Protein AF-G0QKQ7-F1 (afdb_monomer_lite)

Radius of gyration: 34.9 Å; chains: 1; bounding box: 86×88×128 Å

InterPro domains:
  IPR001394 Peptidase C19, ubiquitin carboxyl-terminal hydrolase [PF00443] (81-414)
  IPR018200 Ubiquitin specific protease, conserved site [PS00972] (82-97)
  IPR018200 Ubiquitin specific protease, conserved site [PS00973] (359-376)
  IPR028889 Ubiquitin specific protease UPS, catalytic domain [PS50235] (81-417)
  IPR038765 Papain-like cysteine peptidase superfamily [SSF54001] (79-416)
  IPR050185 Ubiquitin carboxyl-terminal hydrolase [PTHR21646] (33-415)

Foldseek 3Di:
DVVVVVVVVVVVVVVVVVVVVVVVVVVVVVVVVVVVVVVVVVVVLVVLAADPLNQWFFPLLFDPPVPVPPPDPDDDFFLQAFEADPAQLQLVRQLLSQQLQRSSNLSCLSNVVLVVQFDLQLPQALNCLLVVLSSVVSCCSGPDPDLYDYSVSNQVSVCVVPVVSVVSFHDHSVVVNVVSLVNSQSRRFNQNDQDDDDDDWDQDDPVQVQLLVLVVSVLSHTAGVLCLAQKFKKKKWKAFPPPGGITIDIDIDRAAAFEDPLVDDLPDEAEPVNSLVNLQDKDWDDPVRFDCDPVVRGGGGMIMGMAGAEGGQKYKYFYPQFDDDPPDTWGNLRFYDYDQFQPFCPVRHDHDFPFGQGKHWFKFWFWADGPRDIGIKMWGQRSPPRFIWIHRRSDIGTDDPVVPRHSRTGMIIIGGNRDRIRGRCSSPPVSDPPHHDPVVVVVVVVVVVVVVVVVVPDDPVPVCVVVVVVCVVVCVVVVVVVVVVVVVVVVVVVVVVVVVVVVVVVVVVVVVVPPDDDDDDDDPVVVVVVVVVVVVVVVVVVVVVVD

Structure (mmCIF, N/CA/C/O backbone):
data_AF-G0QKQ7-F1
#
_entry.id   AF-G0QKQ7-F1
#
loop_
_atom_site.group_PDB
_atom_site.id
_atom_site.type_symbol
_atom_site.label_atom_id
_atom_site.label_alt_id
_atom_site.label_comp_id
_atom_site.label_asym_id
_atom_site.label_entity_id
_atom_site.label_seq_id
_atom_site.pdbx_PDB_ins_code
_atom_site.Cartn_x
_atom_site.Cartn_y
_atom_site.Cartn_z
_atom_site.occupancy
_atom_site.B_iso_or_equiv
_atom_site.auth_seq_id
_atom_site.auth_comp_id
_atom_site.auth_asym_id
_atom_site.auth_atom_id
_atom_site.pdbx_PDB_model_num
ATOM 1 N N . LYS A 1 1 ? -57.539 15.716 63.763 1.00 48.38 1 LYS A N 1
ATOM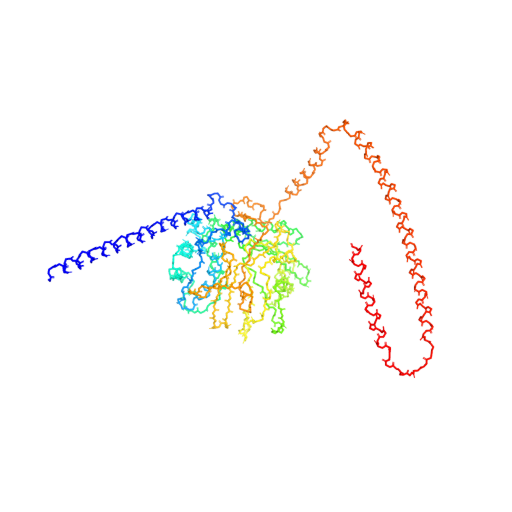 2 C CA . LYS A 1 1 ? -56.301 16.282 63.158 1.00 48.38 1 LYS A CA 1
ATOM 3 C C . LYS A 1 1 ? -55.068 15.369 63.313 1.00 48.38 1 LYS A C 1
ATOM 5 O O . LYS A 1 1 ? -54.346 15.229 62.338 1.00 48.38 1 LYS A O 1
ATOM 10 N N . ASN A 1 2 ? -54.871 14.659 64.435 1.00 52.00 2 ASN A N 1
ATOM 11 C CA . ASN A 1 2 ? -53.670 13.819 64.650 1.00 52.00 2 ASN A CA 1
ATOM 12 C C . ASN A 1 2 ? -53.619 12.484 63.868 1.00 52.00 2 ASN A C 1
ATOM 14 O O . ASN A 1 2 ? -52.531 12.028 63.531 1.00 52.00 2 ASN A O 1
ATOM 18 N N . GLY A 1 3 ? -54.758 11.882 63.499 1.00 52.38 3 GLY A N 1
ATOM 19 C CA . GLY A 1 3 ? -54.776 10.631 62.712 1.00 52.38 3 GLY A CA 1
ATOM 20 C C . GLY A 1 3 ? -54.376 10.793 61.236 1.00 52.38 3 GLY A C 1
ATOM 21 O O . GLY A 1 3 ? -53.750 9.909 60.658 1.00 52.38 3 GLY A O 1
ATOM 22 N N . PHE A 1 4 ? -54.668 11.950 60.632 1.00 54.41 4 PHE A N 1
ATOM 23 C CA . PHE A 1 4 ? -54.368 12.220 59.218 1.00 54.41 4 PHE A CA 1
ATOM 24 C C . PHE A 1 4 ? -52.865 12.449 58.978 1.00 54.41 4 PHE A C 1
ATOM 26 O O . PHE A 1 4 ? -52.309 11.990 57.982 1.00 54.41 4 PHE A O 1
ATOM 33 N N . LEU A 1 5 ? -52.180 13.078 59.941 1.00 52.06 5 LEU A N 1
ATOM 34 C CA . LEU A 1 5 ? -50.724 13.247 59.925 1.00 52.06 5 LEU A CA 1
ATOM 35 C C . LEU A 1 5 ? -49.988 11.903 60.019 1.00 52.06 5 LEU A C 1
ATOM 37 O O . LEU A 1 5 ? -49.043 11.680 59.265 1.00 52.06 5 LEU A O 1
ATOM 41 N N . TYR A 1 6 ? -50.458 10.979 60.862 1.00 59.38 6 TYR A N 1
ATOM 42 C CA . TYR A 1 6 ? -49.861 9.644 60.990 1.00 59.38 6 TYR A CA 1
ATOM 43 C C . TYR A 1 6 ? -50.006 8.812 59.705 1.00 59.38 6 TYR A C 1
ATOM 45 O O . TYR A 1 6 ? -49.054 8.157 59.272 1.00 59.38 6 TYR A O 1
ATOM 53 N N . PHE A 1 7 ? -51.167 8.889 59.048 1.00 63.19 7 PHE A N 1
ATOM 54 C CA . PHE A 1 7 ? -51.422 8.197 57.782 1.00 63.19 7 PHE A CA 1
ATOM 55 C C . PHE A 1 7 ? -50.547 8.727 56.633 1.00 63.19 7 PHE A C 1
ATOM 57 O O . PHE A 1 7 ? -49.996 7.947 55.850 1.00 63.19 7 PHE A O 1
ATOM 64 N N . LEU A 1 8 ? -50.352 10.047 56.554 1.00 56.72 8 LEU A N 1
ATOM 65 C CA . LEU A 1 8 ? -49.450 10.660 55.574 1.00 56.72 8 LEU A CA 1
ATOM 66 C C . LEU A 1 8 ? -47.987 10.274 55.829 1.00 56.72 8 LEU A C 1
ATOM 68 O O . LEU A 1 8 ? -47.270 9.927 54.890 1.00 56.72 8 LEU A O 1
ATOM 72 N N . GLN A 1 9 ? -47.551 10.253 57.091 1.00 59.72 9 GLN A N 1
ATOM 73 C CA . GLN A 1 9 ? -46.177 9.903 57.458 1.00 59.72 9 GLN A CA 1
ATOM 74 C C . GLN A 1 9 ? -45.862 8.420 57.193 1.00 59.72 9 GLN A C 1
ATOM 76 O O . GLN A 1 9 ? -44.759 8.091 56.743 1.00 59.72 9 GLN A O 1
ATOM 81 N N . PHE A 1 10 ? -46.834 7.524 57.401 1.00 69.12 10 PHE A N 1
ATOM 82 C CA . PHE A 1 10 ? -46.710 6.101 57.074 1.00 69.12 10 PHE A CA 1
ATOM 83 C C . PHE A 1 10 ? -46.607 5.868 55.559 1.00 69.12 10 PHE A C 1
ATOM 85 O O . PHE A 1 10 ? -45.678 5.197 55.099 1.00 69.12 10 PHE A O 1
ATOM 92 N N . ASN A 1 11 ? -47.483 6.492 54.764 1.00 60.91 11 ASN A N 1
ATOM 93 C CA . ASN A 1 11 ? -47.449 6.381 53.301 1.00 60.91 11 ASN A CA 1
ATOM 94 C C . ASN A 1 11 ? -46.175 6.981 52.689 1.00 60.91 11 ASN A C 1
ATOM 96 O O . ASN A 1 11 ? -45.617 6.423 51.740 1.00 60.91 11 ASN A O 1
ATOM 100 N N . PHE A 1 12 ? -45.660 8.076 53.255 1.00 59.09 12 PHE A N 1
ATOM 101 C CA . PHE A 1 12 ? -44.407 8.680 52.804 1.00 59.09 12 PHE A CA 1
ATOM 102 C C . PHE A 1 12 ? -43.201 7.771 53.089 1.00 59.09 12 PHE A C 1
ATOM 104 O O . PHE A 1 12 ? -42.357 7.560 52.215 1.00 59.09 12 PHE A O 1
ATOM 111 N N . LYS A 1 13 ? -43.152 7.138 54.272 1.00 64.25 13 LYS A N 1
ATOM 112 C CA . LYS A 1 13 ? -42.115 6.148 54.611 1.00 64.25 13 LYS A CA 1
ATOM 113 C C . LYS A 1 13 ? -42.166 4.914 53.702 1.00 64.25 13 LYS A C 1
ATOM 115 O O . LYS A 1 13 ? -41.108 4.447 53.278 1.00 64.25 13 LYS A O 1
ATOM 120 N N . GLN A 1 14 ? -43.356 4.422 53.348 1.00 63.94 14 GLN A N 1
ATOM 121 C CA . GLN A 1 14 ? -43.505 3.289 52.423 1.00 63.94 14 GLN A CA 1
ATOM 122 C C . GLN A 1 14 ? -43.041 3.633 50.999 1.00 63.94 14 GLN A C 1
ATOM 124 O O . GLN A 1 14 ? -42.278 2.868 50.404 1.00 63.94 14 GLN A O 1
ATOM 129 N N . LYS A 1 15 ? -43.389 4.824 50.486 1.00 58.59 15 LYS A N 1
ATOM 130 C CA . LYS A 1 15 ? -42.909 5.305 49.176 1.00 58.59 15 LYS A CA 1
ATOM 131 C C . LYS A 1 15 ? -41.386 5.460 49.127 1.00 58.59 15 LYS A C 1
ATOM 133 O O . LYS A 1 15 ? -40.763 5.063 48.144 1.00 58.59 15 LYS A O 1
ATOM 138 N N . ILE A 1 16 ? -40.758 5.967 50.193 1.00 61.31 16 ILE A N 1
ATOM 139 C CA . ILE A 1 16 ? -39.289 6.059 50.279 1.00 61.31 16 ILE A CA 1
ATOM 140 C C . ILE A 1 16 ? -38.649 4.664 50.287 1.00 61.31 16 ILE A C 1
ATOM 142 O O . ILE A 1 16 ? -37.620 4.454 49.642 1.00 61.31 16 ILE A O 1
ATOM 146 N N . LYS A 1 17 ? -39.247 3.698 50.993 1.00 62.34 17 LYS A N 1
ATOM 147 C CA . LYS A 1 17 ? -38.726 2.327 51.074 1.00 62.34 17 LYS A CA 1
ATOM 148 C C . LYS A 1 17 ? -38.803 1.621 49.715 1.00 62.34 17 LYS A C 1
ATOM 150 O O . LYS A 1 17 ? -37.804 1.044 49.292 1.00 62.34 17 LYS A O 1
ATOM 155 N N . GLN A 1 18 ? -39.916 1.759 48.990 1.00 55.66 18 GLN A N 1
ATOM 156 C CA . GLN A 1 18 ? -40.055 1.242 47.621 1.00 55.66 18 GLN A CA 1
ATOM 157 C C . GLN A 1 18 ? -39.049 1.886 46.656 1.00 55.66 18 GLN A C 1
ATOM 159 O O . GLN A 1 18 ? -38.359 1.161 45.944 1.00 55.66 18 GLN A O 1
ATOM 164 N N . LYS A 1 19 ? -38.867 3.214 46.709 1.00 53.84 19 LYS A N 1
ATOM 165 C CA . LYS A 1 19 ? -37.905 3.937 45.854 1.00 53.84 19 LYS A CA 1
ATOM 166 C C . LYS A 1 19 ? -36.442 3.549 46.132 1.00 53.84 19 LYS A C 1
ATOM 168 O O . LYS A 1 19 ? -35.612 3.520 45.228 1.00 53.84 19 LYS A O 1
ATOM 173 N N . LYS A 1 20 ? -36.105 3.202 47.381 1.00 53.97 20 LYS A N 1
ATOM 174 C CA . LYS A 1 20 ? -34.778 2.664 47.737 1.00 53.97 20 LYS A CA 1
ATOM 175 C C . LYS A 1 20 ? -34.566 1.237 47.219 1.00 53.97 20 LYS A C 1
ATOM 177 O O . LYS A 1 20 ? -33.459 0.912 46.798 1.00 53.97 20 LYS A O 1
ATOM 182 N N . LEU A 1 21 ? -35.605 0.400 47.229 1.00 54.03 21 LEU A N 1
ATOM 183 C CA . LEU A 1 21 ? -35.556 -0.969 46.702 1.00 54.03 21 LEU A CA 1
ATOM 184 C C . LEU A 1 21 ? -35.444 -1.004 45.170 1.00 54.03 21 LEU A C 1
ATOM 186 O O . LEU A 1 21 ? -34.667 -1.805 44.653 1.00 54.03 21 LEU A O 1
ATOM 190 N N . THR A 1 22 ? -36.145 -0.122 44.450 1.00 52.25 22 THR A N 1
ATOM 191 C CA . THR A 1 22 ? -36.021 0.002 42.986 1.00 52.25 22 THR A CA 1
ATOM 192 C C . THR A 1 22 ? -34.630 0.491 42.589 1.00 52.25 22 THR A C 1
ATOM 194 O O . THR A 1 22 ? -33.974 -0.155 41.779 1.00 52.25 22 THR A O 1
ATOM 197 N N . ASN A 1 23 ? -34.109 1.530 43.253 1.00 45.41 23 ASN A N 1
ATOM 198 C CA . ASN A 1 23 ? -32.762 2.042 42.978 1.00 45.41 23 ASN A CA 1
ATOM 199 C C . ASN A 1 23 ? -31.656 1.022 43.297 1.00 45.41 23 ASN A C 1
ATOM 201 O O . ASN A 1 23 ? -30.604 1.028 42.658 1.00 45.41 23 ASN A O 1
ATOM 205 N N . LYS A 1 24 ? -31.868 0.143 44.287 1.00 52.84 24 LYS A N 1
ATOM 206 C CA . LYS A 1 24 ? -30.928 -0.941 44.599 1.00 52.84 24 LYS A CA 1
ATOM 207 C C . LYS A 1 24 ? -30.955 -2.031 43.521 1.00 52.84 24 LYS A C 1
ATOM 209 O O . LYS A 1 24 ? -29.895 -2.408 43.039 1.00 52.84 24 LYS A O 1
ATOM 214 N N . LYS A 1 25 ? -32.142 -2.450 43.063 1.00 50.22 25 LYS A N 1
ATOM 215 C CA . LYS A 1 25 ? -32.291 -3.411 41.953 1.00 50.22 25 LYS A CA 1
ATOM 216 C C . LYS A 1 25 ? -31.730 -2.881 40.625 1.00 50.22 25 LYS A C 1
ATOM 218 O O . LYS A 1 25 ? -31.107 -3.638 39.886 1.00 50.22 25 LYS A O 1
ATOM 223 N N . GLU A 1 26 ? -31.881 -1.589 40.335 1.00 43.38 26 GLU A N 1
ATOM 224 C CA . GLU A 1 26 ? -31.256 -0.951 39.164 1.00 43.38 26 GLU A CA 1
ATOM 225 C C . GLU A 1 26 ? -29.727 -0.882 39.272 1.00 43.38 26 GLU A C 1
ATOM 227 O O . GLU A 1 26 ? -29.024 -1.086 38.285 1.00 43.38 26 GLU A O 1
ATOM 232 N N . LYS A 1 27 ? -29.181 -0.629 40.468 1.00 42.84 27 LYS A N 1
ATOM 233 C CA . LYS A 1 27 ? -27.726 -0.660 40.681 1.00 42.84 27 LYS A CA 1
ATOM 234 C C . LYS A 1 27 ? -27.156 -2.072 40.566 1.00 42.84 27 LYS A C 1
ATOM 236 O O . LYS A 1 27 ? -26.111 -2.240 39.944 1.00 42.84 27 LYS A O 1
ATOM 241 N N . ASP A 1 28 ? -27.837 -3.071 41.119 1.00 45.25 28 ASP A N 1
ATOM 242 C CA . ASP A 1 28 ? -27.386 -4.465 41.085 1.00 45.25 28 ASP A CA 1
ATOM 243 C C . ASP A 1 28 ? -27.477 -5.056 39.664 1.00 45.25 28 ASP A C 1
ATOM 245 O O . ASP A 1 28 ? -26.554 -5.745 39.231 1.00 45.25 28 ASP A O 1
ATOM 249 N N . SER A 1 29 ? -28.512 -4.705 38.889 1.00 37.72 29 SER A N 1
ATOM 250 C CA . SER A 1 29 ? -28.624 -5.082 37.468 1.00 37.72 29 SER A CA 1
ATOM 251 C C . SER A 1 29 ? -27.573 -4.396 36.593 1.00 37.72 29 SER A C 1
ATOM 253 O O . SER A 1 29 ? -26.911 -5.073 35.811 1.00 37.72 29 SER A O 1
ATOM 255 N N . LYS A 1 30 ? -27.313 -3.092 36.776 1.00 40.34 30 LYS A N 1
ATOM 256 C CA . LYS A 1 30 ? -26.210 -2.397 36.082 1.00 40.34 30 LYS A CA 1
ATOM 257 C C . LYS A 1 30 ? -24.843 -3.011 36.396 1.00 40.34 30 LYS A C 1
ATOM 259 O O . LYS A 1 30 ? -24.008 -3.121 35.503 1.00 40.34 30 LYS A O 1
ATOM 264 N N . LYS A 1 31 ? -24.628 -3.456 37.640 1.00 37.47 31 LYS A N 1
ATOM 265 C CA . LYS A 1 31 ? -23.380 -4.097 38.082 1.00 37.47 31 LYS A CA 1
ATOM 266 C C . LYS A 1 31 ? -23.221 -5.526 37.542 1.00 37.47 31 LYS A C 1
ATOM 268 O O . LYS A 1 31 ? -22.105 -5.942 37.243 1.00 37.47 31 LYS A O 1
ATOM 273 N N . GLN A 1 32 ? -24.316 -6.272 37.388 1.00 38.22 32 GLN A N 1
ATOM 274 C CA . GLN A 1 32 ? -24.305 -7.587 36.736 1.00 38.22 32 GLN A CA 1
ATOM 275 C C . GLN A 1 32 ? -24.075 -7.479 35.228 1.00 38.22 32 GLN A C 1
ATOM 277 O O . GLN A 1 32 ? -23.269 -8.241 34.697 1.00 38.22 32 GLN A O 1
ATOM 282 N N . ILE A 1 33 ? -24.706 -6.502 34.565 1.00 42.38 33 ILE A N 1
ATOM 283 C CA . ILE A 1 33 ? -24.478 -6.214 33.145 1.00 42.38 33 ILE A CA 1
ATOM 284 C C . ILE A 1 33 ? -23.006 -5.860 32.938 1.00 42.38 33 ILE A C 1
ATOM 286 O O . ILE A 1 33 ? -22.352 -6.546 32.167 1.00 42.38 33 ILE A O 1
ATOM 290 N N . SER A 1 34 ? -22.439 -4.919 33.709 1.00 33.16 34 SER A N 1
ATOM 291 C CA . SER A 1 34 ? -21.020 -4.544 33.582 1.00 33.16 34 SER A CA 1
ATOM 292 C C . SER A 1 34 ? -20.060 -5.717 33.814 1.00 33.16 34 SER A C 1
ATOM 294 O O . SER A 1 34 ? -19.034 -5.826 33.152 1.00 33.16 34 SER A O 1
ATOM 296 N N . GLN A 1 35 ? -20.374 -6.626 34.745 1.00 33.59 35 GLN A N 1
ATOM 297 C CA . GLN A 1 35 ? -19.557 -7.820 34.988 1.00 33.59 35 GLN A CA 1
ATOM 298 C C . GLN A 1 35 ? -19.679 -8.869 33.870 1.00 33.59 35 GLN A C 1
ATOM 300 O O . GLN A 1 35 ? -18.714 -9.591 33.617 1.00 33.59 35 GLN A O 1
ATOM 305 N N . GLN A 1 36 ? -20.830 -8.963 33.196 1.00 34.91 36 GLN A N 1
ATOM 306 C CA . GLN A 1 36 ? -21.010 -9.816 32.019 1.00 34.91 36 GLN A CA 1
ATOM 307 C C . GLN A 1 36 ? -20.304 -9.240 30.786 1.00 34.91 36 GLN A C 1
ATOM 309 O O . GLN A 1 36 ? -19.620 -10.002 30.101 1.00 34.91 36 GLN A O 1
ATOM 314 N N . THR A 1 37 ? -20.360 -7.922 30.558 1.00 36.09 37 THR A N 1
ATOM 315 C CA . THR A 1 37 ? -19.625 -7.265 29.461 1.00 36.09 37 THR A CA 1
ATOM 316 C C . THR A 1 37 ? -18.117 -7.444 29.615 1.00 36.09 37 THR A C 1
ATOM 318 O O . THR A 1 37 ? -17.450 -7.830 28.661 1.00 36.09 37 THR A O 1
ATOM 321 N N . VAL A 1 38 ? -17.580 -7.279 30.832 1.00 38.66 38 VAL A N 1
ATOM 322 C CA . VAL A 1 38 ? -16.143 -7.474 31.117 1.00 38.66 38 VAL A CA 1
ATOM 323 C C . VAL A 1 38 ? -15.705 -8.936 30.945 1.00 38.66 38 VAL A C 1
ATOM 325 O O . VAL A 1 38 ? -14.570 -9.210 30.560 1.00 38.66 38 VAL A O 1
ATOM 328 N N . LYS A 1 39 ? -16.573 -9.917 31.217 1.00 31.94 39 LYS A N 1
ATOM 329 C CA . LYS A 1 39 ? -16.252 -11.333 30.957 1.00 31.94 39 LYS A CA 1
ATOM 330 C C . LYS A 1 39 ? -16.277 -11.663 29.460 1.00 31.94 39 LYS A C 1
ATOM 332 O O . LYS A 1 39 ? -15.405 -12.398 29.005 1.00 31.94 39 LYS A O 1
ATOM 337 N N . GLN A 1 40 ? -17.219 -11.098 28.702 1.00 36.19 40 GLN A N 1
ATOM 338 C CA . GLN A 1 40 ? -17.296 -11.276 27.248 1.00 36.19 40 GLN A CA 1
ATOM 339 C C . GLN A 1 40 ? -16.153 -10.576 26.499 1.00 36.19 40 GLN A C 1
ATOM 341 O O . GLN A 1 40 ? -15.592 -11.179 25.584 1.00 36.19 40 GLN A O 1
ATOM 346 N N . SER A 1 41 ? -15.746 -9.368 26.905 1.00 37.12 41 SER A N 1
ATOM 347 C CA . SER A 1 41 ? -14.587 -8.678 26.315 1.00 37.12 41 SER A CA 1
ATOM 348 C C . SER A 1 41 ? -13.299 -9.488 26.499 1.00 37.12 41 SER A C 1
ATOM 350 O O . SER A 1 41 ? -12.581 -9.749 25.536 1.00 37.12 41 SER A O 1
ATOM 352 N N . ASN A 1 42 ? -13.084 -10.033 27.702 1.00 36.53 42 ASN A N 1
ATOM 353 C CA . ASN A 1 42 ? -11.949 -10.908 28.005 1.00 36.53 42 ASN A CA 1
ATOM 354 C C . ASN A 1 42 ? -11.937 -12.218 27.186 1.00 36.53 42 ASN A C 1
ATOM 356 O O . ASN A 1 42 ? -10.862 -12.733 26.868 1.00 36.53 42 ASN A O 1
ATOM 360 N N . GLU A 1 43 ? -13.095 -12.784 26.832 1.00 38.78 43 GLU A N 1
ATOM 361 C CA . GLU A 1 43 ? -13.170 -13.960 25.949 1.00 38.78 43 GLU A CA 1
ATOM 362 C C . GLU A 1 43 ? -12.898 -13.620 24.478 1.00 38.78 43 GLU A C 1
ATOM 364 O O . GLU A 1 43 ? -12.228 -14.388 23.781 1.00 38.78 43 GLU A O 1
ATOM 369 N N . ILE A 1 44 ? -13.381 -12.470 24.003 1.00 46.94 44 ILE A N 1
ATOM 370 C CA . ILE A 1 44 ? -13.142 -11.986 22.638 1.00 46.94 44 ILE A CA 1
ATOM 371 C C . ILE A 1 44 ? -11.655 -11.651 22.447 1.00 46.94 44 ILE A C 1
ATOM 373 O O . ILE A 1 44 ? -11.057 -12.075 21.455 1.00 46.94 44 ILE A O 1
ATOM 377 N N . ASP A 1 45 ? -11.023 -10.994 23.420 1.00 44.53 45 ASP A N 1
ATOM 378 C CA . ASP A 1 45 ? -9.591 -10.686 23.378 1.00 44.53 45 ASP A CA 1
ATOM 379 C C . ASP A 1 45 ? -8.719 -11.943 23.469 1.00 44.53 45 ASP A C 1
ATOM 381 O O . ASP A 1 45 ? -7.706 -12.050 22.775 1.00 44.53 45 ASP A O 1
ATOM 385 N N . ARG A 1 46 ? -9.141 -12.972 24.219 1.00 47.25 46 ARG A N 1
ATOM 386 C CA . ARG A 1 46 ? -8.468 -14.285 24.212 1.00 47.25 46 ARG A CA 1
ATOM 387 C C . ARG A 1 46 ? -8.543 -14.987 22.855 1.00 47.25 46 ARG A C 1
ATOM 389 O O . ARG A 1 46 ? -7.567 -15.623 22.472 1.00 47.25 46 ARG A O 1
ATOM 396 N N . LYS A 1 47 ? -9.646 -14.851 22.109 1.00 51.34 47 LYS A N 1
ATOM 397 C CA . LYS A 1 47 ? -9.779 -15.391 20.738 1.00 51.34 47 LYS A CA 1
ATOM 398 C C . LYS A 1 47 ? -8.979 -14.599 19.695 1.00 51.34 47 LYS A C 1
ATOM 400 O O . LYS A 1 47 ? -8.720 -15.108 18.604 1.00 51.34 47 LYS A O 1
ATOM 405 N N . ARG A 1 48 ? -8.599 -13.355 20.003 1.00 56.44 48 ARG A N 1
ATOM 406 C CA . ARG A 1 48 ? -7.789 -12.493 19.126 1.00 56.44 48 ARG A CA 1
ATOM 407 C C . ARG A 1 48 ? -6.286 -12.693 19.302 1.00 56.44 48 ARG A C 1
ATOM 409 O O . ARG A 1 48 ? -5.556 -12.440 18.348 1.00 56.44 48 ARG A O 1
ATOM 416 N N . LYS A 1 49 ? -5.837 -13.184 20.463 1.00 59.66 49 LYS A N 1
ATOM 417 C CA . LYS A 1 49 ? -4.414 -13.408 20.747 1.00 59.66 49 LYS A CA 1
ATOM 418 C C . LYS A 1 49 ? -3.791 -14.419 19.793 1.00 59.66 49 LYS A C 1
ATOM 420 O O . LYS A 1 49 ? -4.245 -15.552 19.645 1.00 59.66 49 LYS A O 1
ATOM 425 N N . LEU A 1 50 ? -2.707 -13.987 19.172 1.00 65.94 50 LEU A N 1
ATOM 426 C CA . LEU A 1 50 ? -1.898 -14.799 18.282 1.00 65.94 50 LEU A CA 1
ATOM 427 C C . LEU A 1 50 ? -1.052 -15.803 19.084 1.00 65.94 50 LEU A C 1
ATOM 429 O O . LEU A 1 50 ? -0.600 -15.510 20.191 1.00 65.94 50 LEU A O 1
ATOM 433 N N . SER A 1 51 ? -0.835 -17.005 18.539 1.00 61.69 51 SER A N 1
ATOM 434 C CA . SER A 1 51 ? -0.039 -18.048 19.207 1.00 61.69 51 SER A CA 1
ATOM 435 C C . SER A 1 51 ? 1.431 -17.636 19.365 1.00 61.69 51 SER A C 1
ATOM 437 O O . SER A 1 51 ? 1.978 -17.010 18.463 1.00 61.69 51 SER A O 1
ATOM 439 N N . ILE A 1 52 ? 2.110 -18.103 20.418 1.00 50.00 52 ILE A N 1
ATOM 440 C CA . ILE A 1 52 ? 3.529 -17.804 20.714 1.00 50.00 52 ILE A CA 1
ATOM 441 C C . ILE A 1 52 ? 4.497 -18.120 19.557 1.00 50.00 52 ILE A C 1
ATOM 443 O O . ILE A 1 52 ? 5.455 -17.384 19.351 1.00 50.00 52 ILE A O 1
ATOM 447 N N . ASN A 1 53 ? 4.228 -19.154 18.753 1.00 57.50 53 ASN A N 1
ATOM 448 C CA . ASN A 1 53 ? 5.078 -19.547 17.620 1.00 57.50 53 ASN A CA 1
ATOM 449 C C . ASN A 1 53 ? 4.702 -18.865 16.290 1.00 57.50 53 ASN A C 1
ATOM 451 O O . ASN A 1 53 ? 5.069 -19.403 15.252 1.00 57.50 53 ASN A O 1
ATOM 455 N N . TYR A 1 54 ? 3.956 -17.748 16.324 1.00 71.56 54 TYR A N 1
ATOM 456 C CA . TYR A 1 54 ? 3.347 -16.939 15.244 1.00 71.56 54 TYR A CA 1
ATOM 457 C C . TYR A 1 54 ? 4.045 -16.969 13.860 1.00 71.56 54 TYR A C 1
ATOM 459 O O . TYR A 1 54 ? 4.552 -15.955 13.394 1.00 71.56 54 TYR A O 1
ATOM 467 N N . LYS A 1 55 ? 4.079 -18.130 13.189 1.00 74.94 55 LYS A N 1
ATOM 468 C CA . LYS A 1 55 ? 4.601 -18.367 11.823 1.00 74.94 55 LYS A CA 1
ATOM 469 C C . LYS A 1 55 ? 3.510 -18.232 10.763 1.00 74.94 55 LYS A C 1
ATOM 471 O O . LYS A 1 55 ? 3.808 -18.085 9.580 1.00 74.94 55 LYS A O 1
ATOM 476 N N . LYS A 1 56 ? 2.256 -18.310 11.198 1.00 77.44 56 LYS A N 1
ATOM 477 C CA . LYS A 1 56 ? 1.061 -18.165 10.382 1.00 77.44 56 LYS A CA 1
ATOM 478 C C . LYS A 1 56 ? 0.152 -17.110 10.993 1.00 77.44 56 LYS A C 1
ATOM 480 O O . LYS A 1 56 ? 0.030 -17.045 12.217 1.00 77.44 56 LYS A O 1
ATOM 485 N N . ILE A 1 57 ? -0.483 -16.324 10.137 1.00 80.31 57 ILE A N 1
ATOM 486 C CA . ILE A 1 57 ? -1.391 -15.247 10.507 1.00 80.31 57 ILE A CA 1
ATOM 487 C C . ILE A 1 57 ? -2.774 -15.587 9.968 1.00 80.31 57 ILE A C 1
ATOM 489 O O . ILE A 1 57 ? -2.916 -15.710 8.755 1.00 80.31 57 ILE A O 1
ATOM 493 N N . PRO A 1 58 ? -3.799 -15.741 10.814 1.00 80.50 58 PRO A N 1
ATOM 494 C CA . PRO A 1 58 ? -5.144 -16.008 10.327 1.00 80.50 58 PRO A CA 1
ATOM 495 C C . PRO A 1 58 ? -5.632 -14.888 9.399 1.00 80.50 58 PRO A C 1
ATOM 497 O O . PRO A 1 58 ? -5.628 -13.714 9.774 1.00 80.50 58 PRO A O 1
ATOM 500 N N . ASN A 1 59 ? -6.104 -15.246 8.207 1.00 82.31 59 ASN A N 1
ATOM 501 C CA . ASN A 1 59 ? -6.745 -14.315 7.290 1.00 82.31 59 ASN A CA 1
ATOM 502 C C . ASN A 1 59 ? -8.198 -14.074 7.726 1.00 82.31 59 ASN A C 1
ATOM 504 O O . ASN A 1 59 ? -9.144 -14.702 7.254 1.00 82.31 59 ASN A O 1
ATOM 508 N N . LYS A 1 60 ? -8.383 -13.165 8.687 1.00 73.50 60 LYS A N 1
ATOM 509 C CA . LYS A 1 60 ? -9.705 -12.841 9.251 1.00 73.50 60 LYS A CA 1
ATOM 510 C C . LYS A 1 60 ? -10.521 -11.861 8.399 1.00 73.50 60 LYS A C 1
ATOM 512 O O . LYS A 1 60 ? -11.628 -11.518 8.797 1.00 73.50 60 LYS A O 1
ATOM 517 N N . ILE A 1 61 ? -10.008 -11.409 7.250 1.00 71.69 61 ILE A N 1
ATOM 518 C CA . ILE A 1 61 ? -10.749 -10.499 6.360 1.00 71.69 61 ILE A CA 1
ATOM 519 C C . ILE A 1 61 ? -11.900 -11.238 5.665 1.00 71.69 61 ILE A C 1
ATOM 521 O O . ILE A 1 61 ? -12.978 -10.671 5.505 1.00 71.69 61 ILE A O 1
ATOM 525 N N . HIS A 1 62 ? -11.694 -12.507 5.297 1.00 56.19 62 HIS A N 1
ATOM 526 C CA . HIS A 1 62 ? -12.616 -13.258 4.439 1.00 56.19 62 HIS A CA 1
ATOM 527 C C . HIS A 1 62 ? -13.411 -14.355 5.167 1.00 56.19 62 HIS A C 1
ATOM 529 O O . HIS A 1 62 ? -14.183 -15.082 4.543 1.00 56.19 62 HIS A O 1
ATOM 535 N N . LYS A 1 63 ? -13.270 -14.513 6.491 1.00 53.56 63 LYS A N 1
ATOM 536 C CA . LYS A 1 63 ? -14.026 -15.561 7.185 1.00 53.56 63 LYS A CA 1
ATOM 537 C C . LYS A 1 63 ? -15.529 -15.316 7.038 1.00 53.56 63 LYS A C 1
ATOM 539 O O . LYS A 1 63 ? -16.087 -14.404 7.645 1.00 53.56 63 LYS A O 1
ATOM 544 N N . GLN A 1 64 ? -16.182 -16.208 6.288 1.00 42.50 64 GLN A N 1
ATOM 545 C CA . GLN A 1 64 ? -17.610 -16.506 6.368 1.00 42.50 64 GLN A CA 1
ATOM 546 C C . GLN A 1 64 ? -17.929 -17.083 7.755 1.00 42.50 64 GLN A C 1
ATOM 548 O O . GLN A 1 64 ? -18.401 -18.204 7.909 1.00 42.50 64 GLN A O 1
ATOM 553 N N . GLU A 1 65 ? -17.709 -16.312 8.810 1.00 44.69 65 GLU A N 1
ATOM 554 C CA . GLU A 1 65 ? -18.291 -16.582 10.118 1.00 44.69 65 GLU A CA 1
ATOM 555 C C . GLU A 1 65 ? -19.775 -16.138 10.129 1.00 44.69 65 GLU A C 1
ATOM 557 O O . GLU A 1 65 ? -20.355 -15.786 11.144 1.00 44.69 65 GLU A O 1
ATOM 562 N N . SER A 1 66 ? -20.461 -16.222 8.985 1.00 40.00 66 SER A N 1
ATOM 563 C CA . SER A 1 66 ? -21.884 -15.909 8.841 1.00 40.00 66 SER A CA 1
ATOM 564 C C . SER A 1 66 ? -22.810 -16.923 9.522 1.00 40.00 66 SER A C 1
ATOM 566 O O . SER A 1 66 ? -23.999 -16.651 9.644 1.00 40.00 66 SER A O 1
ATOM 568 N N . ARG A 1 67 ? -22.306 -18.065 10.020 1.00 38.62 67 ARG A N 1
ATOM 569 C CA . ARG A 1 67 ? -23.144 -19.070 10.709 1.00 38.62 67 ARG A CA 1
ATOM 570 C C . ARG A 1 67 ? -23.090 -19.049 12.237 1.00 38.62 67 ARG A C 1
ATOM 572 O O . ARG A 1 67 ? -23.994 -19.593 12.857 1.00 38.62 67 ARG A O 1
ATOM 579 N N . LEU A 1 68 ? -22.090 -18.420 12.858 1.00 40.09 68 LEU A N 1
ATOM 580 C CA . LEU A 1 68 ? -21.996 -18.354 14.330 1.00 40.09 68 LEU A CA 1
ATOM 581 C C . LEU A 1 68 ? -22.445 -17.005 14.914 1.00 40.09 68 LEU A C 1
ATOM 583 O O . LEU A 1 68 ? -22.668 -16.908 16.117 1.00 40.09 68 LEU A O 1
ATOM 587 N N . PHE A 1 69 ? -22.606 -15.977 14.076 1.00 46.41 69 PHE A N 1
ATOM 588 C CA . PHE A 1 69 ? -22.765 -14.587 14.523 1.00 46.41 69 PHE A CA 1
ATOM 589 C C . PHE A 1 69 ? -24.178 -14.024 14.328 1.00 46.41 69 PHE A C 1
ATOM 591 O O . PHE A 1 69 ? -24.465 -12.926 14.791 1.00 46.41 69 PHE A O 1
ATOM 598 N N . GLN A 1 70 ? -25.089 -14.784 13.712 1.00 40.69 70 GLN A N 1
ATOM 599 C CA . GLN A 1 70 ? -26.484 -14.364 13.518 1.00 40.69 70 GLN A CA 1
ATOM 600 C C . GLN A 1 70 ? -27.340 -14.428 14.802 1.00 40.69 70 GLN A C 1
ATOM 602 O O . GLN A 1 70 ? -28.437 -13.882 14.813 1.00 40.69 70 GLN A O 1
ATOM 607 N N . ASN A 1 71 ? -26.841 -15.022 15.897 1.00 38.38 71 ASN A N 1
ATOM 608 C CA . ASN A 1 71 ? -27.634 -15.275 17.112 1.00 38.38 71 ASN A CA 1
ATOM 609 C C . ASN A 1 71 ? -27.291 -14.398 18.334 1.00 38.38 71 ASN A C 1
ATOM 611 O O . ASN A 1 71 ? -27.847 -14.623 19.408 1.00 38.38 71 ASN A O 1
ATOM 615 N N . SER A 1 72 ? -26.427 -13.387 18.207 1.00 42.91 72 SER A N 1
ATOM 616 C CA . SER A 1 72 ? -25.990 -12.575 19.355 1.00 42.91 72 SER A CA 1
ATOM 617 C C . SER A 1 72 ? -26.350 -11.102 19.156 1.00 42.91 72 SER A C 1
ATOM 619 O O . SER A 1 72 ? -25.549 -10.326 18.646 1.00 42.91 72 SER A O 1
ATOM 621 N N . GLN A 1 73 ? -27.542 -10.691 19.595 1.00 44.41 73 GLN A N 1
ATOM 622 C CA . GLN A 1 73 ? -28.043 -9.308 19.483 1.00 44.41 73 GLN A CA 1
ATOM 623 C C . GLN A 1 73 ? -27.256 -8.253 20.304 1.00 44.41 73 GLN A C 1
ATOM 625 O O . GLN A 1 73 ? -27.635 -7.092 20.298 1.00 44.41 73 GLN A O 1
ATOM 630 N N . ASN A 1 74 ? -26.153 -8.619 20.973 1.00 45.41 74 ASN A N 1
ATOM 631 C CA . ASN A 1 74 ? -25.334 -7.734 21.820 1.00 45.41 74 ASN A CA 1
ATOM 632 C C . ASN A 1 74 ? -23.817 -7.982 21.648 1.00 45.41 74 ASN A C 1
ATOM 634 O O . ASN A 1 74 ? -23.086 -8.115 22.628 1.00 45.41 74 ASN A O 1
ATOM 638 N N . LEU A 1 75 ? -23.313 -8.106 20.417 1.00 57.38 75 LEU A N 1
ATOM 639 C CA . LEU A 1 75 ? -21.862 -8.132 20.185 1.00 57.38 75 LEU A CA 1
ATOM 640 C C . LEU A 1 75 ? -21.311 -6.702 20.188 1.00 57.38 75 LEU A C 1
ATOM 642 O O . LEU A 1 75 ? -21.652 -5.907 19.316 1.00 57.38 75 LEU A O 1
ATOM 646 N N . GLN A 1 76 ? -20.444 -6.386 21.152 1.00 68.88 76 GLN A N 1
ATOM 647 C CA . GLN A 1 76 ? -19.680 -5.138 21.155 1.00 68.88 76 GLN A CA 1
ATOM 648 C C . GLN A 1 76 ? -18.778 -5.103 19.910 1.00 68.88 76 GLN A C 1
ATOM 650 O O . GLN A 1 76 ? -17.930 -5.980 19.713 1.00 68.88 76 GLN A O 1
ATOM 655 N N . ILE A 1 77 ? -19.003 -4.117 19.037 1.00 84.69 77 ILE A N 1
ATOM 656 C CA . ILE A 1 77 ? -18.219 -3.908 17.817 1.00 84.69 77 ILE A CA 1
ATOM 657 C C . ILE A 1 77 ? -17.065 -2.971 18.170 1.00 84.69 77 ILE A C 1
ATOM 659 O O . ILE A 1 77 ? -17.287 -1.862 18.642 1.00 84.69 77 ILE A O 1
ATOM 663 N N . TYR A 1 78 ? -15.839 -3.430 17.940 1.00 89.88 78 TYR A N 1
ATOM 664 C CA . TYR A 1 78 ? -14.614 -2.681 18.226 1.00 89.88 78 TYR A CA 1
ATOM 665 C C . TYR A 1 78 ? -14.008 -2.108 16.942 1.00 89.88 78 TYR A C 1
ATOM 667 O O . TYR A 1 78 ? -14.298 -2.609 15.849 1.00 89.88 78 TYR A O 1
ATOM 675 N N . GLY A 1 79 ? -13.133 -1.109 17.084 1.00 91.38 79 GLY A N 1
ATOM 676 C CA . GLY A 1 79 ? -12.451 -0.459 15.960 1.00 91.38 79 GLY A CA 1
ATOM 677 C C . GLY A 1 79 ? -13.303 0.585 15.231 1.00 91.38 79 GLY A C 1
ATOM 678 O O . GLY A 1 79 ? -12.977 0.956 14.109 1.00 91.38 79 GLY A O 1
ATOM 679 N N . LEU A 1 80 ? -14.412 1.031 15.834 1.00 96.06 80 LEU A N 1
ATOM 680 C CA . LEU A 1 80 ? -15.264 2.115 15.327 1.00 96.06 80 LEU A CA 1
ATOM 681 C C . LEU A 1 80 ? -14.954 3.420 16.068 1.00 96.06 80 LEU A C 1
ATOM 683 O O . LEU A 1 80 ? -15.815 3.978 16.741 1.00 96.06 80 LEU A O 1
ATOM 687 N N . VAL A 1 81 ? -13.699 3.857 15.976 1.00 97.62 81 VAL A N 1
ATOM 688 C CA . VAL A 1 81 ? -13.168 5.008 16.715 1.00 97.62 81 VAL A CA 1
ATOM 689 C C . VAL A 1 81 ? -12.552 5.988 15.723 1.00 97.62 81 VAL A C 1
ATOM 691 O O . VAL A 1 81 ? -11.721 5.600 14.901 1.00 97.62 81 VAL A O 1
ATOM 694 N N . GLY A 1 82 ? -12.986 7.246 15.771 1.00 98.06 82 GLY A N 1
ATOM 695 C CA . GLY A 1 82 ? -12.458 8.337 14.956 1.00 98.06 82 GLY A CA 1
ATOM 696 C C . GLY A 1 82 ? -11.110 8.865 15.458 1.00 98.06 82 GLY A C 1
ATOM 697 O O . GLY A 1 82 ? -10.680 8.575 16.575 1.00 98.06 82 GLY A O 1
ATOM 698 N N . LEU A 1 83 ? -10.446 9.672 14.637 1.00 98.38 83 LEU A N 1
ATOM 699 C CA . LEU A 1 83 ? -9.198 10.355 14.978 1.00 98.38 83 LEU A CA 1
ATOM 700 C C . LEU A 1 83 ? -9.387 11.863 14.859 1.00 98.38 83 LEU A C 1
ATOM 702 O O . LEU A 1 83 ? -9.803 12.353 13.813 1.00 98.38 83 LEU A O 1
ATOM 706 N N . TYR A 1 84 ? -9.071 12.603 15.916 1.00 97.38 84 TYR A N 1
ATOM 707 C CA . TYR A 1 84 ? -9.177 14.057 15.898 1.00 97.38 84 TYR A CA 1
ATOM 708 C C . TYR A 1 84 ? -8.180 14.690 14.921 1.00 97.38 84 TYR A C 1
ATOM 710 O O . TYR A 1 84 ? -7.044 14.237 14.778 1.00 97.38 84 TYR A O 1
ATOM 718 N N . ASN A 1 85 ? -8.613 15.743 14.230 1.00 95.69 85 ASN A N 1
ATOM 719 C CA . ASN A 1 85 ? -7.777 16.500 13.304 1.00 95.69 85 ASN A CA 1
ATOM 720 C C . ASN A 1 85 ? -7.008 17.584 14.065 1.00 95.69 85 ASN A C 1
ATOM 722 O O . ASN A 1 85 ? -7.606 18.537 14.561 1.00 95.69 85 ASN A O 1
ATOM 726 N N . LEU A 1 86 ? -5.684 17.457 14.147 1.00 92.75 86 LEU A N 1
ATOM 727 C CA . LEU A 1 86 ? -4.812 18.387 14.878 1.00 92.75 86 LEU A CA 1
ATOM 728 C C . LEU A 1 86 ? -4.348 19.575 14.014 1.00 92.75 86 LEU A C 1
ATOM 730 O O . LEU A 1 86 ? -3.363 20.231 14.337 1.00 92.75 86 LEU A O 1
ATOM 734 N N . GLY A 1 87 ? -5.069 19.863 12.927 1.00 89.12 87 GLY A N 1
ATOM 735 C CA . GLY A 1 87 ? -4.731 20.896 11.952 1.00 89.12 87 GLY A CA 1
ATOM 736 C C . GLY A 1 87 ? -4.066 20.290 10.721 1.00 89.12 87 GLY A C 1
ATOM 737 O O . GLY A 1 87 ? -2.883 19.972 10.735 1.00 89.12 87 GLY A O 1
ATOM 738 N N . ASN A 1 88 ? -4.836 20.135 9.640 1.00 91.69 88 ASN A N 1
ATOM 739 C CA . ASN A 1 88 ? -4.395 19.525 8.379 1.00 91.69 88 ASN A CA 1
ATOM 740 C C . ASN A 1 88 ? -3.854 18.085 8.501 1.00 91.69 88 ASN A C 1
ATOM 742 O O . ASN A 1 88 ? -3.183 17.614 7.589 1.00 91.69 88 ASN A O 1
ATOM 746 N N . THR A 1 89 ? -4.201 17.336 9.554 1.00 94.62 89 THR A N 1
ATOM 747 C CA . THR A 1 89 ? -3.704 15.960 9.774 1.00 94.62 89 THR A CA 1
ATOM 748 C C . THR A 1 89 ? -4.621 14.871 9.210 1.00 94.62 89 THR A C 1
ATOM 750 O O . THR A 1 89 ? -4.407 13.684 9.456 1.00 94.62 89 THR A O 1
ATOM 753 N N . CYS A 1 90 ? -5.645 15.230 8.430 1.00 96.00 90 CYS A N 1
ATOM 754 C CA . CYS A 1 90 ? -6.605 14.266 7.880 1.00 96.00 90 CYS A CA 1
ATOM 755 C C . CYS A 1 90 ? -5.948 13.214 6.964 1.00 96.00 90 CYS A C 1
ATOM 757 O O . CYS A 1 90 ? -6.396 12.068 6.920 1.00 96.00 90 CYS A O 1
ATOM 759 N N . TYR A 1 91 ? -4.842 13.552 6.284 1.00 95.44 91 TYR A N 1
ATOM 760 C CA . TYR A 1 91 ? -4.060 12.595 5.485 1.00 95.44 91 TYR A CA 1
ATOM 761 C C . TYR A 1 91 ? -3.433 11.485 6.350 1.00 95.44 91 TYR A C 1
ATOM 763 O O . TYR A 1 91 ? -3.410 10.325 5.929 1.00 95.44 91 TYR A O 1
ATOM 771 N N . ILE A 1 92 ? -2.994 11.823 7.571 1.00 96.69 92 ILE A N 1
ATOM 772 C CA . ILE A 1 92 ? -2.512 10.874 8.585 1.00 96.69 92 ILE A CA 1
ATOM 773 C C . ILE A 1 92 ? -3.690 10.023 9.057 1.00 96.69 92 ILE A C 1
ATOM 775 O O . ILE A 1 92 ? -3.617 8.794 9.021 1.00 96.69 92 ILE A O 1
ATOM 779 N N . ASN A 1 93 ? -4.800 10.662 9.438 1.00 97.88 93 ASN A N 1
ATOM 780 C CA . ASN A 1 93 ? -5.982 9.978 9.963 1.00 97.88 93 ASN A CA 1
ATOM 781 C C . ASN A 1 93 ? -6.509 8.925 8.978 1.00 97.88 93 ASN A C 1
ATOM 783 O O . ASN A 1 93 ? -6.706 7.771 9.356 1.00 97.88 93 ASN A O 1
ATOM 787 N N . ALA A 1 94 ? -6.666 9.277 7.699 1.00 98.12 94 ALA A N 1
ATOM 788 C CA . ALA A 1 94 ? -7.141 8.347 6.677 1.00 98.12 94 ALA A CA 1
ATOM 789 C C . ALA A 1 94 ? -6.192 7.149 6.475 1.00 98.12 94 ALA A C 1
ATOM 791 O O . ALA A 1 94 ? -6.646 6.002 6.391 1.00 98.12 94 ALA A O 1
ATOM 792 N N . ALA A 1 95 ? -4.875 7.385 6.447 1.00 98.06 95 ALA A N 1
ATOM 793 C CA . ALA A 1 95 ? -3.876 6.323 6.336 1.00 98.06 95 ALA A CA 1
ATOM 794 C C . ALA A 1 95 ? -3.891 5.387 7.560 1.00 98.06 95 ALA A C 1
ATOM 796 O O . ALA A 1 95 ? -3.905 4.161 7.409 1.00 98.06 95 ALA A O 1
ATOM 797 N N . LEU A 1 96 ? -3.963 5.955 8.768 1.00 98.31 96 LEU A N 1
ATOM 798 C CA . LEU A 1 96 ? -4.042 5.210 10.025 1.00 98.31 96 LEU A CA 1
ATOM 799 C C . LEU A 1 96 ? -5.307 4.358 10.109 1.00 98.31 96 LEU A C 1
ATOM 801 O O . LEU A 1 96 ? -5.225 3.199 10.512 1.00 98.31 96 LEU A O 1
ATOM 805 N N . GLN A 1 97 ? -6.458 4.878 9.679 1.00 98.38 97 GLN A N 1
ATOM 806 C CA . GLN A 1 97 ? -7.707 4.114 9.657 1.00 98.38 97 GLN A CA 1
ATOM 807 C C . GLN A 1 97 ? -7.629 2.912 8.705 1.00 98.38 97 GLN A C 1
ATOM 809 O O . GLN A 1 97 ? -8.094 1.820 9.050 1.00 98.38 97 GLN A O 1
ATOM 814 N N . CYS A 1 98 ? -6.975 3.059 7.547 1.00 98.50 98 CYS A N 1
ATOM 815 C CA . CYS A 1 98 ? -6.744 1.946 6.622 1.00 98.50 98 CYS A CA 1
ATOM 816 C C . CYS A 1 98 ? -5.813 0.873 7.221 1.00 98.50 98 CYS A C 1
ATOM 818 O O . CYS A 1 98 ? -6.105 -0.325 7.146 1.00 98.50 98 CYS A O 1
ATOM 820 N N . LEU A 1 99 ? -4.713 1.284 7.864 1.00 98.25 99 LEU A N 1
ATOM 821 C CA . LEU A 1 99 ? -3.781 0.364 8.529 1.00 98.25 99 LEU A CA 1
ATOM 822 C C . LEU A 1 99 ? -4.407 -0.327 9.746 1.00 98.25 99 LEU A C 1
ATOM 824 O O . LEU A 1 99 ? -4.269 -1.540 9.905 1.00 98.25 99 LEU A O 1
ATOM 828 N N . SER A 1 100 ? -5.145 0.418 10.570 1.00 97.50 100 SER A N 1
ATOM 829 C CA . SER A 1 100 ? -5.874 -0.089 11.737 1.00 97.50 100 SER A CA 1
ATOM 830 C C . SER A 1 100 ? -6.882 -1.170 11.346 1.00 97.50 100 SER A C 1
ATOM 832 O O . SER A 1 100 ? -6.996 -2.201 12.011 1.00 97.50 100 SER A O 1
ATOM 834 N N . ASN A 1 101 ? -7.546 -0.997 10.200 1.00 96.38 101 ASN A N 1
ATOM 835 C CA . ASN A 1 101 ? -8.472 -1.978 9.642 1.00 96.38 101 ASN A CA 1
ATOM 836 C C . ASN A 1 101 ? -7.797 -3.068 8.794 1.00 96.38 101 ASN A C 1
ATOM 838 O O . ASN A 1 101 ? -8.501 -3.849 8.163 1.00 96.38 101 ASN A O 1
ATOM 842 N N . THR A 1 102 ? -6.464 -3.187 8.811 1.00 96.31 102 THR A N 1
ATOM 843 C CA . THR A 1 102 ? -5.736 -4.340 8.258 1.00 96.31 102 THR A CA 1
ATOM 844 C C . THR A 1 102 ? -5.614 -5.419 9.346 1.00 96.31 102 THR A C 1
ATOM 846 O O . THR A 1 102 ? -4.677 -5.374 10.148 1.00 96.31 102 THR A O 1
ATOM 849 N N . PRO A 1 103 ? -6.508 -6.430 9.423 1.00 91.81 103 PRO A N 1
ATOM 850 C CA . PRO A 1 103 ? -6.588 -7.339 10.564 1.00 91.81 103 PRO A CA 1
ATOM 851 C C . PRO A 1 103 ? -5.302 -8.097 10.914 1.00 91.81 103 PRO A C 1
ATOM 853 O O . PRO A 1 103 ? -5.043 -8.199 12.111 1.00 91.81 103 PRO A O 1
ATOM 856 N N . PRO A 1 104 ? -4.477 -8.605 9.970 1.00 91.69 104 PRO A N 1
ATOM 857 C CA . PRO A 1 104 ? -3.248 -9.306 10.347 1.00 91.69 104 PRO A CA 1
ATOM 858 C C . PRO A 1 104 ? -2.204 -8.383 10.996 1.00 91.69 104 PRO A C 1
ATOM 860 O O . PRO A 1 104 ? -1.473 -8.818 11.886 1.00 91.69 104 PRO A O 1
ATOM 863 N N . LEU A 1 105 ? -2.145 -7.115 10.573 1.00 94.38 105 LEU A N 1
ATOM 864 C CA . LEU A 1 105 ? -1.273 -6.105 11.172 1.00 94.38 105 LEU A CA 1
ATOM 865 C C . LEU A 1 105 ? -1.833 -5.661 12.530 1.00 94.38 105 LEU A C 1
ATOM 867 O O . LEU A 1 105 ? -1.122 -5.666 13.528 1.00 94.38 105 LEU A O 1
ATOM 871 N N . CYS A 1 106 ? -3.129 -5.356 12.585 1.00 94.12 106 CYS A N 1
ATOM 872 C CA . CYS A 1 106 ? -3.831 -4.983 13.809 1.00 94.12 106 CYS A CA 1
ATOM 873 C C . CYS A 1 106 ? -3.686 -6.058 14.901 1.00 94.12 106 CYS A C 1
ATOM 875 O O . CYS A 1 106 ? -3.269 -5.747 16.012 1.00 94.12 106 CYS A O 1
ATOM 877 N N . ASP A 1 107 ? -3.928 -7.337 14.592 1.00 90.88 107 ASP A N 1
ATOM 878 C CA . ASP A 1 107 ? -3.796 -8.436 15.560 1.00 90.88 107 ASP A CA 1
ATOM 879 C C . ASP A 1 107 ? -2.371 -8.562 16.121 1.00 90.88 107 ASP A C 1
ATOM 881 O O . ASP A 1 107 ? -2.200 -8.895 17.297 1.00 90.88 107 ASP A O 1
ATOM 885 N N . TYR A 1 108 ? -1.354 -8.276 15.302 1.00 92.25 108 TYR A N 1
ATOM 886 C CA . TYR A 1 108 ? 0.049 -8.271 15.716 1.00 92.25 108 TYR A CA 1
ATOM 887 C C . TYR A 1 108 ? 0.336 -7.189 16.771 1.00 92.25 108 TYR A C 1
ATOM 889 O O . TYR A 1 108 ? 0.975 -7.482 17.788 1.00 92.25 108 TYR A O 1
ATOM 897 N N . PHE A 1 109 ? -0.192 -5.976 16.582 1.00 94.75 109 PHE A N 1
ATOM 898 C CA . PHE A 1 109 ? -0.058 -4.885 17.553 1.00 94.75 109 PHE A CA 1
ATOM 899 C C . PHE A 1 109 ? -0.934 -5.089 18.795 1.00 94.75 109 PHE A C 1
ATOM 901 O O . PHE A 1 109 ? -0.427 -4.953 19.905 1.00 94.75 109 PHE A O 1
ATOM 908 N N . LEU A 1 110 ? -2.184 -5.542 18.640 1.00 92.06 110 LEU A N 1
ATOM 909 C CA . LEU A 1 110 ? -3.071 -5.873 19.767 1.00 92.06 110 LEU A CA 1
ATOM 910 C C . LEU A 1 110 ? -2.525 -7.005 20.644 1.00 92.06 110 LEU A C 1
ATOM 912 O O . LEU A 1 110 ? -2.767 -7.038 21.848 1.00 92.06 110 LEU A O 1
ATOM 916 N N . SER A 1 111 ? -1.779 -7.939 20.050 1.00 89.94 111 SER A N 1
ATOM 917 C CA . SER A 1 111 ? -1.090 -9.005 20.785 1.00 89.94 111 SER A CA 1
ATOM 918 C C . SER A 1 111 ? 0.243 -8.554 21.398 1.00 89.94 111 SER A C 1
ATOM 920 O O . SER A 1 111 ? 0.931 -9.389 21.985 1.00 89.94 111 SER A O 1
ATOM 922 N N . GLN A 1 112 ? 0.624 -7.278 21.240 1.00 91.50 112 GLN A N 1
ATOM 923 C CA . GLN A 1 112 ? 1.881 -6.688 21.724 1.00 91.50 112 GLN A CA 1
ATOM 924 C C . GLN A 1 112 ? 3.132 -7.461 21.269 1.00 91.50 112 GLN A C 1
ATOM 926 O O . GLN A 1 112 ? 4.153 -7.511 21.947 1.00 91.50 112 GLN A O 1
ATOM 931 N N . LEU A 1 113 ? 3.071 -8.102 20.096 1.00 90.31 113 LEU A N 1
ATOM 932 C CA . LEU A 1 113 ? 4.211 -8.859 19.568 1.00 90.31 113 LEU A CA 1
ATOM 933 C C . LEU A 1 113 ? 5.339 -7.938 19.089 1.00 90.31 113 LEU A C 1
ATOM 935 O O . LEU A 1 113 ? 6.502 -8.330 19.140 1.00 90.31 113 LEU A O 1
ATOM 939 N N . HIS A 1 114 ? 4.991 -6.717 18.677 1.00 93.44 114 HIS A N 1
ATOM 940 C CA . HIS A 1 114 ? 5.934 -5.680 18.267 1.00 93.44 114 HIS A CA 1
ATOM 941 C C . HIS A 1 114 ? 6.967 -5.362 19.349 1.00 93.44 114 HIS A C 1
ATOM 943 O O . HIS A 1 114 ? 8.146 -5.310 19.028 1.00 93.44 114 HIS A O 1
ATOM 949 N N . GLU A 1 115 ? 6.571 -5.280 20.622 1.00 92.94 115 GLU A N 1
ATOM 950 C CA . GLU A 1 115 ? 7.482 -4.989 21.740 1.00 92.94 115 GLU A CA 1
ATOM 951 C C . GLU A 1 115 ? 8.666 -5.966 21.827 1.00 92.94 115 GLU A C 1
ATOM 953 O O . GLU A 1 115 ? 9.756 -5.597 22.251 1.00 92.94 115 GLU A O 1
ATOM 958 N N . LYS A 1 116 ? 8.472 -7.217 21.388 1.00 90.56 116 LYS A N 1
ATOM 959 C CA . LYS A 1 116 ? 9.518 -8.253 21.379 1.00 90.56 116 LYS A CA 1
ATOM 960 C C . LYS A 1 116 ? 10.373 -8.248 20.113 1.00 90.56 116 LYS A C 1
ATOM 962 O O . LYS A 1 116 ? 11.441 -8.852 20.112 1.00 90.56 116 LYS A O 1
ATOM 967 N N . GLU A 1 117 ? 9.872 -7.661 19.028 1.00 91.00 117 GLU A N 1
ATOM 968 C CA . GLU A 1 117 ? 10.537 -7.625 17.721 1.00 91.00 117 GLU A CA 1
ATOM 969 C C . GLU A 1 117 ? 11.206 -6.267 17.430 1.00 91.00 117 GLU A C 1
ATOM 971 O O . GLU A 1 117 ? 11.945 -6.181 16.451 1.00 91.00 117 GLU A O 1
ATOM 976 N N . ILE A 1 118 ? 10.983 -5.236 18.259 1.00 94.56 118 ILE A N 1
ATOM 977 C CA . ILE A 1 118 ? 11.627 -3.923 18.119 1.00 94.56 118 ILE A CA 1
ATOM 978 C C . ILE A 1 118 ? 13.155 -4.061 18.173 1.00 94.56 118 ILE A C 1
ATOM 980 O O . ILE A 1 118 ? 13.731 -4.632 19.101 1.00 94.56 118 ILE A O 1
ATOM 984 N N . ASN A 1 119 ? 13.807 -3.481 17.173 1.00 91.12 119 ASN A N 1
ATOM 985 C CA . ASN A 1 119 ? 15.242 -3.329 17.051 1.00 91.12 119 ASN A CA 1
ATOM 986 C C . ASN A 1 119 ? 15.620 -1.861 17.330 1.00 91.12 119 ASN A C 1
ATOM 988 O O . ASN A 1 119 ? 15.609 -1.039 16.413 1.00 91.12 119 ASN A O 1
ATOM 992 N N . PRO A 1 120 ? 15.999 -1.513 18.574 1.00 88.69 120 PRO A N 1
ATOM 993 C CA . PRO A 1 120 ? 16.287 -0.128 18.949 1.00 88.69 120 PRO A CA 1
ATOM 994 C C . PRO A 1 120 ? 17.579 0.413 18.324 1.00 88.69 120 PRO A C 1
ATOM 996 O O . PRO A 1 120 ? 17.818 1.609 18.368 1.00 88.69 120 PRO A O 1
ATOM 999 N N . ASN A 1 121 ? 18.419 -0.455 17.747 1.00 85.81 121 ASN A N 1
ATOM 1000 C CA . ASN A 1 121 ? 19.693 -0.085 17.130 1.00 85.81 121 ASN A CA 1
ATOM 1001 C C . ASN A 1 121 ? 19.609 -0.065 15.593 1.00 85.81 121 ASN A C 1
ATOM 1003 O O . ASN A 1 121 ? 20.640 -0.087 14.912 1.00 85.81 121 ASN A O 1
ATOM 1007 N N . ALA A 1 122 ? 18.400 -0.103 15.025 1.00 85.56 122 ALA A N 1
ATOM 1008 C CA . ALA A 1 122 ? 18.209 -0.011 13.588 1.00 85.56 122 ALA A CA 1
ATOM 1009 C C . ALA A 1 122 ? 18.646 1.377 13.097 1.00 85.56 122 ALA A C 1
ATOM 1011 O O . ALA A 1 122 ? 17.989 2.374 13.365 1.00 85.56 122 ALA A O 1
ATOM 1012 N N . PHE A 1 123 ? 19.743 1.436 12.336 1.00 82.06 123 PHE A N 1
ATOM 1013 C CA . PHE A 1 123 ? 20.307 2.696 11.828 1.00 82.06 123 PHE A CA 1
ATOM 1014 C C . PHE A 1 123 ? 19.319 3.534 10.994 1.00 82.06 123 PHE A C 1
ATOM 1016 O O . PHE A 1 123 ? 19.439 4.750 10.950 1.00 82.06 123 PHE A O 1
ATOM 1023 N N . LEU A 1 124 ? 18.371 2.878 10.317 1.00 83.69 124 LEU A N 1
ATOM 1024 C CA . LEU A 1 124 ? 17.333 3.519 9.499 1.00 83.69 124 LEU A CA 1
ATOM 1025 C C . LEU A 1 124 ? 15.959 3.548 10.198 1.00 83.69 124 LEU A C 1
ATOM 1027 O O . LEU A 1 124 ? 14.965 3.873 9.559 1.00 83.69 124 LEU A O 1
ATOM 1031 N N . GLY A 1 125 ? 15.890 3.135 11.467 1.00 87.81 125 GLY A N 1
ATOM 1032 C CA . GLY A 1 125 ? 14.662 3.120 12.257 1.00 87.81 125 GLY A CA 1
ATOM 1033 C C . GLY A 1 125 ? 14.491 4.381 13.104 1.00 87.81 125 GLY A C 1
ATOM 1034 O O . GLY A 1 125 ? 15.261 5.333 13.008 1.00 87.81 125 GLY A O 1
ATOM 1035 N N . SER A 1 126 ? 13.491 4.348 13.979 1.00 91.75 126 SER A N 1
ATOM 1036 C CA . SER A 1 126 ? 13.151 5.395 14.950 1.00 91.75 126 SER A CA 1
ATOM 1037 C C . SER A 1 126 ? 13.568 5.031 16.381 1.00 91.75 126 SER A C 1
ATOM 1039 O O . SER A 1 126 ? 12.958 5.457 17.360 1.00 91.75 126 SER A O 1
ATOM 1041 N N . ASN A 1 127 ? 14.560 4.145 16.527 1.00 91.94 127 ASN A N 1
ATOM 1042 C CA . ASN A 1 127 ? 14.891 3.474 17.791 1.00 91.94 127 ASN A CA 1
ATOM 1043 C C . ASN A 1 127 ? 13.687 2.739 18.424 1.00 91.94 127 ASN A C 1
ATOM 1045 O O . ASN A 1 127 ? 13.660 2.504 19.633 1.00 91.94 127 ASN A O 1
ATOM 1049 N N . GLY A 1 128 ? 12.676 2.378 17.622 1.00 93.81 128 GLY A N 1
ATOM 1050 C CA . GLY A 1 128 ? 11.427 1.777 18.089 1.00 93.81 128 GLY A CA 1
ATOM 1051 C C . GLY A 1 128 ? 10.401 2.751 18.677 1.00 93.81 128 GLY A C 1
ATOM 1052 O O . GLY A 1 128 ? 9.344 2.291 19.122 1.00 93.81 128 GLY A O 1
ATOM 1053 N N . GLN A 1 129 ? 10.665 4.061 18.701 1.00 95.31 129 GLN A N 1
ATOM 1054 C CA . GLN A 1 129 ? 9.784 5.046 19.337 1.00 95.31 129 GLN A CA 1
ATOM 1055 C C . GLN A 1 129 ? 8.464 5.201 18.572 1.00 95.31 129 GLN A C 1
ATOM 1057 O O . GLN A 1 129 ? 7.394 4.992 19.152 1.00 95.31 129 GLN A O 1
ATOM 1062 N N . ILE A 1 130 ? 8.526 5.441 17.256 1.00 96.19 130 ILE A N 1
ATOM 1063 C CA . ILE A 1 130 ? 7.334 5.555 16.399 1.00 96.19 130 ILE A CA 1
ATOM 1064 C C . ILE A 1 130 ? 6.551 4.240 16.410 1.00 96.19 130 ILE A C 1
ATOM 1066 O O . ILE A 1 130 ? 5.329 4.247 16.548 1.00 96.19 130 ILE A O 1
ATOM 1070 N N . THR A 1 131 ? 7.238 3.097 16.330 1.00 97.44 131 THR A N 1
ATOM 1071 C CA . THR A 1 131 ? 6.585 1.778 16.365 1.00 97.44 131 THR A CA 1
ATOM 1072 C C . THR A 1 131 ? 5.855 1.515 17.682 1.00 97.44 131 THR A C 1
ATOM 1074 O O . THR A 1 131 ? 4.759 0.951 17.671 1.00 97.44 131 THR A O 1
ATOM 1077 N N . SER A 1 132 ? 6.422 1.942 18.813 1.00 97.00 132 SER A N 1
ATOM 1078 C CA . SER A 1 132 ? 5.778 1.816 20.127 1.00 97.00 132 SER A CA 1
ATOM 1079 C C . SER A 1 132 ? 4.540 2.711 20.231 1.00 97.00 132 SER A C 1
ATOM 1081 O O . SER A 1 132 ? 3.486 2.254 20.677 1.00 97.00 132 SER A O 1
ATOM 1083 N N . GLN A 1 133 ? 4.627 3.958 19.752 1.00 97.25 133 GLN A N 1
ATOM 1084 C CA . GLN A 1 133 ? 3.479 4.872 19.716 1.00 97.25 133 GLN A CA 1
ATOM 1085 C C . GLN A 1 133 ? 2.383 4.382 18.766 1.00 97.25 133 GLN A C 1
ATOM 1087 O O . GLN A 1 133 ? 1.203 4.445 19.103 1.00 97.25 133 GLN A O 1
ATOM 1092 N N . PHE A 1 134 ? 2.749 3.813 17.615 1.00 98.00 134 PHE A N 1
ATOM 1093 C CA . PHE A 1 134 ? 1.793 3.174 16.713 1.00 98.00 134 PHE A CA 1
ATOM 1094 C C . PHE A 1 134 ? 1.092 1.986 17.389 1.00 98.00 134 PHE A C 1
ATOM 1096 O O . PHE A 1 134 ? -0.123 1.838 17.284 1.00 98.00 134 PHE A O 1
ATOM 1103 N N . GLY A 1 135 ? 1.831 1.156 18.133 1.00 97.31 135 GLY A N 1
ATOM 1104 C CA . GLY A 1 135 ? 1.259 0.056 18.911 1.00 97.31 135 GLY A CA 1
ATOM 1105 C C . GLY A 1 135 ? 0.248 0.523 19.961 1.00 97.31 135 GLY A C 1
ATOM 1106 O O . GLY A 1 135 ? -0.855 -0.027 20.024 1.00 97.31 135 GLY A O 1
ATOM 1107 N N . LYS A 1 136 ? 0.587 1.570 20.726 1.00 96.88 136 LYS A N 1
ATOM 1108 C CA . LYS A 1 136 ? -0.321 2.230 21.680 1.00 96.88 136 LYS A CA 1
ATOM 1109 C C . LYS A 1 136 ? -1.573 2.761 20.980 1.00 96.88 136 LYS A C 1
ATOM 1111 O O . LYS A 1 136 ? -2.680 2.447 21.400 1.00 96.88 136 LYS A O 1
ATOM 1116 N N . LEU A 1 137 ? -1.407 3.461 19.860 1.00 97.12 137 LEU A N 1
ATOM 1117 C CA . LEU A 1 137 ? -2.516 3.999 19.076 1.00 97.12 137 LEU A CA 1
ATOM 1118 C C . LEU A 1 137 ? -3.478 2.901 18.592 1.00 97.12 137 LEU A C 1
ATOM 1120 O O . LEU A 1 137 ? -4.694 3.065 18.656 1.00 97.12 137 LEU A O 1
ATOM 1124 N N . ILE A 1 138 ? -2.956 1.762 18.123 1.00 97.50 138 ILE A N 1
ATOM 1125 C CA . ILE A 1 138 ? -3.789 0.621 17.717 1.00 97.50 138 ILE A CA 1
ATOM 1126 C C . ILE A 1 138 ? -4.539 0.023 18.913 1.00 97.50 138 ILE A C 1
ATOM 1128 O O . ILE A 1 138 ? -5.700 -0.358 18.762 1.00 97.50 138 ILE A O 1
ATOM 1132 N N . LEU A 1 139 ? -3.918 -0.060 20.094 1.00 95.44 139 LEU A N 1
ATOM 1133 C CA . LEU A 1 139 ? -4.617 -0.480 21.312 1.00 95.44 139 LEU A CA 1
ATOM 1134 C C . LEU A 1 139 ? -5.753 0.494 21.640 1.00 95.44 139 LEU A C 1
ATOM 1136 O O . LEU A 1 139 ? -6.888 0.049 21.805 1.00 95.44 139 LEU A O 1
ATOM 1140 N N . ASP A 1 140 ? -5.480 1.798 21.629 1.00 95.25 140 ASP A N 1
ATOM 1141 C CA . ASP A 1 140 ? -6.468 2.838 21.917 1.00 95.25 140 ASP A CA 1
ATOM 1142 C C . ASP A 1 140 ? -7.654 2.766 20.941 1.00 95.25 140 ASP A C 1
ATOM 1144 O O . ASP A 1 140 ? -8.797 2.695 21.381 1.00 95.25 140 ASP A O 1
ATOM 1148 N N . LEU A 1 141 ? -7.413 2.647 19.629 1.00 95.56 141 LEU A N 1
ATOM 1149 C CA . LEU A 1 141 ? -8.469 2.540 18.605 1.00 95.56 141 LEU A CA 1
ATOM 1150 C C . LEU A 1 141 ? -9.377 1.305 18.748 1.00 95.56 141 LEU A C 1
ATOM 1152 O O . LEU A 1 141 ? -10.508 1.306 18.258 1.00 95.56 141 LEU A O 1
ATOM 1156 N N . TRP A 1 142 ? -8.895 0.224 19.365 1.00 93.81 142 TRP A N 1
ATOM 1157 C CA . TRP A 1 142 ? -9.610 -1.058 19.414 1.00 93.81 142 TRP A CA 1
ATOM 1158 C C . TRP A 1 142 ? -10.061 -1.478 20.812 1.00 93.81 142 TRP A C 1
ATOM 1160 O O . TRP A 1 142 ? -10.833 -2.434 20.913 1.00 93.81 142 TRP A O 1
ATOM 1170 N N . GLN A 1 143 ? -9.594 -0.806 21.864 1.00 91.81 143 GLN A N 1
ATOM 1171 C CA . GLN A 1 143 ? -9.918 -1.120 23.260 1.00 91.81 143 GLN A CA 1
ATOM 1172 C C . GLN A 1 143 ? -10.610 0.032 23.997 1.00 91.81 143 GLN A C 1
ATOM 1174 O O . GLN A 1 143 ? -11.165 -0.209 25.067 1.00 91.81 143 GLN A O 1
ATOM 1179 N N . THR A 1 144 ? -10.605 1.254 23.454 1.00 89.75 144 THR A N 1
ATOM 1180 C CA . THR A 1 144 ? -11.312 2.386 24.069 1.00 89.75 144 THR A CA 1
ATOM 1181 C C . THR A 1 144 ? -12.833 2.258 23.952 1.00 89.75 144 THR A C 1
ATOM 1183 O O . THR A 1 144 ? -13.360 1.700 22.988 1.00 89.75 144 THR A O 1
ATOM 1186 N N . ASP A 1 145 ? -13.535 2.838 24.927 1.00 87.69 145 ASP A N 1
ATOM 1187 C CA . ASP A 1 145 ? -14.986 3.057 24.890 1.00 87.69 145 ASP A CA 1
ATOM 1188 C C . ASP A 1 145 ? -15.349 4.448 24.316 1.00 87.69 145 ASP A C 1
ATOM 1190 O O . ASP A 1 145 ? -16.524 4.812 24.252 1.00 87.69 145 ASP A O 1
ATOM 1194 N N . GLN A 1 146 ? -14.354 5.259 23.934 1.00 91.50 146 GLN A N 1
ATOM 1195 C CA . GLN A 1 146 ? -14.567 6.581 23.338 1.00 91.50 146 GLN A CA 1
ATOM 1196 C C . GLN A 1 146 ? -14.898 6.500 21.842 1.00 91.50 146 GLN A C 1
ATOM 1198 O O . GLN A 1 146 ? -14.447 5.606 21.133 1.00 91.50 146 GLN A O 1
ATOM 1203 N N . ASN A 1 147 ? -15.651 7.487 21.345 1.00 94.06 147 ASN A N 1
ATOM 1204 C CA . ASN A 1 147 ? -16.007 7.575 19.923 1.00 94.06 147 ASN A CA 1
ATOM 1205 C C . ASN A 1 147 ? -14.844 8.055 19.043 1.00 94.06 147 ASN A C 1
ATOM 1207 O O . ASN A 1 147 ? -14.828 7.775 17.849 1.00 94.06 147 ASN A O 1
ATOM 1211 N N . PHE A 1 148 ? -13.898 8.804 19.609 1.00 96.88 148 PHE A N 1
ATOM 1212 C CA . PHE A 1 148 ? -12.703 9.285 18.927 1.00 96.88 148 PHE A CA 1
ATOM 1213 C C . PHE A 1 148 ? -11.553 9.434 19.924 1.00 96.88 148 PHE A C 1
ATOM 1215 O O . PHE A 1 148 ? -11.794 9.517 21.129 1.00 96.88 148 PHE A O 1
ATOM 1222 N N . ILE A 1 149 ? -10.325 9.484 19.413 1.00 97.19 149 ILE A N 1
ATOM 1223 C CA . ILE A 1 149 ? -9.110 9.759 20.191 1.00 97.19 149 ILE A CA 1
ATOM 1224 C C . ILE A 1 149 ? -8.260 10.835 19.506 1.00 97.19 149 ILE A C 1
ATOM 1226 O O . ILE A 1 149 ? -8.419 11.109 18.314 1.00 97.19 149 ILE A O 1
ATOM 1230 N N . GLU A 1 150 ? -7.336 11.425 20.257 1.00 96.19 150 GLU A N 1
ATOM 1231 C CA . GLU A 1 150 ? -6.412 12.453 19.777 1.00 96.19 150 GLU A CA 1
ATOM 1232 C C . GLU A 1 150 ? -4.997 11.859 19.644 1.00 96.19 150 GLU A C 1
ATOM 1234 O O . GLU A 1 150 ? -4.372 11.548 20.659 1.00 96.19 150 GLU A O 1
ATOM 1239 N N . PRO A 1 151 ? -4.454 11.686 18.423 1.00 94.88 151 PRO A N 1
ATOM 1240 C CA . PRO A 1 151 ? -3.151 11.047 18.213 1.00 94.88 151 PRO A CA 1
ATOM 1241 C C . PRO A 1 151 ? -1.958 11.999 18.458 1.00 94.88 151 PRO A C 1
ATOM 1243 O O . PRO A 1 151 ? -1.000 12.002 17.688 1.00 94.88 151 PRO A O 1
ATOM 1246 N N . ILE A 1 152 ? -2.003 12.809 19.524 1.00 94.00 152 ILE A N 1
ATOM 1247 C CA . ILE A 1 152 ? -1.000 13.852 19.821 1.00 94.00 152 ILE A CA 1
ATOM 1248 C C . ILE A 1 152 ? 0.390 13.243 20.032 1.00 94.00 152 ILE A C 1
ATOM 1250 O O . ILE A 1 152 ? 1.336 13.644 19.360 1.00 94.00 152 ILE A O 1
ATOM 1254 N N . ASP A 1 153 ? 0.510 12.249 20.919 1.00 94.31 153 ASP A N 1
ATOM 1255 C CA . ASP A 1 153 ? 1.793 11.595 21.224 1.00 94.31 153 ASP A CA 1
ATOM 1256 C C . ASP A 1 153 ? 2.434 11.004 19.960 1.00 94.31 153 ASP A C 1
ATOM 1258 O O . ASP A 1 153 ? 3.633 11.136 19.733 1.00 94.31 153 ASP A O 1
ATOM 1262 N N . PHE A 1 154 ? 1.616 10.380 19.109 1.00 95.38 154 PHE A N 1
ATOM 1263 C CA . PHE A 1 154 ? 2.070 9.748 17.876 1.00 95.38 154 PHE A CA 1
ATOM 1264 C C . PHE A 1 154 ? 2.561 10.776 16.848 1.00 95.38 154 PHE A C 1
ATOM 1266 O O . PHE A 1 154 ? 3.619 10.589 16.251 1.00 95.38 154 PHE A O 1
ATOM 1273 N N . ILE A 1 155 ? 1.824 11.874 16.661 1.00 93.81 155 ILE A N 1
ATOM 1274 C CA . ILE A 1 155 ? 2.199 12.938 15.719 1.00 93.81 155 ILE A CA 1
ATOM 1275 C C . ILE A 1 155 ? 3.439 13.694 16.205 1.00 93.81 155 ILE A C 1
ATOM 1277 O O . ILE A 1 155 ? 4.326 13.972 15.402 1.00 93.81 155 ILE A O 1
ATOM 1281 N N . ASN A 1 156 ? 3.548 13.963 17.508 1.00 93.69 156 ASN A N 1
ATOM 1282 C CA . ASN A 1 156 ? 4.740 14.582 18.090 1.00 93.69 156 ASN A CA 1
ATOM 1283 C C . ASN A 1 156 ? 5.985 13.709 17.902 1.00 93.69 156 ASN A C 1
ATOM 1285 O O . ASN A 1 156 ? 7.066 14.232 17.637 1.00 93.69 156 ASN A O 1
ATOM 1289 N N . GLU A 1 157 ? 5.845 12.387 18.024 1.00 94.62 157 GLU A N 1
ATOM 1290 C CA . GLU A 1 157 ? 6.949 11.463 17.771 1.00 94.62 157 GLU A CA 1
ATOM 1291 C C . GLU A 1 157 ? 7.349 11.482 16.293 1.00 94.62 157 GLU A C 1
ATOM 1293 O O . GLU A 1 157 ? 8.522 11.642 15.981 1.00 94.62 157 GLU A O 1
ATOM 1298 N N . ILE A 1 158 ? 6.385 11.421 15.368 1.00 93.88 158 ILE A N 1
ATOM 1299 C CA . ILE A 1 158 ? 6.667 11.540 13.929 1.00 93.88 158 ILE A CA 1
ATOM 1300 C C . ILE A 1 158 ? 7.385 12.854 13.608 1.00 93.88 158 ILE A C 1
ATOM 1302 O O . ILE A 1 158 ? 8.359 12.839 12.857 1.00 93.88 158 ILE A O 1
ATOM 1306 N N . GLY A 1 159 ? 6.944 13.971 14.192 1.00 92.25 159 GLY A N 1
ATOM 1307 C CA . GLY A 1 159 ? 7.518 15.294 13.947 1.00 92.25 159 GLY A CA 1
ATOM 1308 C C . GLY A 1 159 ? 8.995 15.421 14.314 1.00 92.25 159 GLY A C 1
ATOM 1309 O O . GLY A 1 159 ? 9.695 16.221 13.704 1.00 92.25 159 GLY A O 1
ATOM 1310 N N . GLN A 1 160 ? 9.493 14.603 15.247 1.00 90.56 160 GLN A N 1
ATOM 1311 C CA . GLN A 1 160 ? 10.918 14.560 15.599 1.00 90.56 160 GLN A CA 1
ATOM 1312 C C . GLN A 1 160 ? 11.782 13.888 14.519 1.00 90.56 160 GLN A C 1
ATOM 1314 O O . GLN A 1 160 ? 12.975 14.170 14.429 1.00 90.56 160 GLN A O 1
ATOM 1319 N N . PHE A 1 161 ? 11.197 13.001 13.707 1.00 89.06 161 PHE A N 1
ATOM 1320 C CA . PHE A 1 161 ? 11.904 12.252 12.660 1.00 89.06 161 PHE A CA 1
ATOM 1321 C C . PHE A 1 161 ? 11.642 12.792 11.251 1.00 89.06 161 PHE A C 1
ATOM 1323 O O . PHE A 1 161 ? 12.509 12.703 10.385 1.00 89.06 161 PHE A O 1
ATOM 1330 N N . ALA A 1 162 ? 10.446 13.321 11.012 1.00 90.88 162 ALA A N 1
ATOM 1331 C CA . ALA A 1 162 ? 10.001 13.826 9.724 1.00 90.88 162 ALA A CA 1
ATOM 1332 C C . ALA A 1 162 ? 9.154 15.087 9.933 1.00 90.88 162 ALA A C 1
ATOM 1334 O O . ALA A 1 162 ? 7.922 15.037 9.987 1.00 90.88 162 ALA A O 1
ATOM 1335 N N . GLU A 1 163 ? 9.842 16.227 10.042 1.00 89.00 163 GLU A N 1
ATOM 1336 C CA . GLU A 1 163 ? 9.246 17.543 10.307 1.00 89.00 163 GLU A CA 1
ATOM 1337 C C . GLU A 1 163 ? 8.126 17.895 9.315 1.00 89.00 163 GLU A C 1
ATOM 1339 O O . GLU A 1 163 ? 7.133 18.504 9.709 1.00 89.00 163 GLU A O 1
ATOM 1344 N N . GLN A 1 164 ? 8.223 17.440 8.055 1.00 89.38 164 GLN A N 1
ATOM 1345 C CA . GLN A 1 164 ? 7.205 17.705 7.030 1.00 89.38 164 GLN A CA 1
ATOM 1346 C C . GLN A 1 164 ? 5.803 17.183 7.390 1.00 89.38 164 GLN A C 1
ATOM 1348 O O . GLN A 1 164 ? 4.815 17.649 6.833 1.00 89.38 164 GLN A O 1
ATOM 1353 N N . PHE A 1 165 ? 5.693 16.216 8.309 1.00 89.56 165 PHE A N 1
ATOM 1354 C CA . PHE A 1 165 ? 4.405 15.675 8.748 1.00 89.56 165 PHE A CA 1
ATOM 1355 C C . PHE A 1 165 ? 3.868 16.342 10.025 1.00 89.56 165 PHE A C 1
ATOM 1357 O O . PHE A 1 165 ? 2.747 16.046 10.441 1.00 89.56 165 PHE A O 1
ATOM 1364 N N . ALA A 1 166 ? 4.636 17.251 10.634 1.00 86.88 166 ALA A N 1
ATOM 1365 C CA . ALA A 1 166 ? 4.275 17.975 11.855 1.00 86.88 166 ALA A CA 1
ATOM 1366 C C . ALA A 1 166 ? 4.274 19.508 11.690 1.00 86.88 166 ALA A C 1
ATOM 1368 O O . ALA A 1 166 ? 3.991 20.229 12.644 1.00 86.88 166 ALA A O 1
ATOM 1369 N N . ASP A 1 167 ? 4.541 20.021 10.488 1.00 83.88 167 ASP A N 1
ATOM 1370 C CA . ASP A 1 167 ? 4.574 21.458 10.180 1.00 83.88 167 ASP A CA 1
ATOM 1371 C C . ASP A 1 167 ? 3.180 22.115 10.042 1.00 83.88 167 ASP A C 1
ATOM 1373 O O . ASP A 1 167 ? 3.069 23.318 9.796 1.00 83.88 167 ASP A O 1
ATOM 1377 N N . GLY A 1 168 ? 2.104 21.335 10.201 1.00 81.94 168 GLY A N 1
ATOM 1378 C CA . GLY A 1 168 ? 0.718 21.797 10.090 1.00 81.94 168 GLY A CA 1
ATOM 1379 C C . GLY A 1 168 ? 0.255 22.061 8.653 1.00 81.94 168 GLY A C 1
ATOM 1380 O O . GLY A 1 168 ? -0.824 22.632 8.448 1.00 81.94 168 GLY A O 1
ATOM 1381 N N . THR A 1 169 ? 1.037 21.663 7.648 1.00 86.38 169 THR A N 1
ATOM 1382 C CA . THR A 1 169 ? 0.668 21.768 6.235 1.00 86.38 169 THR A CA 1
ATOM 1383 C C . THR A 1 169 ? -0.032 20.503 5.737 1.00 86.38 169 THR A C 1
ATOM 1385 O O . THR A 1 169 ? -0.011 19.442 6.364 1.00 86.38 169 THR A O 1
ATOM 1388 N N . GLN A 1 170 ? -0.733 20.622 4.608 1.00 84.38 170 GLN A N 1
ATOM 1389 C CA . GLN A 1 170 ? -1.345 19.464 3.966 1.00 84.38 170 GLN A CA 1
ATOM 1390 C C . GLN A 1 170 ? -0.290 18.656 3.218 1.00 84.38 170 GLN A C 1
ATOM 1392 O O . GLN A 1 170 ? 0.465 19.218 2.428 1.00 84.38 170 GLN A O 1
ATOM 1397 N N . GLN A 1 171 ? -0.310 17.339 3.413 1.00 90.38 171 GLN A N 1
ATOM 1398 C CA . GLN A 1 171 ? 0.612 16.409 2.766 1.00 90.38 171 GLN A CA 1
ATOM 1399 C C . GLN A 1 171 ? -0.128 15.298 2.012 1.00 90.38 171 GLN A C 1
ATOM 1401 O O . GLN A 1 171 ? -1.359 15.172 2.045 1.00 90.38 171 GLN A O 1
ATOM 1406 N N . ASP A 1 172 ? 0.639 14.481 1.297 1.00 91.62 172 ASP A N 1
ATOM 1407 C CA . ASP A 1 172 ? 0.132 13.325 0.571 1.00 91.62 172 ASP A CA 1
ATOM 1408 C C . ASP A 1 172 ? -0.028 12.110 1.504 1.00 91.62 172 ASP A C 1
ATOM 1410 O O . ASP A 1 172 ? 0.939 11.616 2.087 1.00 91.62 172 ASP A O 1
ATOM 1414 N N . SER A 1 173 ? -1.252 11.574 1.616 1.00 93.62 173 SER A N 1
ATOM 1415 C CA . SER A 1 173 ? -1.508 10.379 2.440 1.00 93.62 173 SER A CA 1
ATOM 1416 C C . SER A 1 173 ? -0.701 9.151 2.000 1.00 93.62 173 SER A C 1
ATOM 1418 O O . SER A 1 173 ? -0.375 8.311 2.836 1.00 93.62 173 SER A O 1
ATOM 1420 N N . HIS A 1 174 ? -0.359 9.032 0.710 1.00 94.88 174 HIS A N 1
ATOM 1421 C CA . HIS A 1 174 ? 0.480 7.945 0.211 1.00 94.88 174 HIS A CA 1
ATOM 1422 C C . HIS A 1 174 ? 1.941 8.124 0.642 1.00 94.88 174 HIS A C 1
ATOM 1424 O O . HIS A 1 174 ? 2.579 7.142 1.012 1.00 94.88 174 HIS A O 1
ATOM 1430 N N . GLU A 1 175 ? 2.462 9.355 0.635 1.00 94.81 175 GLU A N 1
ATOM 1431 C CA . GLU A 1 175 ? 3.818 9.648 1.116 1.00 94.81 175 GLU A CA 1
ATOM 1432 C C . GLU A 1 175 ? 3.943 9.336 2.609 1.00 94.81 175 GLU A C 1
ATOM 1434 O O . GLU A 1 175 ? 4.852 8.613 3.013 1.00 94.81 175 GLU A O 1
ATOM 1439 N N . PHE A 1 176 ? 2.974 9.787 3.409 1.00 96.19 176 PHE A N 1
ATOM 1440 C CA . PHE A 1 176 ? 2.918 9.459 4.830 1.00 96.19 176 PHE A CA 1
ATOM 1441 C C . PHE A 1 176 ? 2.829 7.945 5.073 1.00 96.19 176 PHE A C 1
ATOM 1443 O O . PHE A 1 176 ? 3.536 7.400 5.919 1.00 96.19 176 PHE A O 1
ATOM 1450 N N . LEU A 1 177 ? 1.985 7.241 4.314 1.00 97.06 177 LEU A N 1
ATOM 1451 C CA . LEU A 1 177 ? 1.838 5.791 4.425 1.00 97.06 177 LEU A CA 1
ATOM 1452 C C . LEU A 1 177 ? 3.137 5.052 4.070 1.00 97.06 177 LEU A C 1
ATOM 1454 O O . LEU A 1 177 ? 3.476 4.070 4.730 1.00 97.06 177 LEU A O 1
ATOM 1458 N N . ALA A 1 178 ? 3.857 5.514 3.045 1.00 96.75 178 ALA A N 1
ATOM 1459 C CA . ALA A 1 178 ? 5.153 4.964 2.668 1.00 96.75 178 ALA A CA 1
ATOM 1460 C C . ALA A 1 178 ? 6.196 5.187 3.765 1.00 96.75 178 ALA A C 1
ATOM 1462 O O . ALA A 1 178 ? 6.816 4.221 4.204 1.00 96.75 178 ALA A O 1
ATOM 1463 N N . PHE A 1 179 ? 6.300 6.418 4.274 1.00 96.75 179 PHE A N 1
ATOM 1464 C CA . PHE A 1 179 ? 7.157 6.754 5.408 1.00 96.75 179 PHE A CA 1
ATOM 1465 C C . PHE A 1 179 ? 6.872 5.861 6.623 1.00 96.75 179 PHE A C 1
ATOM 1467 O O . PHE A 1 179 ? 7.779 5.226 7.158 1.00 96.75 179 PHE A O 1
ATOM 1474 N N . LEU A 1 180 ? 5.604 5.762 7.034 1.00 97.56 180 LEU A N 1
ATOM 1475 C CA . LEU A 1 180 ? 5.230 5.007 8.224 1.00 97.56 180 LEU A CA 1
ATOM 1476 C C . LEU A 1 180 ? 5.541 3.515 8.065 1.00 97.56 180 LEU A C 1
ATOM 1478 O O . LEU A 1 180 ? 6.113 2.916 8.970 1.00 97.56 180 LEU A O 1
ATOM 1482 N N . LEU A 1 181 ? 5.190 2.899 6.932 1.00 97.81 181 LEU A N 1
ATOM 1483 C CA . LEU A 1 181 ? 5.471 1.477 6.714 1.00 97.81 181 LEU A CA 1
ATOM 1484 C C . LEU A 1 181 ? 6.974 1.177 6.633 1.00 97.81 181 LEU A C 1
ATOM 1486 O O . LEU A 1 181 ? 7.386 0.113 7.098 1.00 97.81 181 LEU A O 1
ATOM 1490 N N . ASP A 1 182 ? 7.786 2.098 6.111 1.00 96.12 182 ASP A N 1
ATOM 1491 C CA . ASP A 1 182 ? 9.243 1.953 6.071 1.00 96.12 182 ASP A CA 1
ATOM 1492 C C . ASP A 1 182 ? 9.856 2.059 7.476 1.00 96.12 182 ASP A C 1
ATOM 1494 O O . ASP A 1 182 ? 10.663 1.209 7.856 1.00 96.12 182 ASP A O 1
ATOM 1498 N N . ILE A 1 183 ? 9.403 3.010 8.302 1.00 96.31 183 ILE A N 1
ATOM 1499 C CA . ILE A 1 183 ? 9.831 3.109 9.707 1.00 96.31 183 ILE A CA 1
ATOM 1500 C C . ILE A 1 183 ? 9.405 1.872 10.503 1.00 96.31 183 ILE A C 1
ATOM 1502 O O . ILE A 1 183 ? 10.235 1.265 11.180 1.00 96.31 183 ILE A O 1
ATOM 1506 N N . LEU A 1 184 ? 8.145 1.437 10.379 1.00 97.25 184 LEU A N 1
ATOM 1507 C CA . LEU A 1 184 ? 7.671 0.203 11.015 1.00 97.25 184 LEU A CA 1
ATOM 1508 C C . LEU A 1 184 ? 8.465 -1.017 10.528 1.00 97.25 184 LEU A C 1
ATOM 1510 O O . LEU A 1 184 ? 8.690 -1.957 11.289 1.00 97.25 184 LEU A O 1
ATOM 1514 N N . HIS A 1 185 ? 8.877 -1.040 9.256 1.00 96.88 185 HIS A N 1
ATOM 1515 C CA . HIS A 1 185 ? 9.719 -2.104 8.726 1.00 96.88 185 HIS A CA 1
ATOM 1516 C C . HIS A 1 185 ? 11.088 -2.120 9.401 1.00 96.88 185 HIS A C 1
ATOM 1518 O O . HIS A 1 185 ? 11.502 -3.191 9.847 1.00 96.88 185 HIS A O 1
ATOM 1524 N N . GLU A 1 186 ? 11.763 -0.974 9.457 1.00 96.19 186 GLU A N 1
ATOM 1525 C CA . GLU A 1 186 ? 13.117 -0.836 9.990 1.00 96.19 186 GLU A CA 1
ATOM 1526 C C . GLU A 1 186 ? 13.173 -1.077 11.500 1.00 96.19 186 GLU A C 1
ATOM 1528 O O . GLU A 1 186 ? 13.998 -1.870 11.959 1.00 96.19 186 GLU A O 1
ATOM 1533 N N . ASP A 1 187 ? 12.234 -0.507 12.257 1.00 96.38 187 ASP A N 1
ATOM 1534 C CA . ASP A 1 187 ? 12.100 -0.749 13.696 1.00 96.38 187 ASP A CA 1
ATOM 1535 C C . ASP A 1 187 ? 11.807 -2.216 14.015 1.00 96.38 187 ASP A C 1
ATOM 1537 O O . ASP A 1 187 ? 12.252 -2.718 15.039 1.00 96.38 187 ASP A O 1
ATOM 1541 N N . LEU A 1 188 ? 11.067 -2.926 13.160 1.00 95.62 188 LEU A N 1
ATOM 1542 C CA . LEU A 1 188 ? 10.731 -4.344 13.349 1.00 95.62 188 LEU A CA 1
ATOM 1543 C C . LEU A 1 188 ? 11.634 -5.276 12.533 1.00 95.62 188 LEU A C 1
ATOM 1545 O O . LEU A 1 188 ? 11.298 -6.450 12.319 1.00 95.62 188 LEU A O 1
ATOM 1549 N N . ASN A 1 189 ? 12.757 -4.770 12.017 1.00 94.81 189 ASN A N 1
ATOM 1550 C CA . ASN A 1 189 ? 13.654 -5.563 11.199 1.00 94.81 189 ASN A CA 1
ATOM 1551 C C . ASN A 1 189 ? 14.490 -6.494 12.081 1.00 94.81 189 ASN A C 1
ATOM 1553 O O . ASN A 1 189 ? 15.399 -6.084 12.802 1.00 94.81 189 ASN A O 1
ATOM 1557 N N . ARG A 1 190 ? 14.221 -7.793 11.953 1.00 91.00 190 ARG A N 1
ATOM 1558 C CA . ARG A 1 190 ? 14.896 -8.871 12.689 1.00 91.00 190 ARG A CA 1
ATOM 1559 C C . ARG A 1 190 ? 16.338 -9.086 12.234 1.00 91.00 190 ARG A C 1
ATOM 1561 O O . ARG A 1 190 ? 17.077 -9.836 12.871 1.00 91.00 190 ARG A O 1
ATOM 1568 N N . VAL A 1 191 ? 16.747 -8.483 11.117 1.00 90.19 191 VAL A N 1
ATOM 1569 C CA . VAL A 1 191 ? 18.148 -8.464 10.693 1.00 90.19 191 VAL A CA 1
ATOM 1570 C C . VAL A 1 191 ? 18.862 -7.310 11.388 1.00 90.19 191 VAL A C 1
ATOM 1572 O O . VAL A 1 191 ? 18.767 -6.164 10.965 1.00 90.19 191 VAL A O 1
ATOM 1575 N N . ILE A 1 192 ? 19.639 -7.632 12.422 1.00 85.56 192 ILE A N 1
ATOM 1576 C CA . ILE A 1 192 ? 20.402 -6.631 13.182 1.00 85.56 192 ILE A CA 1
ATOM 1577 C C . ILE A 1 192 ? 21.569 -6.082 12.347 1.00 85.56 192 ILE A C 1
ATOM 1579 O O . ILE A 1 192 ? 21.748 -4.875 12.222 1.00 85.56 192 ILE A O 1
ATOM 1583 N N . LYS A 1 193 ? 22.368 -6.969 11.739 1.00 86.94 193 LYS A N 1
ATOM 1584 C CA . LYS A 1 193 ? 23.531 -6.590 10.925 1.00 86.94 193 LYS A CA 1
ATOM 1585 C C . LYS A 1 193 ? 23.265 -6.885 9.455 1.00 86.94 193 LYS A C 1
ATOM 1587 O O . LYS A 1 193 ? 23.333 -8.038 9.035 1.00 86.94 193 LYS A O 1
ATOM 1592 N N . LYS A 1 194 ? 22.991 -5.841 8.670 1.00 89.38 194 LYS A N 1
ATOM 1593 C CA . LYS A 1 194 ? 22.708 -5.954 7.232 1.00 89.38 194 LYS A CA 1
ATOM 1594 C C . LYS A 1 194 ? 24.007 -6.211 6.443 1.00 89.38 194 LYS A C 1
ATOM 1596 O O . LYS A 1 194 ? 24.866 -5.328 6.410 1.00 89.38 194 LYS A O 1
ATOM 1601 N N . PRO A 1 195 ? 24.187 -7.377 5.795 1.00 90.38 195 PRO A N 1
ATOM 1602 C CA . PRO A 1 195 ? 25.380 -7.646 4.992 1.00 90.38 195 PRO A CA 1
ATOM 1603 C C . PRO A 1 195 ? 25.378 -6.816 3.704 1.00 90.38 195 PRO A C 1
ATOM 1605 O O . PRO A 1 195 ? 24.315 -6.552 3.139 1.00 90.38 195 PRO A O 1
ATOM 1608 N N . TYR A 1 196 ? 26.557 -6.428 3.209 1.00 89.06 196 TYR A N 1
ATOM 1609 C CA . TYR A 1 196 ? 26.681 -5.856 1.866 1.00 89.06 196 TYR A CA 1
ATOM 1610 C C . TYR A 1 196 ? 26.343 -6.921 0.819 1.00 89.06 196 TYR A C 1
ATOM 1612 O O . TYR A 1 196 ? 26.857 -8.038 0.876 1.00 89.06 196 TYR A O 1
ATOM 1620 N N . ILE A 1 197 ? 25.482 -6.567 -0.132 1.00 86.50 197 ILE A N 1
ATOM 1621 C CA . ILE A 1 197 ? 25.089 -7.429 -1.243 1.00 86.50 197 ILE A CA 1
ATOM 1622 C C . ILE A 1 197 ? 25.406 -6.666 -2.518 1.00 86.50 197 ILE A C 1
ATOM 1624 O O . ILE A 1 197 ? 24.972 -5.529 -2.689 1.00 86.50 197 ILE A O 1
ATOM 1628 N N . LYS A 1 198 ? 26.198 -7.286 -3.393 1.00 86.06 198 LYS A N 1
ATOM 1629 C CA . LYS A 1 198 ? 26.527 -6.714 -4.693 1.00 86.06 198 LYS A CA 1
ATOM 1630 C C . LYS A 1 198 ? 25.319 -6.854 -5.612 1.00 86.06 198 LYS A C 1
ATOM 1632 O O . LYS A 1 198 ? 24.827 -7.965 -5.791 1.00 86.06 198 LYS A O 1
ATOM 1637 N N . GLU A 1 199 ? 24.895 -5.752 -6.217 1.00 80.00 199 GLU A N 1
ATOM 1638 C CA . GLU A 1 199 ? 23.827 -5.776 -7.214 1.00 80.00 199 GLU A CA 1
ATOM 1639 C C . GLU A 1 199 ? 24.219 -6.643 -8.418 1.00 80.00 199 GLU A C 1
ATOM 1641 O O . GLU A 1 199 ? 25.364 -6.620 -8.889 1.00 80.00 199 GLU A O 1
ATOM 1646 N N . LYS A 1 200 ? 23.257 -7.436 -8.893 1.00 81.31 200 LYS A N 1
ATOM 1647 C CA . LYS A 1 200 ? 23.408 -8.351 -10.023 1.00 81.31 200 LYS A CA 1
ATOM 1648 C C . LYS A 1 200 ? 22.374 -8.010 -11.084 1.00 81.31 200 LYS A C 1
ATOM 1650 O O . LYS A 1 200 ? 21.181 -7.973 -10.794 1.00 81.31 200 LYS A O 1
ATOM 1655 N N . ASP A 1 201 ? 22.859 -7.843 -12.305 1.00 77.75 201 ASP A N 1
ATOM 1656 C CA . ASP A 1 201 ? 22.034 -7.777 -13.504 1.00 77.75 201 ASP A CA 1
ATOM 1657 C C . ASP A 1 201 ? 22.000 -9.149 -14.176 1.00 77.75 201 ASP A C 1
ATOM 1659 O O . ASP A 1 201 ? 23.032 -9.817 -14.325 1.00 77.75 201 ASP A O 1
ATOM 1663 N N . TYR A 1 202 ? 20.810 -9.571 -14.596 1.00 82.75 202 TYR A N 1
ATOM 1664 C CA . TYR A 1 202 ? 20.603 -10.877 -15.205 1.00 82.75 202 TYR A CA 1
ATOM 1665 C C . TYR A 1 202 ? 20.336 -10.747 -16.706 1.00 82.75 202 TYR A C 1
ATOM 1667 O O . TYR A 1 202 ? 19.375 -10.108 -17.123 1.00 82.75 202 TYR A O 1
ATOM 1675 N N . ASN A 1 203 ? 21.152 -11.415 -17.525 1.00 78.06 203 ASN A N 1
ATOM 1676 C CA . ASN A 1 203 ? 21.104 -11.297 -18.990 1.00 78.06 203 ASN A CA 1
ATOM 1677 C C . ASN A 1 203 ? 20.502 -12.528 -19.700 1.00 78.06 203 ASN A C 1
ATOM 1679 O O . ASN A 1 203 ? 20.599 -12.625 -20.922 1.00 78.06 203 ASN A O 1
ATOM 1683 N N . CYS A 1 204 ? 19.950 -13.506 -18.968 1.00 74.31 204 CYS A N 1
ATOM 1684 C CA . CYS A 1 204 ? 19.404 -14.739 -19.558 1.00 74.31 204 CYS A CA 1
ATOM 1685 C C . CYS A 1 204 ? 17.996 -15.091 -19.049 1.00 74.31 204 CYS A C 1
ATOM 1687 O O . CYS A 1 204 ? 17.498 -14.509 -18.086 1.00 74.31 204 CYS A O 1
ATOM 1689 N N . GLU A 1 205 ? 17.374 -16.087 -19.681 1.00 76.75 205 GLU A N 1
ATOM 1690 C CA . GLU A 1 205 ? 15.958 -16.455 -19.520 1.00 76.75 205 GLU A CA 1
ATOM 1691 C C . GLU A 1 205 ? 15.619 -17.240 -18.236 1.00 76.75 205 GLU A C 1
ATOM 1693 O O . GLU A 1 205 ? 14.478 -17.653 -18.035 1.00 76.75 205 GLU A O 1
ATOM 1698 N N . LYS A 1 206 ? 16.571 -17.446 -17.315 1.00 86.38 206 LYS A N 1
ATOM 1699 C CA . LYS A 1 206 ? 16.348 -18.184 -16.053 1.00 86.38 206 LYS A CA 1
ATOM 1700 C C . LYS A 1 206 ? 15.630 -17.348 -14.982 1.00 86.38 206 LYS A C 1
ATOM 1702 O O . LYS A 1 206 ? 16.052 -17.288 -13.828 1.00 86.38 206 LYS A O 1
ATOM 1707 N N . HIS A 1 207 ? 14.524 -16.707 -15.354 1.00 89.06 207 HIS A N 1
ATOM 1708 C CA . HIS A 1 207 ? 13.824 -15.707 -14.540 1.00 89.06 207 HIS A CA 1
ATOM 1709 C C . HIS A 1 207 ? 13.399 -16.224 -13.154 1.00 89.06 207 HIS A C 1
ATOM 1711 O O . HIS A 1 207 ? 13.613 -15.537 -12.158 1.00 89.06 207 HIS A O 1
ATOM 1717 N N . GLU A 1 208 ? 12.871 -17.449 -13.038 1.00 88.44 208 GLU A N 1
ATOM 1718 C CA . GLU A 1 208 ? 12.466 -17.995 -11.726 1.00 88.44 208 GLU A CA 1
ATOM 1719 C C . GLU A 1 208 ? 13.668 -18.242 -10.792 1.00 88.44 208 GLU A C 1
ATOM 1721 O O . GLU A 1 208 ? 13.562 -18.011 -9.591 1.00 88.44 208 GLU A O 1
ATOM 1726 N N . GLU A 1 209 ? 14.827 -18.656 -11.318 1.00 87.25 209 GLU A N 1
ATOM 1727 C CA . GLU A 1 209 ? 16.032 -18.870 -10.497 1.00 87.25 209 GLU A CA 1
ATOM 1728 C C . GLU A 1 209 ? 16.585 -17.533 -9.980 1.00 87.25 209 GLU A C 1
ATOM 1730 O O . GLU A 1 209 ? 16.884 -17.406 -8.793 1.00 87.25 209 GLU A O 1
ATOM 1735 N N . TYR A 1 210 ? 16.629 -16.517 -10.842 1.00 89.00 210 TYR A N 1
ATOM 1736 C CA . TYR A 1 210 ? 17.124 -15.179 -10.510 1.00 89.00 210 TYR A CA 1
ATOM 1737 C C . TYR A 1 210 ? 16.206 -14.395 -9.584 1.00 89.00 210 TYR A C 1
ATOM 1739 O O . TYR A 1 210 ? 16.671 -13.745 -8.649 1.00 89.00 210 TYR A O 1
ATOM 1747 N N . SER A 1 211 ? 14.897 -14.490 -9.800 1.00 90.62 211 SER A N 1
ATOM 1748 C CA . SER A 1 211 ? 13.918 -13.887 -8.898 1.00 90.62 211 SER A CA 1
ATOM 1749 C C . SER A 1 211 ? 14.022 -14.468 -7.487 1.00 90.62 211 SER A C 1
ATOM 1751 O O . SER A 1 211 ? 14.048 -13.713 -6.513 1.00 90.62 211 SER A O 1
ATOM 1753 N N . LYS A 1 212 ? 14.205 -15.792 -7.379 1.00 88.19 212 LYS A N 1
ATOM 1754 C CA . LYS A 1 212 ? 14.444 -16.482 -6.110 1.00 88.19 212 LYS A CA 1
ATOM 1755 C C . LYS A 1 212 ? 15.752 -16.051 -5.448 1.00 88.19 212 LYS A C 1
ATOM 1757 O O . LYS A 1 212 ? 15.773 -15.843 -4.237 1.00 88.19 212 LYS A O 1
ATOM 1762 N N . GLU A 1 213 ? 16.840 -15.952 -6.209 1.00 88.56 213 GLU A N 1
ATOM 1763 C CA . GLU A 1 213 ? 18.137 -15.501 -5.692 1.00 88.56 213 GLU A CA 1
ATOM 1764 C C . GLU A 1 213 ? 18.058 -14.061 -5.169 1.00 88.56 213 GLU A C 1
ATOM 1766 O O . GLU A 1 213 ? 18.423 -13.821 -4.019 1.00 88.56 213 GLU A O 1
ATOM 1771 N N . SER A 1 214 ? 17.477 -13.147 -5.955 1.00 91.12 214 SER A N 1
ATOM 1772 C CA . SER A 1 214 ? 17.239 -11.755 -5.552 1.00 91.12 214 SER A CA 1
ATOM 1773 C C . SER A 1 214 ? 16.382 -11.668 -4.285 1.00 91.12 214 SER A C 1
ATOM 1775 O O . SER A 1 214 ? 16.728 -10.954 -3.346 1.00 91.12 214 SER A O 1
ATOM 1777 N N . TRP A 1 215 ? 15.300 -12.451 -4.188 1.00 91.00 215 TRP A N 1
ATOM 1778 C CA . TRP A 1 215 ? 14.459 -12.445 -2.989 1.00 91.00 215 TRP A CA 1
ATOM 1779 C C . TRP A 1 215 ? 15.193 -12.980 -1.757 1.00 91.00 215 TRP A C 1
ATOM 1781 O O . TRP A 1 215 ? 15.074 -12.436 -0.660 1.00 91.00 215 TRP A O 1
ATOM 1791 N N . LYS A 1 216 ? 16.006 -14.029 -1.926 1.00 88.62 216 LYS A N 1
ATOM 1792 C CA . LYS A 1 216 ? 16.845 -14.559 -0.847 1.00 88.62 216 LYS A CA 1
ATOM 1793 C C . LYS A 1 216 ? 17.824 -13.497 -0.346 1.00 88.62 216 LYS A C 1
ATOM 1795 O O . LYS A 1 216 ? 17.969 -13.344 0.862 1.00 88.62 216 LYS A O 1
ATOM 1800 N N . GLU A 1 217 ? 18.481 -12.782 -1.254 1.00 89.88 217 GLU A N 1
ATOM 1801 C CA . GLU A 1 217 ? 19.369 -11.656 -0.947 1.00 89.88 217 GLU A CA 1
ATOM 1802 C C . GLU A 1 217 ? 18.627 -10.521 -0.233 1.00 89.88 217 GLU A C 1
ATOM 1804 O O . GLU A 1 217 ? 19.081 -10.055 0.813 1.00 89.88 217 GLU A O 1
ATOM 1809 N N . TYR A 1 218 ? 17.438 -10.155 -0.708 1.00 92.12 218 TYR A N 1
ATOM 1810 C CA . TYR A 1 218 ? 16.570 -9.181 -0.051 1.00 92.12 218 TYR A CA 1
ATOM 1811 C C . TYR A 1 218 ? 16.267 -9.575 1.406 1.00 92.12 218 TYR A C 1
ATOM 1813 O O . TYR A 1 218 ? 16.485 -8.788 2.332 1.00 92.12 218 TYR A O 1
ATOM 1821 N N . LEU A 1 219 ? 15.877 -10.833 1.641 1.00 91.12 219 LEU A N 1
ATOM 1822 C CA . LEU A 1 219 ? 15.596 -11.359 2.978 1.00 91.12 219 LEU A CA 1
ATOM 1823 C C . LEU A 1 219 ? 16.839 -11.476 3.874 1.00 91.12 219 LEU A C 1
ATOM 1825 O O . LEU A 1 219 ? 16.689 -11.582 5.089 1.00 91.12 219 LEU A O 1
ATOM 1829 N N . MET A 1 220 ? 18.069 -11.446 3.347 1.00 90.00 220 MET A N 1
ATOM 1830 C CA . MET A 1 220 ? 19.269 -11.358 4.198 1.00 90.00 220 MET A CA 1
ATOM 1831 C C . MET A 1 220 ? 19.394 -9.995 4.887 1.00 90.00 220 MET A C 1
ATOM 1833 O O . MET A 1 220 ? 20.125 -9.892 5.868 1.00 90.00 220 MET A O 1
ATOM 1837 N N . ARG A 1 221 ? 18.708 -8.963 4.380 1.00 91.56 221 ARG A N 1
ATOM 1838 C CA . ARG A 1 221 ? 18.747 -7.588 4.902 1.00 91.56 221 ARG A CA 1
ATOM 1839 C C . ARG A 1 221 ? 17.428 -7.145 5.531 1.00 91.56 221 ARG A C 1
ATOM 1841 O O . ARG A 1 221 ? 17.454 -6.316 6.435 1.00 91.56 221 ARG A O 1
ATOM 1848 N N . ASN A 1 222 ? 16.306 -7.693 5.066 1.00 92.88 222 ASN A N 1
ATOM 1849 C CA . ASN A 1 222 ? 14.971 -7.189 5.371 1.00 92.88 222 ASN A CA 1
ATOM 1850 C C . ASN A 1 222 ? 14.073 -8.325 5.869 1.00 92.88 222 ASN A C 1
ATOM 1852 O O . ASN A 1 222 ? 13.641 -9.182 5.098 1.00 92.88 222 ASN A O 1
ATOM 1856 N N . LYS A 1 223 ? 13.790 -8.344 7.177 1.00 92.62 223 LYS A N 1
ATOM 1857 C CA . LYS A 1 223 ? 12.888 -9.324 7.796 1.00 92.62 223 LYS A CA 1
ATOM 1858 C C . LYS A 1 223 ? 11.994 -8.670 8.838 1.00 92.62 223 LYS A C 1
ATOM 1860 O O . LYS A 1 223 ? 12.377 -8.608 9.998 1.00 92.62 223 LYS A O 1
ATOM 1865 N N . SER A 1 224 ? 10.781 -8.281 8.464 1.00 93.88 224 SER A N 1
ATOM 1866 C CA . SER A 1 224 ? 9.783 -7.772 9.414 1.00 93.88 224 SER A CA 1
ATOM 1867 C C . SER A 1 224 ? 8.372 -8.250 9.067 1.00 93.88 224 SER A C 1
ATOM 1869 O O . SER A 1 224 ? 8.155 -8.892 8.038 1.00 93.88 224 SER A O 1
ATOM 1871 N N . ILE A 1 225 ? 7.399 -7.949 9.932 1.00 93.75 225 ILE A N 1
ATOM 1872 C CA . ILE A 1 225 ? 5.974 -8.186 9.646 1.00 93.75 225 ILE A CA 1
ATOM 1873 C C . ILE A 1 225 ? 5.496 -7.412 8.405 1.00 93.75 225 ILE A C 1
ATOM 1875 O O . ILE A 1 225 ? 4.615 -7.882 7.691 1.00 93.75 225 ILE A O 1
ATOM 1879 N N . ILE A 1 226 ? 6.117 -6.266 8.106 1.00 96.19 226 ILE A N 1
ATOM 1880 C CA . ILE A 1 226 ? 5.794 -5.462 6.922 1.00 96.19 226 ILE A CA 1
ATOM 1881 C C . ILE A 1 226 ? 6.177 -6.220 5.647 1.00 96.19 226 ILE A C 1
ATOM 1883 O O . ILE A 1 226 ? 5.359 -6.337 4.734 1.00 96.19 226 ILE A O 1
ATOM 1887 N N . VAL A 1 227 ? 7.360 -6.849 5.638 1.00 94.56 227 VAL A N 1
ATOM 1888 C CA . VAL A 1 227 ? 7.800 -7.740 4.548 1.00 94.56 227 VAL A CA 1
ATOM 1889 C C . VAL A 1 227 ? 6.834 -8.912 4.379 1.00 94.56 227 VAL A C 1
ATOM 1891 O O . VAL A 1 227 ? 6.486 -9.277 3.262 1.00 94.56 227 VAL A O 1
ATOM 1894 N N . ASP A 1 228 ? 6.381 -9.519 5.480 1.00 91.94 228 ASP A N 1
ATOM 1895 C CA . ASP A 1 228 ? 5.479 -10.679 5.441 1.00 91.94 228 ASP A CA 1
ATOM 1896 C C . ASP A 1 228 ? 4.102 -10.362 4.827 1.00 91.94 228 ASP A C 1
ATOM 1898 O O . ASP A 1 228 ? 3.480 -11.236 4.215 1.00 91.94 228 ASP A O 1
ATOM 1902 N N . LEU A 1 229 ? 3.602 -9.140 5.034 1.00 94.25 229 LEU A N 1
ATOM 1903 C CA . LEU A 1 229 ? 2.236 -8.758 4.679 1.00 94.25 229 LEU A CA 1
ATOM 1904 C C . LEU A 1 229 ? 2.144 -7.991 3.364 1.00 94.25 229 LEU A C 1
ATOM 1906 O O . LEU A 1 229 ? 1.316 -8.356 2.530 1.00 94.25 229 LEU A O 1
ATOM 1910 N N . PHE A 1 230 ? 2.967 -6.957 3.189 1.00 96.62 230 PHE A N 1
ATOM 1911 C CA . PHE A 1 230 ? 2.760 -5.924 2.171 1.00 96.62 230 PHE A CA 1
ATOM 1912 C C . PHE A 1 230 ? 3.696 -6.033 0.973 1.00 96.62 230 PHE A C 1
ATOM 1914 O O . PHE A 1 230 ? 3.417 -5.444 -0.069 1.00 96.62 230 PHE A O 1
ATOM 1921 N N . GLN A 1 231 ? 4.800 -6.774 1.093 1.00 96.00 231 GLN A N 1
ATOM 1922 C CA . GLN A 1 231 ? 5.833 -6.747 0.065 1.00 96.00 231 GLN A CA 1
ATOM 1923 C C . GLN A 1 231 ? 5.728 -7.898 -0.934 1.00 96.00 231 GLN A C 1
ATOM 1925 O O . GLN A 1 231 ? 5.655 -9.074 -0.569 1.00 96.00 231 GLN A O 1
ATOM 1930 N N . GLY A 1 232 ? 5.725 -7.531 -2.212 1.00 94.94 232 GLY A N 1
ATOM 1931 C CA . GLY A 1 232 ? 5.820 -8.435 -3.351 1.00 94.94 232 GLY A CA 1
ATOM 1932 C C . GLY A 1 232 ? 7.122 -8.234 -4.121 1.00 94.94 232 GLY A C 1
ATOM 1933 O O . GLY A 1 232 ? 8.038 -7.560 -3.656 1.00 94.94 232 GLY A O 1
ATOM 1934 N N . GLN A 1 233 ? 7.193 -8.802 -5.324 1.00 95.62 233 GLN A N 1
ATOM 1935 C CA . GLN A 1 233 ? 8.339 -8.680 -6.222 1.00 95.62 233 GLN A CA 1
ATOM 1936 C C . GLN A 1 233 ? 7.895 -8.264 -7.632 1.00 95.62 233 GLN A C 1
ATOM 1938 O O . GLN A 1 233 ? 6.938 -8.825 -8.174 1.00 95.62 233 GLN A O 1
ATOM 1943 N N . THR A 1 234 ? 8.601 -7.316 -8.242 1.00 96.69 234 THR A N 1
ATOM 1944 C CA . THR A 1 234 ? 8.486 -6.950 -9.662 1.00 96.69 234 THR A CA 1
ATOM 1945 C C . THR A 1 234 ? 9.697 -7.446 -10.451 1.00 96.69 234 THR A C 1
ATOM 1947 O O . THR A 1 234 ? 10.738 -7.785 -9.881 1.00 96.69 234 THR A O 1
ATOM 1950 N N . LYS A 1 235 ? 9.562 -7.498 -11.778 1.00 95.69 235 LYS A N 1
ATOM 1951 C CA . LYS A 1 235 ? 10.654 -7.740 -12.724 1.00 95.69 235 LYS A CA 1
ATOM 1952 C C . LYS A 1 235 ? 10.780 -6.537 -13.657 1.00 95.69 235 LYS A C 1
ATOM 1954 O O . LYS A 1 235 ? 9.938 -6.343 -14.527 1.00 95.69 235 LYS A O 1
ATOM 1959 N N . SER A 1 236 ? 11.850 -5.773 -13.507 1.00 95.56 236 SER A N 1
ATOM 1960 C CA . SER A 1 236 ? 12.232 -4.678 -14.397 1.00 95.56 236 SER A CA 1
ATOM 1961 C C . SER A 1 236 ? 13.051 -5.231 -15.570 1.00 95.56 236 SER A C 1
ATOM 1963 O O . SER A 1 236 ? 14.046 -5.925 -15.362 1.00 95.56 236 SER A O 1
ATOM 1965 N N . THR A 1 237 ? 12.654 -4.928 -16.804 1.00 95.38 237 THR A N 1
ATOM 1966 C CA . THR A 1 237 ? 13.360 -5.301 -18.039 1.00 95.38 237 THR A CA 1
ATOM 1967 C C . THR A 1 237 ? 13.848 -4.043 -18.743 1.00 95.38 237 THR A C 1
ATOM 1969 O O . THR A 1 237 ? 13.044 -3.190 -19.106 1.00 95.38 237 THR A O 1
ATOM 1972 N N . LEU A 1 238 ? 15.160 -3.937 -18.948 1.00 95.00 238 LEU A N 1
ATOM 1973 C CA . LEU A 1 238 ? 15.803 -2.861 -19.700 1.00 95.00 238 LEU A CA 1
ATOM 1974 C C . LEU A 1 238 ? 16.341 -3.407 -21.017 1.00 95.00 238 LEU A C 1
ATOM 1976 O O . LEU A 1 238 ? 17.090 -4.383 -21.019 1.00 95.00 238 LEU A O 1
ATOM 1980 N N . LYS A 1 239 ? 15.998 -2.772 -22.139 1.00 95.31 239 LYS A N 1
ATOM 1981 C CA . LYS A 1 239 ? 16.425 -3.208 -23.476 1.00 95.31 239 LYS A CA 1
ATOM 1982 C C . LYS A 1 239 ? 17.097 -2.072 -24.233 1.00 95.31 239 LYS A C 1
ATOM 1984 O O . LYS A 1 239 ? 16.503 -1.030 -24.484 1.00 95.31 239 LYS A O 1
ATOM 1989 N N . CYS A 1 240 ? 18.341 -2.294 -24.648 1.00 95.56 240 CYS A N 1
ATOM 1990 C CA . CYS A 1 240 ? 19.095 -1.343 -25.461 1.00 95.56 240 CYS A CA 1
ATOM 1991 C C . CYS A 1 240 ? 18.604 -1.381 -26.913 1.00 95.56 240 CYS A C 1
ATOM 1993 O O . CYS A 1 240 ? 18.688 -2.420 -27.569 1.00 95.56 240 CYS A O 1
ATOM 1995 N N . LEU A 1 241 ? 18.187 -0.235 -27.457 1.00 95.62 241 LEU A N 1
ATOM 1996 C CA . LEU A 1 241 ? 17.676 -0.142 -28.832 1.00 95.62 241 LEU A CA 1
ATOM 1997 C C . LEU A 1 241 ? 18.774 -0.079 -29.901 1.00 95.62 241 LEU A C 1
ATOM 1999 O O . LEU A 1 241 ? 18.471 -0.081 -31.088 1.00 95.62 241 LEU A O 1
ATOM 2003 N N . VAL A 1 242 ? 20.047 -0.017 -29.498 1.00 95.50 242 VAL A N 1
ATOM 2004 C CA . VAL A 1 242 ? 21.182 0.029 -30.433 1.00 95.50 242 VAL A CA 1
ATOM 2005 C C . VAL A 1 242 ? 21.806 -1.346 -30.650 1.00 95.50 242 VAL A C 1
ATOM 2007 O O . VAL A 1 242 ? 22.108 -1.701 -31.781 1.00 95.50 242 VAL A O 1
ATOM 2010 N N . CYS A 1 243 ? 22.022 -2.128 -29.589 1.00 94.69 243 CYS A N 1
ATOM 2011 C CA . CYS A 1 243 ? 22.674 -3.441 -29.695 1.00 94.69 243 CYS A CA 1
ATOM 2012 C C . CYS A 1 243 ? 21.767 -4.627 -29.337 1.00 94.69 243 CYS A C 1
ATOM 2014 O O . CYS A 1 243 ? 22.234 -5.767 -29.376 1.00 94.69 243 CYS A O 1
ATOM 2016 N N . GLY A 1 244 ? 20.517 -4.365 -28.940 1.00 93.75 244 GLY A N 1
ATOM 2017 C CA . GLY A 1 244 ? 19.524 -5.381 -28.587 1.00 93.75 244 GLY A CA 1
ATOM 2018 C C . GLY A 1 244 ? 19.749 -6.083 -27.245 1.00 93.75 244 GLY A C 1
ATOM 2019 O O . GLY A 1 244 ? 18.994 -6.993 -26.922 1.00 93.75 244 GLY A O 1
ATOM 2020 N N . SER A 1 245 ? 20.766 -5.705 -26.458 1.00 92.88 245 SER A N 1
ATOM 2021 C CA . SER A 1 245 ? 21.025 -6.338 -25.158 1.00 92.88 245 SER A CA 1
ATOM 2022 C C . SER A 1 245 ? 19.894 -6.065 -24.170 1.00 92.88 245 SER A C 1
ATOM 2024 O O . SER A 1 245 ? 19.466 -4.914 -24.044 1.00 92.88 245 SER A O 1
ATOM 2026 N N . VAL A 1 246 ? 19.502 -7.093 -23.423 1.00 93.06 246 VAL A N 1
ATOM 2027 C CA . VAL A 1 246 ? 18.477 -7.025 -22.379 1.00 93.06 246 VAL A CA 1
ATOM 2028 C C . VAL A 1 246 ? 19.119 -7.267 -21.012 1.00 93.06 246 VAL A C 1
ATOM 2030 O O . VAL A 1 246 ? 20.005 -8.113 -20.900 1.00 93.06 246 VAL A O 1
ATOM 2033 N N . SER A 1 247 ? 18.680 -6.520 -20.002 1.00 93.12 247 SER A N 1
ATOM 2034 C CA . SER A 1 247 ? 18.988 -6.743 -18.587 1.00 93.12 247 SER A CA 1
ATOM 2035 C C . SER A 1 247 ? 17.689 -6.889 -17.798 1.00 93.12 247 SER A C 1
ATOM 2037 O O . SER A 1 247 ? 16.739 -6.131 -18.015 1.00 93.12 247 SER A O 1
ATOM 2039 N N . HIS A 1 248 ? 17.647 -7.859 -16.890 1.00 93.50 248 HIS A N 1
ATOM 2040 C CA . HIS A 1 248 ? 16.539 -8.083 -15.971 1.00 93.50 248 HIS A CA 1
ATOM 2041 C C . HIS A 1 248 ? 16.976 -7.827 -14.530 1.00 93.50 248 HIS A C 1
ATOM 2043 O O . HIS A 1 248 ? 18.019 -8.321 -14.095 1.00 93.50 248 HIS A O 1
ATOM 2049 N N . LYS A 1 249 ? 16.124 -7.136 -13.770 1.00 93.31 249 LYS A N 1
ATOM 2050 C CA . LYS A 1 249 ? 16.287 -6.893 -12.335 1.00 93.31 249 LYS A CA 1
ATOM 2051 C C . LYS A 1 249 ? 15.000 -7.262 -11.604 1.00 93.31 249 LYS A C 1
ATOM 2053 O O . LYS A 1 249 ? 13.912 -6.935 -12.067 1.00 93.31 249 LYS A O 1
ATOM 2058 N N . PHE A 1 250 ? 15.122 -7.950 -10.474 1.00 94.00 250 PHE A N 1
ATOM 2059 C CA . PHE A 1 250 ? 13.986 -8.289 -9.618 1.00 94.00 250 PHE A CA 1
ATOM 2060 C C . PHE A 1 250 ? 14.053 -7.464 -8.344 1.00 94.00 250 PHE A C 1
ATOM 2062 O O . PHE A 1 250 ? 15.082 -7.487 -7.668 1.00 94.00 250 PHE A O 1
ATOM 2069 N N . GLU A 1 251 ? 12.973 -6.759 -8.022 1.00 93.38 251 GLU A N 1
ATOM 2070 C CA . GLU A 1 251 ? 12.948 -5.764 -6.948 1.00 93.38 251 GLU A CA 1
ATOM 2071 C C . GLU A 1 251 ? 11.728 -5.979 -6.055 1.00 93.38 251 GLU A C 1
ATOM 2073 O O . GLU A 1 251 ? 10.663 -6.381 -6.526 1.00 93.38 251 GLU A O 1
ATOM 2078 N N . ALA A 1 252 ? 11.892 -5.748 -4.753 1.00 95.19 252 ALA A N 1
ATOM 2079 C CA . ALA A 1 252 ? 10.770 -5.756 -3.828 1.00 95.19 252 ALA A CA 1
ATOM 2080 C C . ALA A 1 252 ? 9.919 -4.497 -4.033 1.00 95.19 252 ALA A C 1
ATOM 2082 O O . ALA A 1 252 ? 10.458 -3.417 -4.274 1.00 95.19 252 ALA A O 1
ATOM 2083 N N . PHE A 1 253 ? 8.603 -4.624 -3.896 1.00 96.62 253 PHE A N 1
ATOM 2084 C CA . PHE A 1 253 ? 7.695 -3.479 -3.889 1.00 96.62 253 PHE A CA 1
ATOM 2085 C C . PHE A 1 253 ? 6.734 -3.577 -2.710 1.00 96.62 253 PHE A C 1
ATOM 2087 O O . PHE A 1 253 ? 6.324 -4.674 -2.343 1.00 96.62 253 PHE A O 1
ATOM 2094 N N . GLN A 1 254 ? 6.359 -2.429 -2.151 1.00 95.94 254 GLN A N 1
ATOM 2095 C CA . GLN A 1 254 ? 5.380 -2.313 -1.063 1.00 95.94 254 GLN A CA 1
ATOM 2096 C C . GLN A 1 254 ? 4.038 -1.749 -1.546 1.00 95.94 254 GLN A C 1
ATOM 2098 O O . GLN A 1 254 ? 2.980 -2.132 -1.055 1.00 95.94 254 GLN A O 1
ATOM 2103 N N . PHE A 1 255 ? 4.083 -0.877 -2.555 1.00 96.94 255 PHE A N 1
ATOM 2104 C CA . PHE A 1 255 ? 2.917 -0.250 -3.168 1.00 96.94 255 PHE A CA 1
ATOM 2105 C C . PHE A 1 255 ? 2.935 -0.459 -4.672 1.00 96.94 255 PHE A C 1
ATOM 2107 O O . PHE A 1 255 ? 3.989 -0.368 -5.305 1.00 96.94 255 PHE A O 1
ATOM 2114 N N . LEU A 1 256 ? 1.755 -0.646 -5.255 1.00 97.31 256 LEU A N 1
ATOM 2115 C CA . LEU A 1 256 ? 1.568 -0.534 -6.692 1.00 97.31 256 LEU A CA 1
ATOM 2116 C C . LEU A 1 256 ? 1.031 0.863 -7.019 1.00 97.31 256 LEU A C 1
ATOM 2118 O O . LEU A 1 256 ? -0.171 1.108 -6.960 1.00 97.31 256 LEU A O 1
ATOM 2122 N N . SER A 1 257 ? 1.933 1.793 -7.328 1.00 97.31 257 SER A N 1
ATOM 2123 C CA . SER A 1 257 ? 1.570 3.151 -7.749 1.00 97.31 257 SER A CA 1
ATOM 2124 C C . SER A 1 257 ? 1.239 3.165 -9.244 1.00 97.31 257 SER A C 1
ATOM 2126 O O . SER A 1 257 ? 2.127 3.356 -10.075 1.00 97.31 257 SER A O 1
ATOM 2128 N N . VAL A 1 258 ? -0.029 2.942 -9.591 1.00 96.94 258 VAL A N 1
ATOM 2129 C CA . VAL A 1 258 ? -0.481 2.842 -10.986 1.00 96.94 258 VAL A CA 1
ATOM 2130 C C . VAL A 1 258 ? -0.788 4.219 -11.585 1.00 96.94 258 VAL A C 1
ATOM 2132 O O . VAL A 1 258 ? -1.411 5.055 -10.920 1.00 96.94 258 VAL A O 1
ATOM 2135 N N . PRO A 1 259 ? -0.380 4.490 -12.838 1.00 94.88 259 PRO A N 1
ATOM 2136 C CA . PRO A 1 259 ? -0.784 5.700 -13.534 1.00 94.88 259 PRO A CA 1
ATOM 2137 C C . PRO A 1 259 ? -2.283 5.650 -13.841 1.00 94.88 259 PRO A C 1
ATOM 2139 O O . PRO A 1 259 ? -2.811 4.615 -14.242 1.00 94.88 259 PRO A O 1
ATOM 2142 N N . VAL A 1 260 ? -2.967 6.784 -13.685 1.00 92.56 260 VAL A N 1
ATOM 2143 C CA . VAL A 1 260 ? -4.337 6.947 -14.186 1.00 92.56 260 VAL A CA 1
ATOM 2144 C C . VAL A 1 260 ? -4.251 7.556 -15.594 1.00 92.56 260 VAL A C 1
ATOM 2146 O O . VAL A 1 260 ? -3.697 8.653 -15.736 1.00 92.56 260 VAL A O 1
ATOM 2149 N N . PRO A 1 261 ? -4.749 6.880 -16.647 1.00 85.94 261 PRO A N 1
ATOM 2150 C CA . PRO A 1 261 ? -4.712 7.400 -18.013 1.00 85.94 261 PRO A CA 1
ATOM 2151 C C . PRO A 1 261 ? -5.479 8.726 -18.147 1.00 85.94 261 PRO A C 1
ATOM 2153 O O . PRO A 1 261 ? -6.705 8.749 -18.182 1.00 85.94 261 PRO A O 1
ATOM 2156 N N . ALA A 1 262 ? -4.761 9.849 -18.243 1.00 71.00 262 ALA A N 1
ATOM 2157 C CA . ALA A 1 262 ? -5.375 11.182 -18.328 1.00 71.00 262 ALA A CA 1
ATOM 2158 C C . ALA A 1 262 ? -5.847 11.569 -19.740 1.00 71.00 262 ALA A C 1
ATOM 2160 O O . ALA A 1 262 ? -6.492 12.597 -19.908 1.00 71.00 262 ALA A O 1
ATOM 2161 N N . ASN A 1 263 ? -5.509 10.770 -20.756 1.00 72.00 263 ASN A N 1
ATOM 2162 C CA . ASN A 1 263 ? -5.872 11.048 -22.150 1.00 72.00 263 ASN A CA 1
ATOM 2163 C C . ASN A 1 263 ? -7.340 10.701 -22.450 1.00 72.00 263 ASN A C 1
ATOM 2165 O O . ASN A 1 263 ? -7.819 10.969 -23.548 1.00 72.00 263 ASN A O 1
ATOM 2169 N N . LYS A 1 264 ? -8.032 10.077 -21.493 1.00 75.19 264 LYS A N 1
ATOM 2170 C CA . LYS A 1 264 ? -9.444 9.724 -21.592 1.00 75.19 264 LYS A CA 1
ATOM 2171 C C . LYS A 1 264 ? -10.321 10.891 -21.161 1.00 75.19 264 LYS A C 1
ATOM 2173 O O . LYS A 1 264 ? -9.995 11.613 -20.215 1.00 75.19 264 LYS A O 1
ATOM 2178 N N . SER A 1 265 ? -11.449 11.061 -21.847 1.00 76.12 265 SER A N 1
ATOM 2179 C CA . SER A 1 265 ? -12.426 12.084 -21.479 1.00 76.12 265 SER A CA 1
ATOM 2180 C C . SER A 1 265 ? -12.942 11.859 -20.048 1.00 76.12 265 SER A C 1
ATOM 2182 O O . SER A 1 265 ? -12.955 10.735 -19.548 1.00 76.12 265 SER A O 1
ATOM 2184 N N . HIS A 1 266 ? -13.381 12.920 -19.362 1.00 74.25 266 HIS A N 1
ATOM 2185 C CA . HIS A 1 266 ? -13.870 12.817 -17.975 1.00 74.25 266 HIS A CA 1
ATOM 2186 C C . HIS A 1 266 ? -15.072 11.860 -17.825 1.00 74.25 266 HIS A C 1
ATOM 2188 O O . HIS A 1 266 ? -15.332 11.355 -16.736 1.00 74.25 266 HIS A O 1
ATOM 2194 N N . ASN A 1 267 ? -15.796 11.602 -18.919 1.00 74.31 267 ASN A N 1
ATOM 2195 C CA . ASN A 1 267 ? -16.983 10.748 -18.940 1.00 74.31 267 ASN A CA 1
ATOM 2196 C C . ASN A 1 267 ? -16.660 9.267 -19.192 1.00 74.31 267 ASN A C 1
ATOM 2198 O O . ASN A 1 267 ? -17.553 8.427 -19.098 1.00 74.31 267 ASN A O 1
ATOM 2202 N N . GLU A 1 268 ? -15.414 8.930 -19.526 1.00 83.19 268 GLU A N 1
ATOM 2203 C CA . GLU A 1 268 ? -15.002 7.543 -19.718 1.00 83.19 268 GLU A CA 1
ATOM 2204 C C . GLU A 1 268 ? -14.689 6.869 -18.385 1.00 83.19 268 GLU A C 1
ATOM 2206 O O . GLU A 1 268 ? -13.923 7.376 -17.562 1.00 83.19 268 GLU A O 1
ATOM 2211 N N . ILE A 1 269 ? -15.254 5.676 -18.206 1.00 86.12 269 ILE A N 1
ATOM 2212 C CA . ILE A 1 269 ? -14.930 4.801 -17.084 1.00 86.12 269 ILE A CA 1
ATOM 2213 C C . ILE A 1 269 ? -13.544 4.205 -17.337 1.00 86.12 269 ILE A C 1
ATOM 2215 O O . ILE A 1 269 ? -13.304 3.581 -18.372 1.00 86.12 269 ILE A O 1
ATOM 2219 N N . ILE A 1 270 ? -12.634 4.397 -16.386 1.00 93.81 270 ILE A N 1
ATOM 2220 C CA . ILE A 1 270 ? -11.305 3.786 -16.398 1.00 93.81 270 ILE A CA 1
ATOM 2221 C C . ILE A 1 270 ? -11.348 2.575 -15.476 1.00 93.81 270 ILE A C 1
ATOM 2223 O O . ILE A 1 270 ? -11.592 2.731 -14.285 1.00 93.81 270 ILE A O 1
ATOM 2227 N N . ASN A 1 271 ? -11.094 1.371 -15.979 1.00 95.44 271 ASN A N 1
ATOM 2228 C CA . ASN A 1 271 ? -10.998 0.207 -15.098 1.00 95.44 271 ASN A CA 1
ATOM 2229 C C . ASN A 1 271 ? -9.633 0.164 -14.400 1.00 95.44 271 ASN A C 1
ATOM 2231 O O . ASN A 1 271 ? -8.604 0.470 -14.998 1.00 95.44 271 ASN A O 1
ATOM 2235 N N . LEU A 1 272 ? -9.594 -0.293 -13.148 1.00 97.19 272 LEU A N 1
ATOM 2236 C CA . LEU A 1 272 ? -8.342 -0.482 -12.408 1.00 97.19 272 LEU A CA 1
ATOM 2237 C C . LEU A 1 272 ? -7.367 -1.417 -13.142 1.00 97.19 272 LEU A C 1
ATOM 2239 O O . LEU A 1 272 ? -6.156 -1.214 -13.091 1.00 97.19 272 LEU A O 1
ATOM 2243 N N . SER A 1 273 ? -7.895 -2.415 -13.853 1.00 95.62 273 SER A N 1
ATOM 2244 C CA . SER A 1 273 ? -7.118 -3.295 -14.727 1.00 95.62 273 SER A CA 1
ATOM 2245 C C . SER A 1 273 ? -6.352 -2.534 -15.807 1.00 95.62 273 SER A C 1
ATOM 2247 O O . SER A 1 273 ? -5.202 -2.868 -16.072 1.00 95.62 273 SER A O 1
ATOM 2249 N N . GLU A 1 274 ? -6.943 -1.491 -16.391 1.00 94.94 274 GLU A N 1
ATOM 2250 C CA . GLU A 1 274 ? -6.287 -0.657 -17.402 1.00 94.94 274 GLU A CA 1
ATOM 2251 C C . GLU A 1 274 ? -5.132 0.141 -16.791 1.00 94.94 274 GLU A C 1
ATOM 2253 O O . GLU A 1 274 ? -4.067 0.240 -17.394 1.00 94.94 274 GLU A O 1
ATOM 2258 N N . CYS A 1 275 ? -5.297 0.655 -15.568 1.00 96.88 275 CYS A N 1
ATOM 2259 C CA . CYS A 1 275 ? -4.216 1.335 -14.849 1.00 96.88 275 CYS A CA 1
ATOM 2260 C C . CYS A 1 275 ? -3.035 0.385 -14.575 1.00 96.88 275 CYS A C 1
ATOM 2262 O O . CYS A 1 275 ? -1.877 0.781 -14.694 1.00 96.88 275 CYS A O 1
ATOM 2264 N N . ILE A 1 276 ? -3.316 -0.877 -14.229 1.00 96.81 276 ILE A N 1
ATOM 2265 C CA . ILE A 1 276 ? -2.283 -1.907 -14.031 1.00 96.81 276 ILE A CA 1
ATOM 2266 C C . ILE A 1 276 ? -1.608 -2.260 -15.359 1.00 96.81 276 ILE A C 1
ATOM 2268 O O . ILE A 1 276 ? -0.387 -2.362 -15.411 1.00 96.81 276 ILE A O 1
ATOM 2272 N N . GLN A 1 277 ? -2.373 -2.406 -16.441 1.00 95.31 277 GLN A N 1
ATOM 2273 C CA . GLN A 1 277 ? -1.811 -2.660 -17.768 1.00 95.31 277 GLN A CA 1
ATOM 2274 C C . GLN A 1 277 ? -0.887 -1.526 -18.213 1.00 95.31 277 GLN A C 1
ATOM 2276 O O . GLN A 1 277 ? 0.220 -1.801 -18.673 1.00 95.31 277 GLN A O 1
ATOM 2281 N N . GLU A 1 278 ? -1.298 -0.271 -18.015 1.00 95.12 278 GLU A N 1
ATOM 2282 C CA . GLU A 1 278 ? -0.467 0.892 -18.332 1.00 95.12 278 GLU A CA 1
ATOM 2283 C C . GLU A 1 278 ? 0.786 0.948 -17.444 1.00 95.12 278 GLU A C 1
ATOM 2285 O O . GLU A 1 278 ? 1.857 1.270 -17.945 1.00 95.12 278 GLU A O 1
ATOM 2290 N N . PHE A 1 279 ? 0.703 0.551 -16.166 1.00 95.81 279 PHE A N 1
ATOM 2291 C CA . PHE A 1 279 ? 1.882 0.385 -15.302 1.00 95.81 279 PHE A CA 1
ATOM 2292 C C . PHE A 1 279 ? 2.875 -0.658 -15.847 1.00 95.81 279 PHE A C 1
ATOM 2294 O O . PHE A 1 279 ? 4.083 -0.477 -15.721 1.00 95.81 279 PHE A O 1
ATOM 2301 N N . THR A 1 280 ? 2.379 -1.745 -16.448 1.00 96.19 280 THR A N 1
ATOM 2302 C CA . THR A 1 280 ? 3.216 -2.847 -16.962 1.00 96.19 280 THR A CA 1
ATOM 2303 C C . THR A 1 280 ? 3.682 -2.691 -18.409 1.00 96.19 280 THR A C 1
ATOM 2305 O O . THR A 1 280 ? 4.339 -3.576 -18.963 1.00 96.19 280 THR A O 1
ATOM 2308 N N . LYS A 1 281 ? 3.318 -1.584 -19.051 1.00 95.38 281 LYS A N 1
ATOM 2309 C CA . LYS A 1 281 ? 3.610 -1.324 -20.456 1.00 95.38 281 LYS A CA 1
ATOM 2310 C C . LYS A 1 281 ? 5.082 -0.969 -20.654 1.00 95.38 281 LYS A C 1
ATOM 2312 O O . LYS A 1 281 ? 5.706 -0.338 -19.809 1.00 95.38 281 LYS A O 1
ATOM 2317 N N . GLU A 1 282 ? 5.637 -1.376 -21.791 1.00 96.31 282 GLU A N 1
ATOM 2318 C CA . GLU A 1 282 ? 6.984 -0.970 -22.191 1.00 96.31 282 GLU A CA 1
ATOM 2319 C C . GLU A 1 282 ? 7.000 0.527 -22.544 1.00 96.31 282 GLU A C 1
ATOM 2321 O O . GLU A 1 282 ? 6.229 0.989 -23.390 1.00 96.31 282 GLU A O 1
ATOM 2326 N N . GLU A 1 283 ? 7.896 1.280 -21.910 1.00 94.69 283 GLU A N 1
ATOM 2327 C CA . GLU A 1 283 ? 8.084 2.714 -22.118 1.00 94.69 283 GLU A CA 1
ATOM 2328 C C . GLU A 1 283 ? 9.500 3.032 -22.614 1.00 94.69 283 GLU A C 1
ATOM 2330 O O . GLU A 1 283 ? 10.465 2.307 -22.353 1.00 94.69 283 GLU A O 1
ATOM 2335 N N . TYR A 1 284 ? 9.639 4.132 -23.357 1.00 95.06 284 TYR A N 1
ATOM 2336 C CA . TYR A 1 284 ? 10.944 4.652 -23.757 1.00 95.06 284 TYR A CA 1
ATOM 2337 C C . TYR A 1 284 ? 11.521 5.503 -22.633 1.00 95.06 284 TYR A C 1
ATOM 2339 O O . TYR A 1 284 ? 10.840 6.389 -22.130 1.00 95.06 284 TYR A O 1
ATOM 2347 N N . LEU A 1 285 ? 12.794 5.285 -22.303 1.00 91.56 285 LEU A N 1
ATOM 2348 C CA . LEU A 1 285 ? 13.494 6.162 -21.373 1.00 91.56 285 LEU A CA 1
ATOM 2349 C C . LEU A 1 285 ? 13.838 7.491 -22.048 1.00 91.56 285 LEU A C 1
ATOM 2351 O O . LEU A 1 285 ? 14.357 7.520 -23.176 1.00 91.56 285 LEU A O 1
ATOM 2355 N N . ASP A 1 286 ? 13.595 8.577 -21.321 1.00 87.12 286 ASP A N 1
ATOM 2356 C CA . ASP A 1 286 ? 13.970 9.922 -21.734 1.00 87.12 286 ASP A CA 1
ATOM 2357 C C . ASP A 1 286 ? 15.489 10.056 -21.886 1.00 87.12 286 ASP A C 1
ATOM 2359 O O . ASP A 1 286 ? 16.270 9.285 -21.326 1.00 87.12 286 ASP A O 1
ATOM 2363 N N . GLN A 1 287 ? 15.941 11.054 -22.654 1.00 82.62 287 GLN A N 1
ATOM 2364 C CA . GLN A 1 287 ? 17.370 11.237 -22.961 1.00 82.62 287 GLN A CA 1
ATOM 2365 C C . GLN A 1 287 ? 18.251 11.342 -21.710 1.00 82.62 287 GLN A C 1
ATOM 2367 O O . GLN A 1 287 ? 19.360 10.808 -21.688 1.00 82.62 287 GLN A O 1
ATOM 2372 N N . ASN A 1 288 ? 17.729 11.975 -20.660 1.00 85.75 288 ASN A N 1
ATOM 2373 C CA . ASN A 1 288 ? 18.423 12.143 -19.385 1.00 85.75 288 ASN A CA 1
ATOM 2374 C C . ASN A 1 288 ? 18.434 10.862 -18.534 1.00 85.75 288 ASN A C 1
ATOM 2376 O O . ASN A 1 288 ? 19.224 10.760 -17.601 1.00 85.75 288 ASN A O 1
ATOM 2380 N N . GLU A 1 289 ? 17.594 9.882 -18.868 1.00 89.25 289 GLU A N 1
ATOM 2381 C CA . GLU A 1 289 ? 17.420 8.619 -18.143 1.00 89.25 289 GLU A CA 1
ATOM 2382 C C . GLU A 1 289 ? 17.922 7.410 -18.946 1.00 89.25 289 GLU A C 1
ATOM 2384 O O . GLU A 1 289 ? 17.681 6.257 -18.585 1.00 89.25 289 GLU A O 1
ATOM 2389 N N . TRP A 1 290 ? 18.628 7.643 -20.057 1.00 91.56 290 TRP A N 1
ATOM 2390 C CA . TRP A 1 290 ? 19.164 6.572 -20.888 1.00 91.56 290 TRP A CA 1
ATOM 2391 C C . TRP A 1 290 ? 20.030 5.599 -20.091 1.00 91.56 290 TRP A C 1
ATOM 2393 O O . TRP A 1 290 ? 21.060 5.958 -19.521 1.00 91.56 290 TRP A O 1
ATOM 2403 N N . TRP A 1 291 ? 19.650 4.326 -20.156 1.00 92.00 291 TRP A N 1
ATOM 2404 C CA . TRP A 1 291 ? 20.345 3.244 -19.478 1.00 92.00 291 TRP A CA 1
ATOM 2405 C C . TRP A 1 291 ? 21.780 3.050 -19.996 1.00 92.00 291 TRP A C 1
ATOM 2407 O O . TRP A 1 291 ? 22.039 3.034 -21.208 1.00 92.00 291 TRP A O 1
ATOM 2417 N N . TYR A 1 292 ? 22.719 2.850 -19.066 1.00 93.06 292 TYR A N 1
ATOM 2418 C CA . TYR A 1 292 ? 24.090 2.451 -19.371 1.00 93.06 292 TYR A CA 1
ATOM 2419 C C . TYR A 1 292 ? 24.128 0.998 -19.856 1.00 93.06 292 TYR A C 1
ATOM 2421 O O . TYR A 1 292 ? 24.075 0.045 -19.082 1.00 93.06 292 TYR A O 1
ATOM 2429 N N . CYS A 1 293 ? 24.261 0.810 -21.166 1.00 92.88 293 CYS A N 1
ATOM 2430 C CA . CYS A 1 293 ? 24.313 -0.524 -21.748 1.00 92.88 293 CYS A CA 1
ATOM 2431 C C . CYS A 1 293 ? 25.695 -1.166 -21.527 1.00 92.88 293 CYS A C 1
ATOM 2433 O O . CYS A 1 293 ? 26.693 -0.698 -22.081 1.00 92.88 293 CYS A O 1
ATOM 2435 N N . PHE A 1 294 ? 25.750 -2.297 -20.814 1.00 90.31 294 PHE A N 1
ATOM 2436 C CA . PHE A 1 294 ? 26.992 -3.030 -20.515 1.00 90.31 294 PHE A CA 1
ATOM 2437 C C . PHE A 1 294 ? 27.754 -3.510 -21.766 1.00 90.31 294 PHE A C 1
ATOM 2439 O O . PHE A 1 294 ? 28.982 -3.582 -21.758 1.00 90.31 294 PHE A O 1
ATOM 2446 N N . LYS A 1 295 ? 27.044 -3.806 -22.865 1.00 92.31 295 LYS A N 1
ATOM 2447 C CA . LYS A 1 295 ? 27.649 -4.238 -24.137 1.00 92.31 295 LYS A CA 1
ATOM 2448 C C . LYS A 1 295 ? 28.210 -3.057 -24.934 1.00 92.31 295 LYS A C 1
ATOM 2450 O O . LYS A 1 295 ? 29.271 -3.163 -25.538 1.00 92.31 295 LYS A O 1
ATOM 2455 N N . CYS A 1 296 ? 27.508 -1.923 -24.931 1.00 93.19 296 CYS A N 1
ATOM 2456 C CA . CYS A 1 296 ? 27.925 -0.708 -25.635 1.00 93.19 296 CYS A CA 1
ATOM 2457 C C . CYS A 1 296 ? 28.889 0.176 -24.835 1.00 93.19 296 CYS A C 1
ATOM 2459 O O . CYS A 1 296 ? 29.485 1.073 -25.431 1.00 93.19 296 CYS A O 1
ATOM 2461 N N . LYS A 1 297 ? 28.976 -0.026 -23.515 1.00 93.62 297 LYS A N 1
ATOM 2462 C CA . LYS A 1 297 ? 29.767 0.757 -22.553 1.00 93.62 297 LYS A CA 1
ATOM 2463 C C . LYS A 1 297 ? 29.490 2.270 -22.579 1.00 93.62 297 LYS A C 1
ATOM 2465 O O . LYS A 1 297 ? 30.385 3.078 -22.354 1.00 93.62 297 LYS A O 1
ATOM 2470 N N . LYS A 1 298 ? 28.254 2.668 -22.897 1.00 95.00 298 LYS A N 1
ATOM 2471 C CA . LYS A 1 298 ? 27.763 4.063 -22.853 1.00 95.00 298 LYS A CA 1
ATOM 2472 C C . LYS A 1 298 ? 26.247 4.073 -22.677 1.00 95.00 298 LYS A C 1
ATOM 2474 O O . LYS A 1 298 ? 25.585 3.101 -23.048 1.00 95.00 298 LYS A O 1
ATOM 2479 N N . ASN A 1 299 ? 25.713 5.198 -22.206 1.00 94.94 299 ASN A N 1
ATOM 2480 C CA . ASN A 1 299 ? 24.272 5.435 -22.128 1.00 94.94 299 ASN A CA 1
ATOM 2481 C C . ASN A 1 299 ? 23.638 5.321 -23.516 1.00 94.94 299 ASN A C 1
ATOM 2483 O O . ASN A 1 299 ? 24.198 5.774 -24.527 1.00 94.94 299 ASN A O 1
ATOM 2487 N N . ARG A 1 300 ? 22.506 4.626 -23.587 1.00 95.00 300 ARG A N 1
ATOM 2488 C CA . ARG A 1 300 ? 21.803 4.336 -24.833 1.00 95.00 300 ARG A CA 1
ATOM 2489 C C . ARG A 1 300 ? 20.321 4.556 -24.690 1.00 95.00 300 ARG A C 1
ATOM 2491 O O . ARG A 1 300 ? 19.732 4.212 -23.667 1.00 95.00 300 ARG A O 1
ATOM 2498 N N . LYS A 1 301 ? 19.726 4.990 -25.802 1.00 95.38 301 LYS A N 1
ATOM 2499 C CA . LYS A 1 301 ? 18.289 4.901 -26.003 1.00 95.38 301 LYS A CA 1
ATOM 2500 C C . LYS A 1 301 ? 17.851 3.465 -25.727 1.00 95.38 301 LYS A C 1
ATOM 2502 O O . LYS A 1 301 ? 18.343 2.525 -26.361 1.00 95.38 301 LYS A O 1
ATOM 2507 N N . SER A 1 302 ? 16.985 3.325 -24.740 1.00 95.38 302 SER A N 1
ATOM 2508 C CA . SER A 1 302 ? 16.578 2.046 -24.183 1.00 95.38 302 SER A CA 1
ATOM 2509 C C . SER A 1 302 ? 15.107 2.109 -23.808 1.00 95.38 302 SER A C 1
ATOM 2511 O O . SER A 1 302 ? 14.572 3.198 -23.592 1.00 95.38 302 SER A O 1
ATOM 2513 N N . THR A 1 303 ? 14.468 0.952 -23.748 1.00 96.75 303 THR A N 1
ATOM 2514 C CA . THR A 1 303 ? 13.126 0.808 -23.186 1.00 96.75 303 THR A CA 1
ATOM 2515 C C . THR A 1 303 ? 13.197 0.193 -21.798 1.00 96.75 303 THR A C 1
ATOM 2517 O O . THR A 1 303 ? 14.155 -0.520 -21.473 1.00 96.75 303 THR A O 1
ATOM 2520 N N . LYS A 1 304 ? 12.190 0.494 -20.981 1.00 96.12 304 LYS A N 1
ATOM 2521 C CA . LYS A 1 304 ? 11.977 -0.068 -19.653 1.00 96.12 304 LYS A CA 1
ATOM 2522 C C . LYS A 1 304 ? 10.578 -0.667 -19.597 1.00 96.12 304 LYS A C 1
ATOM 2524 O O . LYS A 1 304 ? 9.629 -0.078 -20.094 1.00 96.12 304 LYS A O 1
ATOM 2529 N N . GLN A 1 305 ? 10.454 -1.833 -18.986 1.00 96.75 305 GLN A N 1
ATOM 2530 C CA . GLN A 1 305 ? 9.171 -2.464 -18.699 1.00 96.75 305 GLN A CA 1
ATOM 2531 C C . GLN A 1 305 ? 9.206 -3.027 -17.282 1.00 96.75 305 GLN A C 1
ATOM 2533 O O . GLN A 1 305 ? 10.209 -3.629 -16.896 1.00 96.75 305 GLN A O 1
ATOM 2538 N N . ILE A 1 306 ? 8.140 -2.841 -16.508 1.00 97.00 306 ILE A N 1
ATOM 2539 C CA . ILE A 1 306 ? 8.019 -3.392 -15.156 1.00 97.00 306 ILE A CA 1
ATOM 2540 C C . ILE A 1 306 ? 6.882 -4.405 -15.154 1.00 97.00 306 ILE A C 1
ATOM 2542 O O . ILE A 1 306 ? 5.732 -4.046 -15.347 1.00 97.00 306 ILE A O 1
ATOM 2546 N N . ASP A 1 307 ? 7.185 -5.666 -14.879 1.00 96.56 307 ASP A N 1
ATOM 2547 C CA . ASP A 1 307 ? 6.173 -6.711 -14.773 1.00 96.56 307 ASP A CA 1
ATOM 2548 C C . ASP A 1 307 ? 5.920 -7.097 -13.307 1.00 96.56 307 ASP A C 1
ATOM 2550 O O . ASP A 1 307 ? 6.844 -7.135 -12.486 1.00 96.56 307 ASP A O 1
ATOM 2554 N N . LEU A 1 308 ? 4.683 -7.474 -12.974 1.00 97.12 308 LEU A N 1
ATOM 2555 C CA . LEU A 1 308 ? 4.356 -8.041 -11.663 1.00 97.12 308 LEU A CA 1
ATOM 2556 C C . LEU A 1 308 ? 4.827 -9.501 -11.590 1.00 97.12 308 LEU A C 1
ATOM 2558 O O . LEU A 1 308 ? 4.359 -10.360 -12.346 1.00 97.12 308 LEU A O 1
ATOM 2562 N N . TRP A 1 309 ? 5.752 -9.799 -10.670 1.00 95.75 309 TRP A N 1
ATOM 2563 C CA . TRP A 1 309 ? 6.332 -11.137 -10.525 1.00 95.75 309 TRP A CA 1
ATOM 2564 C C . TRP A 1 309 ? 5.679 -11.940 -9.397 1.00 95.75 309 TRP A C 1
ATOM 2566 O O . TRP A 1 309 ? 5.199 -13.045 -9.635 1.00 95.75 309 TRP A O 1
ATOM 2576 N N . LYS A 1 310 ? 5.622 -11.409 -8.169 1.00 94.50 310 LYS A N 1
ATOM 2577 C CA . LYS A 1 310 ? 5.011 -12.067 -6.995 1.00 94.50 310 LYS A CA 1
ATOM 2578 C C . LYS A 1 310 ? 4.184 -11.064 -6.215 1.00 94.50 310 LYS A C 1
ATOM 2580 O O . LYS A 1 310 ? 4.672 -9.975 -5.928 1.00 94.50 310 LYS A O 1
ATOM 2585 N N . LEU A 1 311 ? 2.956 -11.432 -5.859 1.00 95.50 311 LEU A N 1
ATOM 2586 C CA . LEU A 1 311 ? 2.034 -10.521 -5.185 1.00 95.50 311 LEU A CA 1
ATOM 2587 C C . LEU A 1 311 ? 1.946 -10.769 -3.665 1.00 95.50 311 LEU A C 1
ATOM 2589 O O . LEU A 1 311 ? 1.901 -11.931 -3.231 1.00 95.50 311 LEU A O 1
ATOM 2593 N N . PRO A 1 312 ? 1.879 -9.693 -2.857 1.00 95.12 312 PRO A N 1
ATOM 2594 C CA . PRO A 1 312 ? 1.830 -9.768 -1.396 1.00 95.12 312 PRO A CA 1
ATOM 2595 C C . PRO A 1 312 ? 0.500 -10.329 -0.880 1.00 95.12 312 PRO A C 1
ATOM 2597 O O . PRO A 1 312 ? -0.438 -10.567 -1.638 1.00 95.12 312 PRO A O 1
ATOM 2600 N N . ASN A 1 313 ? 0.388 -10.557 0.427 1.00 93.81 313 ASN A N 1
ATOM 2601 C CA . ASN A 1 313 ? -0.880 -10.983 1.030 1.00 93.81 313 ASN A CA 1
ATOM 2602 C C . ASN A 1 313 ? -1.857 -9.813 1.182 1.00 93.81 313 ASN A C 1
ATOM 2604 O O . ASN A 1 313 ? -3.047 -9.975 0.919 1.00 93.81 313 ASN A O 1
ATOM 2608 N N . ILE A 1 314 ? -1.334 -8.642 1.542 1.00 96.62 314 ILE A N 1
ATOM 2609 C CA . ILE A 1 314 ? -2.041 -7.368 1.546 1.00 96.62 314 ILE A CA 1
ATOM 2610 C C . ILE A 1 314 ? -1.450 -6.513 0.430 1.00 96.62 314 ILE A C 1
ATOM 2612 O O . ILE A 1 314 ? -0.269 -6.180 0.457 1.00 96.62 314 ILE A O 1
ATOM 2616 N N . LEU A 1 315 ? -2.258 -6.191 -0.573 1.00 98.06 315 LEU A N 1
ATOM 2617 C CA . LEU A 1 315 ? -1.849 -5.376 -1.706 1.00 98.06 315 LEU A CA 1
ATOM 2618 C C . LEU A 1 315 ? -2.373 -3.954 -1.521 1.00 98.06 315 LEU A C 1
ATOM 2620 O O . LEU A 1 315 ? -3.580 -3.747 -1.401 1.00 98.06 315 LEU A O 1
ATOM 2624 N N . ILE A 1 316 ? -1.465 -2.980 -1.535 1.00 98.69 316 ILE A N 1
ATOM 2625 C CA . ILE A 1 316 ? -1.817 -1.561 -1.522 1.00 98.69 316 ILE A CA 1
ATOM 2626 C C . ILE A 1 316 ? -1.622 -1.005 -2.931 1.00 98.69 316 ILE A C 1
ATOM 2628 O O . ILE A 1 316 ? -0.519 -1.055 -3.481 1.00 98.69 316 ILE A O 1
ATOM 2632 N N . ILE A 1 317 ? -2.695 -0.480 -3.518 1.00 98.69 317 ILE A N 1
ATOM 2633 C CA . ILE A 1 317 ? -2.679 0.137 -4.845 1.00 98.69 317 ILE A CA 1
ATOM 2634 C C . ILE A 1 317 ? -2.915 1.633 -4.685 1.00 98.69 317 ILE A C 1
ATOM 2636 O O . ILE A 1 317 ? -3.965 2.056 -4.210 1.00 98.69 317 ILE A O 1
ATOM 2640 N N . HIS A 1 318 ? -1.947 2.431 -5.107 1.00 98.31 318 HIS A N 1
ATOM 2641 C CA . HIS A 1 318 ? -2.038 3.883 -5.126 1.00 98.31 318 HIS A CA 1
ATOM 2642 C C . HIS A 1 318 ? -2.360 4.348 -6.549 1.00 98.31 318 HIS A C 1
ATOM 2644 O O . HIS A 1 318 ? -1.653 4.015 -7.500 1.00 98.31 318 HIS A O 1
ATOM 2650 N N . LEU A 1 319 ? -3.436 5.118 -6.701 1.00 97.56 319 LEU A N 1
ATOM 2651 C CA . LEU A 1 319 ? -3.795 5.754 -7.963 1.00 97.56 319 LEU A CA 1
ATOM 2652 C C . LEU A 1 319 ? -3.018 7.068 -8.085 1.00 97.56 319 LEU A C 1
ATOM 2654 O O . LEU A 1 319 ? -3.344 8.027 -7.386 1.00 97.56 319 LEU A O 1
ATOM 2658 N N . LYS A 1 320 ? -2.035 7.143 -8.994 1.00 94.75 320 LYS A N 1
ATOM 2659 C CA . LYS A 1 320 ? -1.214 8.350 -9.222 1.00 94.75 320 LYS A CA 1
ATOM 2660 C C . LYS A 1 320 ? -2.048 9.462 -9.867 1.00 94.75 320 LYS A C 1
ATOM 2662 O O . LYS A 1 320 ? -1.966 9.711 -11.070 1.00 94.75 320 LYS A O 1
ATOM 2667 N N . ARG A 1 321 ? -2.893 10.110 -9.063 1.00 92.38 321 ARG A N 1
ATOM 2668 C CA . ARG A 1 321 ? -3.805 11.179 -9.492 1.00 92.38 321 ARG A CA 1
ATOM 2669 C C . ARG A 1 321 ? -3.114 12.528 -9.595 1.00 92.38 321 ARG A C 1
ATOM 2671 O O . ARG A 1 321 ? -3.582 13.376 -10.347 1.00 92.38 321 ARG A O 1
ATOM 2678 N N . PHE A 1 322 ? -2.042 12.749 -8.847 1.00 87.19 322 PHE A N 1
ATOM 2679 C CA . PHE A 1 322 ? -1.319 14.012 -8.871 1.00 87.19 322 PHE A CA 1
ATOM 2680 C C . PHE A 1 322 ? -0.274 14.016 -9.981 1.00 87.19 322 PHE A C 1
ATOM 2682 O O . PHE A 1 322 ? 0.588 13.140 -10.051 1.00 87.19 322 PHE A O 1
ATOM 2689 N N . ARG A 1 323 ? -0.374 15.010 -10.864 1.00 80.44 323 ARG A N 1
ATOM 2690 C CA . ARG A 1 323 ? 0.587 15.262 -11.934 1.00 80.44 323 ARG A CA 1
ATOM 2691 C C . ARG A 1 323 ? 1.380 16.519 -11.633 1.00 80.44 323 ARG A C 1
ATOM 2693 O O . ARG A 1 323 ? 0.805 17.548 -11.272 1.00 80.44 323 ARG A O 1
ATOM 2700 N N . PHE A 1 324 ? 2.686 16.404 -11.825 1.00 74.06 324 PHE A N 1
ATOM 2701 C CA . PHE A 1 324 ? 3.659 17.468 -11.652 1.00 74.06 324 PHE A CA 1
ATOM 2702 C C . PHE A 1 324 ? 4.386 17.668 -12.978 1.00 74.06 324 PHE A C 1
ATOM 2704 O O . PHE A 1 324 ? 5.492 17.172 -13.171 1.00 74.06 324 PHE A O 1
ATOM 2711 N N . ASP A 1 325 ? 3.740 18.370 -13.904 1.00 72.00 325 ASP A N 1
ATOM 2712 C CA . ASP A 1 325 ? 4.404 18.833 -15.118 1.00 72.00 325 ASP A CA 1
ATOM 2713 C C . ASP A 1 325 ? 5.010 20.215 -14.865 1.00 72.00 325 ASP A C 1
ATOM 2715 O O . ASP A 1 325 ? 4.543 20.956 -13.997 1.00 72.00 325 ASP A O 1
ATOM 2719 N N . LYS A 1 326 ? 6.039 20.586 -15.643 1.00 67.69 326 LYS A N 1
ATOM 2720 C CA . LYS A 1 326 ? 6.860 21.799 -15.429 1.00 67.69 326 LYS A CA 1
ATOM 2721 C C . LYS A 1 326 ? 6.051 23.079 -15.159 1.00 67.69 326 LYS A C 1
ATOM 2723 O O . LYS A 1 326 ? 6.533 23.937 -14.430 1.00 67.69 326 LYS A O 1
ATOM 2728 N N . ASN A 1 327 ? 4.829 23.177 -15.693 1.00 65.06 327 ASN A N 1
ATOM 2729 C CA . ASN A 1 327 ? 3.944 24.335 -15.538 1.00 65.06 327 ASN A CA 1
ATOM 2730 C C . ASN A 1 327 ? 2.555 24.006 -14.953 1.00 65.06 327 ASN A C 1
ATOM 2732 O O . ASN A 1 327 ? 1.757 24.920 -14.763 1.00 65.06 327 ASN A O 1
ATOM 2736 N N . ILE A 1 328 ? 2.223 22.732 -14.703 1.00 67.50 328 ILE A N 1
ATOM 2737 C CA . ILE A 1 328 ? 0.871 22.318 -14.297 1.00 67.50 328 ILE A CA 1
ATOM 2738 C C . ILE A 1 328 ? 0.960 21.336 -13.130 1.00 67.50 328 ILE A C 1
ATOM 2740 O O . ILE A 1 328 ? 1.440 20.212 -13.272 1.00 67.50 328 ILE A O 1
ATOM 2744 N N . LYS A 1 329 ? 0.421 21.759 -11.984 1.00 76.06 329 LYS A N 1
ATOM 2745 C CA . LYS A 1 329 ? 0.065 20.879 -10.869 1.00 76.06 329 LYS A CA 1
ATOM 2746 C C . LYS A 1 329 ? -1.429 20.598 -10.963 1.00 76.06 329 LYS A C 1
ATOM 2748 O O . LYS A 1 329 ? -2.237 21.498 -10.749 1.00 76.06 329 LYS A O 1
ATOM 2753 N N . ALA A 1 330 ? -1.800 19.372 -11.314 1.00 82.88 330 ALA A N 1
ATOM 2754 C CA . ALA A 1 330 ? -3.200 18.997 -11.495 1.00 82.88 330 ALA A CA 1
ATOM 2755 C C . ALA A 1 330 ? -3.519 17.659 -10.830 1.00 82.88 330 ALA A C 1
ATOM 2757 O O . ALA A 1 330 ? -2.671 16.773 -10.728 1.00 82.88 330 ALA A O 1
ATOM 2758 N N . LYS A 1 331 ? -4.775 17.516 -10.401 1.00 88.44 331 LYS A N 1
ATOM 2759 C CA . LYS A 1 331 ? -5.336 16.259 -9.905 1.00 88.44 331 LYS A CA 1
ATOM 2760 C C . LYS A 1 331 ? -6.239 15.652 -10.975 1.00 88.44 331 LYS A C 1
ATOM 2762 O O . LYS A 1 331 ? -7.168 16.309 -11.440 1.00 88.44 331 LYS A O 1
ATOM 2767 N N . ILE A 1 332 ? -5.992 14.394 -11.322 1.00 89.19 332 ILE A N 1
ATOM 2768 C CA . ILE A 1 332 ? -6.838 13.593 -12.206 1.00 89.19 332 ILE A CA 1
ATOM 2769 C C . ILE A 1 332 ? -8.102 13.195 -11.440 1.00 89.19 332 ILE A C 1
ATOM 2771 O O . ILE A 1 332 ? -8.038 12.447 -10.457 1.00 89.19 332 ILE A O 1
ATOM 2775 N N . LYS A 1 333 ? -9.249 13.701 -11.900 1.00 89.69 333 LYS A N 1
ATOM 2776 C CA . LYS A 1 333 ? -10.567 13.484 -11.282 1.00 89.69 333 LYS A CA 1
ATOM 2777 C C . LYS A 1 333 ? -11.373 12.354 -11.926 1.00 89.69 333 LYS A C 1
ATOM 2779 O O . LYS A 1 333 ? -12.437 12.029 -11.427 1.00 89.69 333 LYS A O 1
ATOM 2784 N N . ASN A 1 334 ? -10.858 11.708 -12.977 1.00 91.44 334 ASN A N 1
ATOM 2785 C CA . ASN A 1 334 ? -11.552 10.598 -13.629 1.00 91.44 334 ASN A CA 1
ATOM 2786 C C . ASN A 1 334 ? -11.945 9.509 -12.621 1.00 91.44 334 ASN A C 1
ATOM 2788 O O . ASN A 1 334 ? -11.152 9.109 -11.752 1.00 91.44 334 ASN A O 1
ATOM 2792 N N . PHE A 1 335 ? -13.167 9.010 -12.775 1.00 93.81 335 PHE A N 1
ATOM 2793 C CA . PHE A 1 335 ? -13.652 7.861 -12.035 1.00 93.81 335 PHE A CA 1
ATOM 2794 C C . PHE A 1 335 ? -12.872 6.610 -12.457 1.00 93.81 335 PHE A C 1
ATOM 2796 O O . PHE A 1 335 ? -12.769 6.300 -13.646 1.00 93.81 335 PHE A O 1
ATOM 2803 N N . VAL A 1 336 ? -12.320 5.900 -11.471 1.00 95.88 336 VAL A N 1
ATOM 2804 C CA . VAL A 1 336 ? -11.645 4.617 -11.685 1.00 95.88 336 VAL A CA 1
ATOM 2805 C C . VAL A 1 336 ? -12.535 3.534 -11.096 1.00 95.88 336 VAL A C 1
ATOM 2807 O O . VAL A 1 336 ? -12.756 3.527 -9.887 1.00 95.88 336 VAL A O 1
ATOM 2810 N N . ASP A 1 337 ? -13.047 2.633 -11.931 1.00 96.50 337 ASP A N 1
ATOM 2811 C CA . ASP A 1 337 ? -13.812 1.483 -11.467 1.00 96.50 337 ASP A CA 1
ATOM 2812 C C . ASP A 1 337 ? -12.868 0.387 -10.966 1.00 96.50 337 ASP A C 1
ATOM 2814 O O . ASP A 1 337 ? -11.983 -0.078 -11.687 1.00 96.50 337 ASP A O 1
ATOM 2818 N N . PHE A 1 338 ? -13.042 -0.029 -9.715 1.00 97.50 338 PHE A N 1
ATOM 2819 C CA . PHE A 1 338 ? -12.215 -1.051 -9.074 1.00 97.50 338 PHE A CA 1
ATOM 2820 C C . PHE A 1 338 ? -13.079 -2.174 -8.475 1.00 97.50 338 PHE A C 1
ATOM 2822 O O . PHE A 1 338 ? -14.160 -1.901 -7.943 1.00 97.50 338 PHE A O 1
ATOM 2829 N N . PRO A 1 339 ? -12.665 -3.452 -8.539 1.00 96.94 339 PRO A N 1
ATOM 2830 C CA . PRO A 1 339 ? -13.486 -4.545 -8.020 1.00 96.94 339 PRO A CA 1
ATOM 2831 C C . PRO A 1 339 ? -13.496 -4.563 -6.489 1.00 96.94 339 PRO A C 1
ATOM 2833 O O . PRO A 1 339 ? -12.453 -4.570 -5.856 1.00 96.94 339 PRO A O 1
ATOM 2836 N N . ILE A 1 340 ? -14.670 -4.622 -5.859 1.00 96.25 340 ILE A N 1
ATOM 2837 C CA . ILE A 1 340 ? -14.739 -4.701 -4.386 1.00 96.25 340 ILE A CA 1
ATOM 2838 C C . ILE A 1 340 ? -14.426 -6.125 -3.901 1.00 96.25 340 ILE A C 1
ATOM 2840 O O . ILE A 1 340 ? -13.924 -6.309 -2.797 1.00 96.25 340 ILE A O 1
ATOM 2844 N N . GLN A 1 341 ? -14.742 -7.137 -4.712 1.00 94.88 341 GLN A N 1
ATOM 2845 C CA . GLN A 1 341 ? -14.528 -8.547 -4.394 1.00 94.88 341 GLN A CA 1
ATOM 2846 C C . GLN A 1 341 ? -14.045 -9.312 -5.619 1.00 94.88 341 GLN A C 1
ATOM 2848 O O . GLN A 1 341 ? -14.342 -8.908 -6.745 1.00 94.88 341 GLN A O 1
ATOM 2853 N N . ASN A 1 342 ? -13.383 -10.443 -5.379 1.00 95.06 342 ASN A N 1
ATOM 2854 C CA . ASN A 1 342 ? -12.899 -11.367 -6.401 1.00 95.06 342 ASN A CA 1
ATOM 2855 C C . ASN A 1 342 ? -12.035 -10.680 -7.471 1.00 95.06 342 ASN A C 1
ATOM 2857 O O . ASN A 1 342 ? -12.150 -10.977 -8.661 1.00 95.06 342 ASN A O 1
ATOM 2861 N N . PHE A 1 343 ? -11.181 -9.740 -7.062 1.00 97.06 343 PHE A N 1
ATOM 2862 C CA . PHE A 1 343 ? -10.249 -9.088 -7.968 1.00 97.06 343 PHE A CA 1
ATOM 2863 C C . PHE A 1 343 ? -9.133 -10.060 -8.355 1.00 97.06 343 PHE A C 1
ATOM 2865 O O . PHE A 1 343 ? -8.190 -10.261 -7.590 1.00 97.06 343 PHE A O 1
ATOM 2872 N N . ASP A 1 344 ? -9.260 -10.682 -9.526 1.00 97.00 344 ASP A N 1
ATOM 2873 C CA . ASP A 1 344 ? -8.262 -11.606 -10.059 1.00 97.00 344 ASP A CA 1
ATOM 2874 C C . ASP A 1 344 ? -7.114 -10.852 -10.741 1.00 97.00 344 ASP A C 1
ATOM 2876 O O . ASP A 1 344 ? -7.291 -10.206 -11.779 1.00 97.00 344 ASP A O 1
ATOM 2880 N N . LEU A 1 345 ? -5.921 -10.952 -10.151 1.00 96.56 345 LEU A N 1
ATOM 2881 C CA . LEU A 1 345 ? -4.701 -10.364 -10.692 1.00 96.56 345 LEU A CA 1
ATOM 2882 C C . LEU A 1 345 ? -3.867 -11.333 -11.537 1.00 96.56 345 LEU A C 1
ATOM 2884 O O . LEU A 1 345 ? -2.860 -10.915 -12.110 1.00 96.56 345 LEU A O 1
ATOM 2888 N N . GLN A 1 346 ? -4.274 -12.599 -11.665 1.00 95.12 346 GLN A N 1
ATOM 2889 C CA . GLN A 1 346 ? -3.530 -13.615 -12.410 1.00 95.12 346 GLN A CA 1
ATOM 2890 C C . GLN A 1 346 ? -3.212 -13.183 -13.854 1.00 95.12 346 GLN A C 1
ATOM 2892 O O . GLN A 1 346 ? -2.063 -13.385 -14.262 1.00 95.12 346 GLN A O 1
ATOM 2897 N N . PRO A 1 347 ? -4.133 -12.542 -14.611 1.00 95.88 347 PRO A N 1
ATOM 2898 C CA . PRO A 1 347 ? -3.858 -12.088 -15.979 1.00 95.88 347 PRO A CA 1
ATOM 2899 C C . PRO A 1 347 ? -2.786 -10.995 -16.093 1.00 95.88 347 PRO A C 1
ATOM 2901 O O . PRO A 1 347 ? -2.227 -10.808 -17.170 1.00 95.88 347 PRO A O 1
ATOM 2904 N N . TYR A 1 348 ? -2.497 -10.275 -15.005 1.00 94.75 348 TYR A N 1
ATOM 2905 C CA . TYR A 1 348 ? -1.538 -9.161 -14.974 1.00 94.75 348 TYR A CA 1
ATOM 2906 C C . TYR A 1 348 ? -0.209 -9.549 -14.313 1.00 94.75 348 TYR A C 1
ATOM 2908 O O . TYR A 1 348 ? 0.667 -8.706 -14.123 1.00 94.75 348 TYR A O 1
ATOM 2916 N N . THR A 1 349 ? -0.050 -10.822 -13.942 1.00 93.81 349 THR A N 1
ATOM 2917 C CA . THR A 1 349 ? 1.179 -11.361 -13.354 1.00 93.81 349 THR A CA 1
ATOM 2918 C C . THR A 1 349 ? 1.850 -12.331 -14.306 1.00 93.81 349 THR A C 1
ATOM 2920 O O . THR A 1 349 ? 1.209 -13.236 -14.835 1.00 93.81 349 THR A O 1
ATOM 2923 N N . ILE A 1 350 ? 3.162 -12.186 -14.476 1.00 92.25 350 ILE A N 1
ATOM 2924 C CA . ILE A 1 350 ? 3.950 -13.090 -15.325 1.00 92.25 350 ILE A CA 1
ATOM 2925 C C . ILE A 1 350 ? 4.619 -14.208 -14.521 1.00 92.25 350 ILE A C 1
ATOM 2927 O O . ILE A 1 350 ? 4.874 -15.293 -15.041 1.00 92.25 350 ILE A O 1
ATOM 2931 N N . GLY A 1 351 ? 4.924 -13.948 -13.247 1.00 86.12 351 GLY A N 1
ATOM 2932 C CA . GLY A 1 351 ? 5.557 -14.921 -12.371 1.00 86.12 351 GLY A CA 1
ATOM 2933 C C . GLY A 1 351 ? 4.539 -15.953 -11.902 1.00 86.12 351 GLY A C 1
ATOM 2934 O O . GLY A 1 351 ? 3.368 -15.646 -11.664 1.00 86.12 351 GLY A O 1
ATOM 2935 N N . ARG A 1 352 ? 4.981 -17.201 -11.726 1.00 87.19 352 ARG A N 1
ATOM 2936 C CA . ARG A 1 352 ? 4.108 -18.257 -11.207 1.00 87.19 352 ARG A CA 1
ATOM 2937 C C . ARG A 1 352 ? 3.722 -17.940 -9.761 1.00 87.19 352 ARG A C 1
ATOM 2939 O O . ARG A 1 352 ? 4.595 -17.930 -8.892 1.00 87.19 352 ARG A O 1
ATOM 2946 N N . GLN A 1 353 ? 2.438 -17.738 -9.480 1.00 88.94 353 GLN A N 1
ATOM 2947 C CA . GLN A 1 353 ? 1.957 -17.559 -8.107 1.00 88.94 353 GLN A CA 1
ATOM 2948 C C . GLN A 1 353 ? 1.829 -18.912 -7.391 1.00 88.94 353 GLN A C 1
ATOM 2950 O O . GLN A 1 353 ? 1.619 -19.946 -8.032 1.00 88.94 353 GLN A O 1
ATOM 2955 N N . ARG A 1 354 ? 1.984 -18.924 -6.062 1.00 82.00 354 ARG A N 1
ATOM 2956 C CA . ARG A 1 354 ? 1.719 -20.130 -5.256 1.00 82.00 354 ARG A CA 1
ATOM 2957 C C . ARG A 1 354 ? 0.243 -20.344 -5.020 1.00 82.00 354 ARG A C 1
ATOM 2959 O O . ARG A 1 354 ? -0.257 -21.436 -5.259 1.00 82.00 354 ARG A O 1
ATOM 2966 N N . ASP A 1 355 ? -0.403 -19.281 -4.576 1.00 86.62 355 ASP A N 1
ATOM 2967 C CA . ASP A 1 355 ? -1.833 -19.213 -4.345 1.00 86.62 355 ASP A CA 1
ATOM 2968 C C . ASP A 1 355 ? -2.437 -18.340 -5.442 1.00 86.62 355 ASP A C 1
ATOM 2970 O O . ASP A 1 355 ? -1.765 -17.444 -5.963 1.00 86.62 355 ASP A O 1
ATOM 2974 N N . GLN A 1 356 ? -3.695 -18.587 -5.798 1.00 90.88 356 GLN A N 1
ATOM 2975 C CA . GLN A 1 356 ? -4.381 -17.749 -6.778 1.00 90.88 356 GLN A CA 1
ATOM 2976 C C . GLN A 1 356 ? -4.408 -16.292 -6.276 1.00 90.88 356 GLN A C 1
ATOM 2978 O O . GLN A 1 356 ? -4.803 -16.057 -5.131 1.00 90.88 356 GLN A O 1
ATOM 2983 N N . PRO A 1 357 ? -3.980 -15.303 -7.073 1.00 94.44 357 PRO A N 1
ATOM 2984 C CA . PRO A 1 357 ? -3.898 -13.911 -6.643 1.00 94.44 357 PRO A CA 1
ATOM 2985 C C . PRO A 1 357 ? -5.264 -13.210 -6.749 1.00 94.44 357 PRO A C 1
ATOM 2987 O O . PRO A 1 357 ? -5.414 -12.232 -7.477 1.00 94.44 357 PRO A O 1
ATOM 2990 N N . ILE A 1 358 ? -6.260 -13.727 -6.029 1.00 96.25 358 ILE A N 1
ATOM 2991 C CA . ILE A 1 358 ? -7.607 -13.152 -5.951 1.00 96.25 358 ILE A CA 1
ATOM 2992 C C . ILE A 1 358 ? -7.719 -12.341 -4.662 1.00 96.25 358 ILE A C 1
ATOM 2994 O O . ILE A 1 358 ? -7.369 -12.835 -3.585 1.00 96.25 358 ILE A O 1
ATOM 2998 N N . TYR A 1 359 ? -8.197 -11.102 -4.779 1.00 97.00 359 TYR A N 1
ATOM 2999 C CA . TYR A 1 359 ? -8.245 -10.147 -3.678 1.00 97.00 359 TYR A CA 1
ATOM 3000 C C . TYR A 1 359 ? -9.631 -9.535 -3.460 1.00 97.00 359 TYR A C 1
ATOM 3002 O O . TYR A 1 359 ? -10.361 -9.261 -4.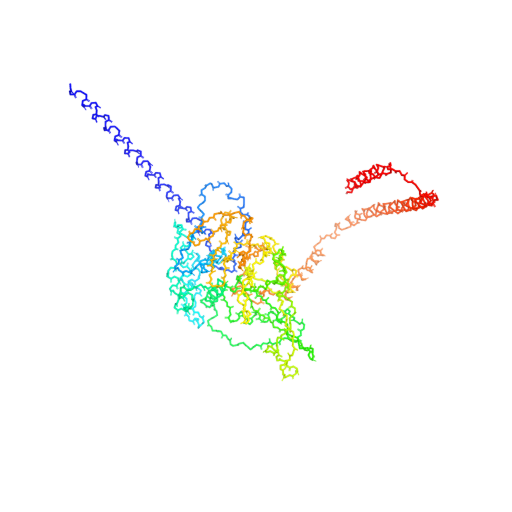410 1.00 97.00 359 TYR A O 1
ATOM 3010 N N . ASP A 1 360 ? -9.932 -9.218 -2.202 1.00 96.75 360 ASP A N 1
ATOM 3011 C CA . ASP A 1 360 ? -11.088 -8.413 -1.804 1.00 96.75 360 ASP A CA 1
ATOM 3012 C C . ASP A 1 360 ? -10.624 -7.083 -1.206 1.00 96.75 360 ASP A C 1
ATOM 3014 O O . ASP A 1 360 ? -9.666 -7.029 -0.427 1.00 96.75 360 ASP A O 1
ATOM 3018 N N . LEU A 1 361 ? -11.320 -6.008 -1.568 1.00 97.88 361 LEU A N 1
ATOM 3019 C CA . LEU A 1 361 ? -11.099 -4.674 -1.028 1.00 97.88 361 LEU A CA 1
ATOM 3020 C C . LEU A 1 361 ? -11.629 -4.613 0.408 1.00 97.88 361 LEU A C 1
ATOM 3022 O O . LEU A 1 361 ? -12.757 -5.034 0.678 1.00 97.88 361 LEU A O 1
ATOM 3026 N N . PHE A 1 362 ? -10.848 -4.040 1.320 1.00 97.44 362 PHE A N 1
ATOM 3027 C CA . PHE A 1 362 ? -11.273 -3.857 2.711 1.00 97.44 362 PHE A CA 1
ATOM 3028 C C . PHE A 1 362 ? -11.062 -2.440 3.248 1.00 97.44 362 PHE A C 1
ATOM 3030 O O . PHE A 1 362 ? -11.682 -2.103 4.253 1.00 97.44 362 PHE A O 1
ATOM 3037 N N . ALA A 1 363 ? -10.241 -1.606 2.605 1.00 98.38 363 ALA A N 1
ATOM 3038 C CA . ALA A 1 363 ? -10.127 -0.194 2.958 1.00 98.38 363 ALA A CA 1
ATOM 3039 C C . ALA A 1 363 ? -9.767 0.687 1.753 1.00 98.38 363 ALA A C 1
ATOM 3041 O O . ALA A 1 363 ? -9.208 0.217 0.759 1.00 98.38 363 ALA A O 1
ATOM 3042 N N . ILE A 1 364 ? -10.118 1.967 1.841 1.00 98.69 364 ILE A N 1
ATOM 3043 C CA . ILE A 1 364 ? -9.873 2.996 0.832 1.00 98.69 364 ILE A CA 1
ATOM 3044 C C . ILE A 1 364 ? -9.486 4.281 1.558 1.00 98.69 364 ILE A C 1
ATOM 3046 O O . ILE A 1 364 ? -10.269 4.763 2.370 1.00 98.69 364 ILE A O 1
ATOM 3050 N N . SER A 1 365 ? -8.340 4.870 1.222 1.00 98.44 365 SER A N 1
ATOM 3051 C CA . SER A 1 365 ? -8.067 6.283 1.499 1.00 98.44 365 SER A CA 1
ATOM 3052 C C . SER A 1 365 ? -8.612 7.107 0.338 1.00 98.44 365 SER A C 1
ATOM 3054 O O . SER A 1 365 ? -8.273 6.859 -0.826 1.00 98.44 365 SER A O 1
ATOM 3056 N N . ASN A 1 366 ? -9.482 8.060 0.645 1.00 97.94 366 ASN A N 1
ATOM 3057 C CA . ASN A 1 366 ? -10.077 8.986 -0.303 1.00 97.94 366 ASN A CA 1
ATOM 3058 C C . ASN A 1 366 ? -9.433 10.360 -0.164 1.00 97.94 366 ASN A C 1
ATOM 3060 O O . ASN A 1 366 ? -9.079 10.772 0.935 1.00 97.94 366 ASN A O 1
ATOM 3064 N N . HIS A 1 367 ? -9.385 11.104 -1.262 1.00 96.12 367 HIS A N 1
ATOM 3065 C CA . HIS A 1 367 ? -8.982 12.498 -1.276 1.00 96.12 367 HIS A CA 1
ATOM 3066 C C . HIS A 1 367 ? -9.991 13.337 -2.061 1.00 96.12 367 HIS A C 1
ATOM 3068 O O . HIS A 1 367 ? -10.249 13.091 -3.244 1.00 96.12 367 HIS A O 1
ATOM 3074 N N . GLU A 1 368 ? -10.500 14.393 -1.442 1.00 93.06 368 GLU A N 1
ATOM 3075 C CA . GLU A 1 368 ? -11.305 15.441 -2.069 1.00 93.06 368 GLU A CA 1
ATOM 3076 C C . GLU A 1 368 ? -10.511 16.746 -2.156 1.00 93.06 368 GLU A C 1
ATOM 3078 O O . GLU A 1 368 ? -9.612 16.974 -1.361 1.00 93.06 368 GLU A O 1
ATOM 3083 N N . GLY A 1 369 ? -10.807 17.593 -3.143 1.00 89.00 369 GLY A N 1
ATOM 3084 C CA . GLY A 1 369 ? -10.073 18.842 -3.362 1.00 89.00 369 GLY A CA 1
ATOM 3085 C C . GLY A 1 369 ? -8.848 18.690 -4.266 1.00 89.00 369 GLY A C 1
ATOM 3086 O O . GLY A 1 369 ? -8.763 17.753 -5.069 1.00 89.00 369 GLY A O 1
ATOM 3087 N N . ASN A 1 370 ? -7.936 19.653 -4.167 1.00 80.88 370 ASN A N 1
ATOM 3088 C CA . ASN A 1 370 ? -6.787 19.869 -5.045 1.00 80.88 370 ASN A CA 1
ATOM 3089 C C . ASN A 1 370 ? -5.467 19.618 -4.288 1.00 80.88 370 ASN A C 1
ATOM 3091 O O . ASN A 1 370 ? -5.469 19.218 -3.134 1.00 80.88 370 ASN A O 1
ATOM 3095 N N . LEU A 1 371 ? -4.324 19.850 -4.938 1.00 67.56 371 LEU A N 1
ATOM 3096 C CA . LEU A 1 371 ? -3.004 19.576 -4.356 1.00 67.56 371 LEU A CA 1
ATOM 3097 C C . LEU A 1 371 ? -2.632 20.488 -3.165 1.00 67.56 371 LEU A C 1
ATOM 3099 O O . LEU A 1 371 ? -1.817 20.108 -2.340 1.00 67.56 371 LEU A O 1
ATOM 3103 N N . SER A 1 372 ? -3.188 21.701 -3.108 1.00 70.06 372 SER A N 1
ATOM 3104 C CA . SER A 1 372 ? -2.864 22.720 -2.088 1.00 70.06 372 SER A CA 1
ATOM 3105 C C . SER A 1 372 ? -3.947 22.888 -1.020 1.00 70.06 372 SER A C 1
ATOM 3107 O O . SER A 1 372 ? -3.775 23.661 -0.084 1.00 70.06 372 SER A O 1
ATOM 3109 N N . SER A 1 373 ? -5.099 22.253 -1.226 1.00 78.12 373 SER A N 1
ATOM 3110 C CA . SER A 1 373 ? -6.251 22.309 -0.336 1.00 78.12 373 SER A CA 1
ATOM 3111 C C . SER A 1 373 ? -7.151 21.130 -0.672 1.00 78.12 373 SER A C 1
ATOM 3113 O O . SER A 1 373 ? -7.733 21.065 -1.760 1.00 78.12 373 SER A O 1
ATOM 3115 N N . GLY A 1 374 ? -7.231 20.190 0.250 1.00 88.44 374 GLY A N 1
ATOM 3116 C CA . GLY A 1 374 ? -8.051 19.005 0.150 1.00 88.44 374 GLY A CA 1
ATOM 3117 C C . GLY A 1 374 ? -8.384 18.429 1.513 1.00 88.44 374 GLY A C 1
ATOM 3118 O O . GLY A 1 374 ? -8.006 18.976 2.551 1.00 88.44 374 GLY A O 1
ATOM 3119 N N . HIS A 1 375 ? -9.133 17.335 1.488 1.00 95.69 375 HIS A N 1
ATOM 3120 C CA . HIS A 1 375 ? -9.545 16.609 2.678 1.00 95.69 375 HIS A CA 1
ATOM 3121 C C . HIS A 1 3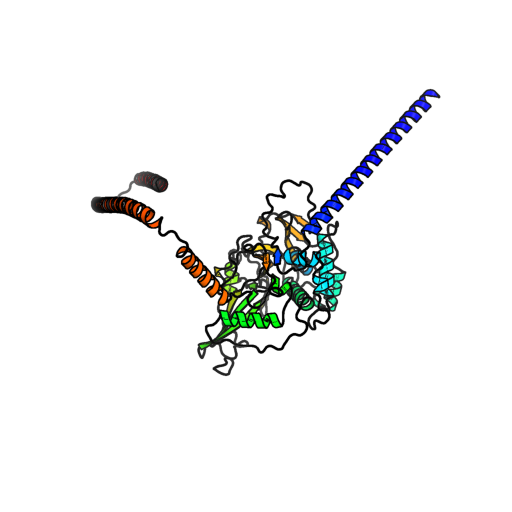75 ? -9.457 15.112 2.430 1.00 95.69 375 HIS A C 1
ATOM 3123 O O . HIS A 1 375 ? -9.887 14.625 1.377 1.00 95.69 375 HIS A O 1
ATOM 3129 N N . TYR A 1 376 ? -8.885 14.393 3.389 1.00 97.50 376 TYR A N 1
ATOM 3130 C CA . TYR A 1 376 ? -8.757 12.946 3.326 1.00 97.50 376 TYR A CA 1
ATOM 3131 C C . TYR A 1 376 ? -9.759 12.285 4.263 1.00 97.50 376 TYR A C 1
ATOM 3133 O O . TYR A 1 376 ? -9.934 12.696 5.403 1.00 97.50 376 TYR A O 1
ATOM 3141 N N . THR A 1 377 ? -10.390 11.226 3.772 1.00 98.38 377 THR A N 1
ATOM 3142 C CA . THR A 1 377 ? -11.291 10.367 4.551 1.00 98.38 377 THR A CA 1
ATOM 3143 C C . THR A 1 377 ? -10.964 8.914 4.253 1.00 98.38 377 THR A C 1
ATOM 3145 O O . THR A 1 377 ? -10.341 8.620 3.231 1.00 98.38 377 THR A O 1
ATOM 3148 N N . ALA A 1 378 ? -11.388 7.984 5.104 1.00 98.69 378 ALA A N 1
ATOM 3149 C CA . ALA A 1 378 ? -11.193 6.562 4.852 1.00 98.69 378 ALA A CA 1
ATOM 3150 C C . ALA A 1 378 ? -12.516 5.800 4.834 1.00 98.69 378 ALA A C 1
ATOM 3152 O O . ALA A 1 378 ? -13.348 5.970 5.716 1.00 98.69 378 ALA A O 1
ATOM 3153 N N . TYR A 1 379 ? -12.692 4.905 3.866 1.00 98.62 379 TYR A N 1
ATOM 3154 C CA . TYR A 1 379 ? -13.649 3.812 4.004 1.00 98.62 379 TYR A CA 1
ATOM 3155 C C . TYR A 1 379 ? -12.920 2.581 4.518 1.00 98.62 379 TYR A C 1
ATOM 3157 O O . TYR A 1 379 ? -11.867 2.236 3.989 1.00 98.62 379 TYR A O 1
ATOM 3165 N N . ALA A 1 380 ? -13.486 1.870 5.487 1.00 98.00 380 ALA A N 1
ATOM 3166 C CA . ALA A 1 380 ? -12.972 0.565 5.878 1.00 98.00 380 ALA A CA 1
ATOM 3167 C C . ALA A 1 380 ? -14.087 -0.406 6.266 1.00 98.00 380 ALA A C 1
ATOM 3169 O O . ALA A 1 380 ? -15.129 -0.027 6.807 1.00 98.00 380 ALA A O 1
ATOM 3170 N N . LYS A 1 381 ? -13.858 -1.682 5.964 1.00 95.75 381 LYS A N 1
ATOM 3171 C CA . LYS A 1 381 ? -14.748 -2.786 6.297 1.00 95.75 381 LYS A CA 1
ATOM 3172 C C . LYS A 1 381 ? -14.391 -3.320 7.679 1.00 95.75 381 LYS A C 1
ATOM 3174 O O . LYS A 1 381 ? -13.295 -3.838 7.891 1.00 95.75 381 LYS A O 1
ATOM 3179 N N . ASN A 1 382 ? -15.326 -3.241 8.619 1.00 93.06 382 ASN A N 1
ATOM 3180 C CA . ASN A 1 382 ? -15.090 -3.733 9.968 1.00 93.06 382 ASN A CA 1
ATOM 3181 C C . ASN A 1 382 ? -15.046 -5.269 9.980 1.00 93.06 382 ASN A C 1
ATOM 3183 O O . ASN A 1 382 ? -15.970 -5.950 9.535 1.00 93.06 382 ASN A O 1
ATOM 3187 N N . ARG A 1 383 ? -13.973 -5.833 10.539 1.00 87.38 383 ARG A N 1
ATOM 3188 C CA . ARG A 1 383 ? -13.737 -7.286 10.559 1.00 87.38 383 ARG A CA 1
ATOM 3189 C C . ARG A 1 383 ? -14.755 -8.097 11.372 1.00 87.38 383 ARG A C 1
ATOM 3191 O O . ARG A 1 383 ? -14.881 -9.293 11.130 1.00 87.38 383 ARG A O 1
ATOM 3198 N N . ALA A 1 384 ? -15.452 -7.490 12.337 1.00 85.19 384 ALA A N 1
ATOM 3199 C CA . ALA A 1 384 ? -16.369 -8.205 13.226 1.00 85.19 384 ALA A CA 1
ATOM 3200 C C . ALA A 1 384 ? -17.767 -8.367 12.617 1.00 85.19 384 ALA A C 1
ATOM 3202 O O . ALA A 1 384 ? -18.324 -9.459 12.660 1.00 85.19 384 ALA A O 1
ATOM 3203 N N . ASN A 1 385 ? -18.326 -7.298 12.046 1.00 87.62 385 ASN A N 1
ATOM 3204 C CA . ASN A 1 385 ? -19.679 -7.311 11.477 1.00 87.62 385 ASN A CA 1
ATOM 3205 C C . ASN A 1 385 ? -19.712 -7.292 9.941 1.00 87.62 385 ASN A C 1
ATOM 3207 O O . ASN A 1 385 ? -20.786 -7.424 9.365 1.00 87.62 385 ASN A O 1
ATOM 3211 N N . GLN A 1 386 ? -18.555 -7.150 9.285 1.00 88.81 386 GLN A N 1
ATOM 3212 C CA . GLN A 1 386 ? -18.402 -7.123 7.828 1.00 88.81 386 GLN A CA 1
ATOM 3213 C C . GLN A 1 386 ? -19.106 -5.942 7.127 1.00 88.81 386 GLN A C 1
ATOM 3215 O O . GLN A 1 386 ? -19.225 -5.953 5.899 1.00 88.81 386 GLN A O 1
ATOM 3220 N N . ASN A 1 387 ? -19.509 -4.908 7.874 1.00 94.31 387 ASN A N 1
ATOM 3221 C CA . ASN A 1 387 ? -20.099 -3.679 7.342 1.00 94.31 387 ASN A CA 1
ATOM 3222 C C . ASN A 1 387 ? -19.020 -2.649 6.981 1.00 94.31 387 ASN A C 1
ATOM 3224 O O . ASN A 1 387 ? -17.926 -2.652 7.550 1.00 94.31 387 ASN A O 1
ATOM 3228 N N . TRP A 1 388 ? -19.345 -1.753 6.049 1.00 97.44 388 TRP A N 1
ATOM 3229 C CA . TRP A 1 388 ? -18.491 -0.630 5.665 1.00 97.44 388 TRP A CA 1
ATOM 3230 C C . TRP A 1 388 ? -18.774 0.599 6.526 1.00 97.44 388 TRP A C 1
ATOM 3232 O O . TRP A 1 388 ? -19.921 0.869 6.883 1.00 97.44 388 TRP A O 1
ATOM 3242 N N . TYR A 1 389 ? -17.716 1.339 6.842 1.00 98.25 389 TYR A N 1
ATOM 3243 C CA . TYR A 1 389 ? -17.774 2.579 7.603 1.00 98.25 389 TYR A CA 1
ATOM 3244 C C . TYR A 1 389 ? -16.932 3.658 6.923 1.00 98.25 389 TYR A C 1
ATOM 3246 O O . TYR A 1 389 ? -15.850 3.365 6.411 1.00 98.25 389 TYR A O 1
ATOM 3254 N N . LEU A 1 390 ? -17.438 4.889 6.926 1.00 98.56 390 LEU A N 1
ATOM 3255 C CA . LEU A 1 390 ? -16.717 6.119 6.628 1.00 98.56 390 LEU A CA 1
ATOM 3256 C C . LEU A 1 390 ? -16.090 6.646 7.918 1.00 98.56 390 LEU A C 1
ATOM 3258 O O . LEU A 1 390 ? -16.796 6.854 8.902 1.00 98.56 390 LEU A O 1
ATOM 3262 N N . PHE A 1 391 ? -14.788 6.887 7.876 1.00 98.56 391 PHE A N 1
ATOM 3263 C CA . PHE A 1 391 ? -14.007 7.556 8.901 1.00 98.56 391 PHE A CA 1
ATOM 3264 C C . PHE A 1 391 ? -13.611 8.925 8.353 1.00 98.56 391 PHE A C 1
ATOM 3266 O O . PHE A 1 391 ? -12.776 9.033 7.450 1.00 98.56 391 PHE A O 1
ATOM 3273 N N . ASP A 1 392 ? -14.257 9.952 8.883 1.00 98.25 392 ASP A N 1
ATOM 3274 C CA . ASP A 1 392 ? -14.027 11.355 8.567 1.00 98.25 392 ASP A CA 1
ATOM 3275 C C . ASP A 1 392 ? -13.568 12.057 9.848 1.00 98.25 392 ASP A C 1
ATOM 3277 O O . ASP A 1 392 ? -14.379 12.517 10.656 1.00 98.25 392 ASP A O 1
ATOM 3281 N N . ASP A 1 393 ? -12.256 12.012 10.086 1.00 97.94 393 ASP A N 1
ATOM 3282 C CA . ASP A 1 393 ? -11.630 12.411 11.345 1.00 97.94 393 ASP A CA 1
ATOM 3283 C C . ASP A 1 393 ? -12.344 11.779 12.562 1.00 97.94 393 ASP A C 1
ATOM 3285 O O . ASP A 1 393 ? -12.341 10.552 12.718 1.00 97.94 393 ASP A O 1
ATOM 3289 N N . CYS A 1 394 ? -12.968 12.581 13.433 1.00 97.56 394 CYS A N 1
ATOM 3290 C CA . CYS A 1 394 ? -13.691 12.101 14.617 1.00 97.56 394 CYS A CA 1
ATOM 3291 C C . CYS A 1 394 ? -14.984 11.348 14.290 1.00 97.56 394 CYS A C 1
ATOM 3293 O O . CYS A 1 394 ? -15.517 10.636 15.142 1.00 97.56 394 CYS A O 1
ATOM 3295 N N . ASN A 1 395 ? -15.544 11.567 13.104 1.00 97.94 395 ASN A N 1
ATOM 3296 C CA . ASN A 1 395 ? -16.864 11.089 12.742 1.00 97.94 395 ASN A CA 1
ATOM 3297 C C . ASN A 1 395 ? -16.763 9.719 12.066 1.00 97.94 395 ASN A C 1
ATOM 3299 O O . ASN A 1 395 ? -16.151 9.570 11.010 1.00 97.94 395 ASN A O 1
ATOM 3303 N N . VAL A 1 396 ? -17.407 8.720 12.668 1.00 98.12 396 VAL A N 1
ATOM 3304 C CA . VAL A 1 396 ? -17.491 7.362 12.125 1.00 98.12 396 VAL A CA 1
ATOM 3305 C C . VAL A 1 396 ? -18.942 7.055 11.791 1.00 98.12 396 VAL A C 1
ATOM 3307 O O . VAL A 1 396 ? -19.809 7.086 12.664 1.00 98.12 396 VAL A O 1
ATOM 3310 N N . GLN A 1 397 ? -19.219 6.749 10.527 1.00 97.25 397 GLN A N 1
ATOM 3311 C CA . GLN A 1 397 ? -20.576 6.501 10.043 1.00 97.25 397 GLN A CA 1
ATOM 3312 C C . GLN A 1 397 ? -20.630 5.220 9.229 1.00 97.25 397 GLN A C 1
ATOM 3314 O O . GLN A 1 397 ? -19.797 4.994 8.358 1.00 97.25 397 GLN A O 1
ATOM 3319 N N . GLN A 1 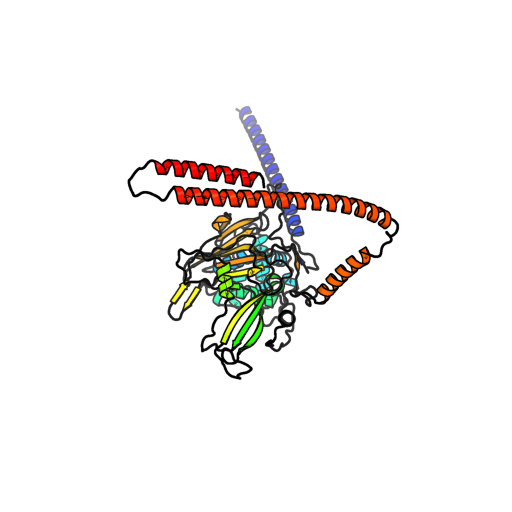398 ? -21.622 4.371 9.489 1.00 97.00 398 GLN A N 1
ATOM 3320 C CA . GLN A 1 398 ? -21.848 3.198 8.651 1.00 97.00 398 GLN A CA 1
ATOM 3321 C C . GLN A 1 398 ? -22.303 3.639 7.255 1.00 97.00 398 GLN A C 1
ATOM 3323 O O . GLN A 1 398 ? -23.170 4.502 7.129 1.00 97.00 398 GLN A O 1
ATOM 3328 N N . CYS A 1 399 ? -21.755 3.017 6.216 1.00 95.56 399 CYS A N 1
ATOM 3329 C CA . CYS A 1 399 ? -22.125 3.272 4.830 1.00 95.56 399 CYS A CA 1
ATOM 3330 C C . CYS A 1 399 ? -22.444 1.974 4.081 1.00 95.56 399 CYS A C 1
ATOM 3332 O O . CYS A 1 399 ? -22.127 0.861 4.517 1.00 95.56 399 CYS A O 1
ATOM 3334 N N . LEU A 1 400 ? -23.120 2.122 2.944 1.00 94.19 400 LEU A N 1
ATOM 3335 C CA . LEU A 1 400 ? -23.432 1.016 2.050 1.00 94.19 400 LEU A CA 1
ATOM 3336 C C . LEU A 1 400 ? -22.243 0.718 1.132 1.00 94.19 400 LEU A C 1
ATOM 3338 O O . LEU A 1 400 ? -21.490 1.614 0.745 1.00 94.19 400 LEU A O 1
ATOM 3342 N N . LYS A 1 401 ? -22.101 -0.550 0.734 1.00 91.81 401 LYS A N 1
ATOM 3343 C CA . LYS A 1 401 ? -21.019 -1.018 -0.147 1.00 91.81 401 LYS A CA 1
ATOM 3344 C C . LYS A 1 401 ? -21.004 -0.261 -1.480 1.00 91.81 401 LYS A C 1
ATOM 3346 O O . LYS A 1 401 ? -19.946 -0.064 -2.062 1.00 91.81 401 LYS A O 1
ATOM 3351 N N . GLU A 1 402 ? -22.158 0.176 -1.959 1.00 90.50 402 GLU A N 1
ATOM 3352 C CA . GLU A 1 402 ? -22.323 0.888 -3.226 1.00 90.50 402 GLU A CA 1
ATOM 3353 C C . GLU A 1 402 ? -21.768 2.321 -3.165 1.00 90.50 402 GLU A C 1
ATOM 3355 O O . GLU A 1 402 ? -21.395 2.876 -4.194 1.00 90.50 402 GLU A O 1
ATOM 3360 N N . GLN A 1 403 ? -21.661 2.910 -1.968 1.00 91.12 403 GLN A N 1
ATOM 3361 C CA . GLN A 1 403 ? -21.217 4.295 -1.767 1.00 91.12 403 GLN A CA 1
ATOM 3362 C C . GLN A 1 403 ? -19.689 4.446 -1.741 1.00 91.12 403 GLN A C 1
ATOM 3364 O O . GLN A 1 403 ? -19.178 5.562 -1.819 1.00 91.12 403 GLN A O 1
ATOM 3369 N N . ILE A 1 404 ? -18.943 3.340 -1.630 1.00 95.31 404 ILE A N 1
ATOM 3370 C CA . ILE A 1 404 ? -17.483 3.388 -1.457 1.00 95.31 404 ILE A CA 1
ATOM 3371 C C . ILE A 1 404 ? -16.739 3.654 -2.773 1.00 95.31 404 ILE A C 1
ATOM 3373 O O . ILE A 1 404 ? -15.593 4.104 -2.760 1.00 95.31 404 ILE A O 1
ATOM 3377 N N . LYS A 1 405 ? -17.374 3.384 -3.922 1.00 95.44 405 LYS A N 1
ATOM 3378 C CA . LYS A 1 405 ? -16.811 3.689 -5.240 1.00 95.44 405 LYS A CA 1
ATOM 3379 C C . LYS A 1 405 ? -17.064 5.150 -5.578 1.00 95.44 405 LYS A C 1
ATOM 3381 O O . LYS A 1 405 ? -18.204 5.564 -5.757 1.00 95.44 405 LYS A O 1
ATOM 3386 N N . SER A 1 406 ? -15.996 5.926 -5.707 1.00 93.94 406 SER A N 1
ATOM 3387 C CA . SER A 1 406 ? -16.081 7.330 -6.104 1.00 93.94 406 SER A CA 1
ATOM 3388 C C . SER A 1 406 ? -14.797 7.796 -6.790 1.00 93.94 406 SER A C 1
ATOM 3390 O O . SER A 1 406 ? -13.745 7.165 -6.670 1.00 93.94 406 SER A O 1
ATOM 3392 N N . GLU A 1 407 ? -14.859 8.948 -7.459 1.00 93.31 407 GLU A N 1
ATOM 3393 C CA . GLU A 1 407 ? -13.683 9.651 -7.997 1.00 93.31 407 GLU A CA 1
ATOM 3394 C C . GLU A 1 407 ? -12.667 10.063 -6.918 1.00 93.31 407 GLU A C 1
ATOM 3396 O O . GLU A 1 407 ? -11.501 10.319 -7.226 1.00 93.31 407 GLU A O 1
ATOM 3401 N N . LYS A 1 408 ? -13.094 10.086 -5.647 1.00 95.31 408 LYS A N 1
ATOM 3402 C CA . LYS A 1 408 ? -12.262 10.443 -4.495 1.00 95.31 408 LYS A CA 1
ATOM 3403 C C . LYS A 1 408 ? -11.283 9.332 -4.121 1.00 95.31 408 LYS A C 1
ATOM 3405 O O . LYS A 1 408 ? -10.301 9.623 -3.448 1.00 95.31 408 LYS A O 1
ATOM 3410 N N . ALA A 1 409 ? -11.513 8.088 -4.551 1.00 97.19 409 ALA A N 1
ATOM 3411 C CA . ALA A 1 409 ? -10.646 6.961 -4.219 1.00 97.19 409 ALA A CA 1
ATOM 3412 C C . ALA A 1 409 ? -9.197 7.240 -4.645 1.00 97.19 409 ALA A C 1
ATOM 3414 O O . ALA A 1 409 ? -8.945 7.584 -5.805 1.00 97.19 409 ALA A O 1
ATOM 3415 N N . TYR A 1 410 ? -8.258 7.094 -3.711 1.00 97.50 410 TYR A N 1
ATOM 3416 C CA . TYR A 1 410 ? -6.861 7.479 -3.897 1.00 97.50 410 TYR A CA 1
ATOM 3417 C C . TYR A 1 410 ? -5.888 6.330 -3.599 1.00 97.50 410 TYR A C 1
ATOM 3419 O O . TYR A 1 410 ? -5.072 5.987 -4.457 1.00 97.50 410 TYR A O 1
ATOM 3427 N N . VAL A 1 411 ? -6.030 5.668 -2.446 1.00 98.56 411 VAL A N 1
ATOM 3428 C CA . VAL A 1 411 ? -5.265 4.458 -2.093 1.00 98.56 411 VAL A CA 1
ATOM 3429 C C . VAL A 1 411 ? -6.232 3.329 -1.749 1.00 98.56 411 VAL A C 1
ATOM 3431 O O . VAL A 1 411 ? -7.125 3.508 -0.928 1.00 98.56 411 VAL A O 1
ATOM 3434 N N . LEU A 1 412 ? -6.061 2.166 -2.370 1.00 98.75 412 LEU A N 1
ATOM 3435 C CA . LEU A 1 412 ? -6.915 0.987 -2.227 1.00 98.75 412 LEU A CA 1
ATOM 3436 C C . LEU A 1 412 ? -6.162 -0.116 -1.477 1.00 98.75 412 LEU A C 1
ATOM 3438 O O . LEU A 1 412 ? -5.044 -0.463 -1.856 1.00 98.75 412 LEU A O 1
ATOM 3442 N N . PHE A 1 413 ? -6.789 -0.700 -0.459 1.00 98.62 413 PHE A N 1
ATOM 3443 C CA . PHE A 1 413 ? -6.231 -1.794 0.333 1.00 98.62 413 PHE A CA 1
ATOM 3444 C C . PHE A 1 413 ? -6.992 -3.090 0.063 1.00 98.62 413 PHE A C 1
ATOM 3446 O O . PHE A 1 413 ? -8.185 -3.218 0.360 1.00 98.62 413 PHE A O 1
ATOM 3453 N N . TYR A 1 414 ? -6.268 -4.062 -0.477 1.00 98.12 414 TYR A N 1
ATOM 3454 C CA . TYR A 1 414 ? -6.766 -5.365 -0.886 1.00 98.12 414 TYR A CA 1
ATOM 3455 C C . TYR A 1 414 ? -6.139 -6.477 -0.054 1.00 98.12 414 TYR A C 1
ATOM 3457 O O . TYR A 1 414 ? -4.953 -6.435 0.262 1.00 98.12 414 TYR A O 1
ATOM 3465 N N . SER A 1 415 ? -6.911 -7.515 0.253 1.00 96.50 415 SER A N 1
ATOM 3466 C CA . SER A 1 415 ? -6.417 -8.717 0.925 1.00 96.50 415 SER A CA 1
ATOM 3467 C C . SER A 1 415 ? -6.668 -9.948 0.084 1.00 96.50 415 SER A C 1
ATOM 3469 O O . SER A 1 415 ? -7.772 -10.141 -0.420 1.00 96.50 415 SER A O 1
ATOM 3471 N N . LYS A 1 416 ? -5.649 -10.799 -0.030 1.00 94.44 416 LYS A N 1
ATOM 3472 C CA . LYS A 1 416 ? -5.733 -12.079 -0.731 1.00 94.44 416 LYS A CA 1
ATOM 3473 C C . LYS A 1 416 ? -6.760 -12.968 -0.032 1.00 94.44 416 LYS A C 1
ATOM 3475 O O . LYS A 1 416 ? -6.687 -13.131 1.184 1.00 94.44 416 LYS A O 1
ATOM 3480 N N . THR A 1 417 ? -7.711 -13.533 -0.769 1.00 91.56 417 THR A N 1
ATOM 3481 C CA . THR A 1 417 ? -8.837 -14.309 -0.203 1.00 91.56 417 THR A CA 1
ATOM 3482 C C . THR A 1 417 ? -8.713 -15.815 -0.397 1.00 91.56 417 THR A C 1
ATOM 3484 O O . THR A 1 417 ? -9.465 -16.582 0.193 1.00 91.56 417 THR A O 1
ATOM 3487 N N . THR A 1 418 ? -7.735 -16.257 -1.180 1.00 87.38 418 THR A N 1
ATOM 3488 C CA . THR A 1 418 ? -7.531 -17.666 -1.564 1.00 87.38 418 THR A CA 1
ATOM 3489 C C . THR A 1 418 ? -6.796 -18.492 -0.516 1.00 87.38 418 THR A C 1
ATOM 3491 O O . THR A 1 418 ? -6.572 -19.685 -0.716 1.00 87.38 418 THR A O 1
ATOM 3494 N N . VAL A 1 419 ? -6.417 -17.871 0.602 1.00 85.25 419 VAL A N 1
ATOM 3495 C CA . VAL A 1 419 ? -5.702 -18.506 1.709 1.00 85.25 419 VAL A CA 1
ATOM 3496 C C . VAL A 1 419 ? -6.364 -18.158 3.038 1.00 85.25 419 VAL A C 1
ATOM 3498 O O . VAL A 1 419 ? -6.648 -16.993 3.311 1.00 85.25 419 VAL A O 1
ATOM 3501 N N . ASP A 1 420 ? -6.560 -19.160 3.893 1.00 81.75 420 ASP A N 1
ATOM 3502 C CA . ASP A 1 420 ? -7.112 -18.969 5.243 1.00 81.75 420 ASP A CA 1
ATOM 3503 C C . ASP A 1 420 ? -6.068 -18.449 6.243 1.00 81.75 420 ASP A C 1
ATOM 3505 O O . ASP A 1 420 ? -6.407 -17.888 7.287 1.00 81.75 420 ASP A O 1
ATOM 3509 N N . GLU A 1 421 ? -4.782 -18.635 5.937 1.00 83.75 421 GLU A N 1
ATOM 3510 C CA . GLU A 1 421 ? -3.658 -18.247 6.784 1.00 83.75 421 GLU A CA 1
ATOM 3511 C C . GLU A 1 421 ? -2.515 -17.680 5.928 1.00 83.75 421 GLU A C 1
ATOM 3513 O O . GLU A 1 421 ? -2.074 -18.304 4.963 1.00 83.75 421 GLU A O 1
ATOM 3518 N N . PHE A 1 422 ? -1.982 -16.518 6.306 1.00 86.00 422 PHE A N 1
ATOM 3519 C CA . PHE A 1 422 ? -0.784 -15.939 5.707 1.00 86.00 422 PHE A CA 1
ATOM 3520 C C . PHE A 1 422 ? 0.472 -16.501 6.371 1.00 86.00 422 PHE A C 1
ATOM 3522 O O . PHE A 1 422 ? 0.647 -16.415 7.587 1.00 86.00 422 PHE A O 1
ATOM 3529 N N . PHE A 1 423 ? 1.381 -17.052 5.574 1.00 78.81 423 PHE A N 1
ATOM 3530 C CA . PHE A 1 423 ? 2.677 -17.524 6.055 1.00 78.81 423 PHE A CA 1
ATOM 3531 C C . PHE A 1 423 ? 3.666 -16.363 6.188 1.00 78.81 423 PHE A C 1
ATOM 3533 O O . PHE A 1 423 ? 3.872 -15.607 5.237 1.00 78.81 423 PHE A O 1
ATOM 3540 N N . ARG A 1 424 ? 4.333 -16.259 7.343 1.00 79.00 424 ARG A N 1
ATOM 3541 C CA . ARG A 1 424 ? 5.400 -15.274 7.573 1.00 79.00 424 ARG A CA 1
ATOM 3542 C C . ARG A 1 424 ? 6.714 -15.766 6.972 1.00 79.00 424 ARG A C 1
ATOM 3544 O O . ARG A 1 424 ? 7.470 -16.481 7.638 1.00 79.00 424 ARG A O 1
ATOM 3551 N N . GLN A 1 425 ? 6.986 -15.376 5.721 1.00 73.19 425 GLN A N 1
ATOM 3552 C CA . GLN A 1 425 ? 8.224 -15.703 4.980 1.00 73.19 425 GLN A CA 1
ATOM 3553 C C . GLN A 1 425 ? 9.481 -15.502 5.808 1.00 73.19 425 GLN A C 1
ATOM 3555 O O . GLN A 1 425 ? 10.440 -16.258 5.703 1.00 73.19 425 GLN A O 1
ATOM 3560 N N . THR A 1 426 ? 9.490 -14.444 6.602 1.00 76.94 426 THR A N 1
ATOM 3561 C CA . THR A 1 426 ? 10.673 -14.024 7.336 1.00 76.94 426 THR A CA 1
ATOM 3562 C C . THR A 1 426 ? 10.984 -14.911 8.549 1.00 76.94 426 THR A C 1
ATOM 3564 O O . THR A 1 426 ? 12.118 -14.876 9.030 1.00 76.94 426 THR A O 1
ATOM 3567 N N . LEU A 1 427 ? 10.025 -15.729 9.017 1.00 74.81 427 LEU A N 1
ATOM 3568 C CA . LEU A 1 427 ? 10.157 -16.627 10.178 1.00 74.81 427 LEU A CA 1
ATOM 3569 C C . LEU A 1 427 ? 10.103 -18.125 9.842 1.00 74.81 427 LEU A C 1
ATOM 3571 O O . LEU A 1 427 ? 10.691 -18.940 10.556 1.00 74.81 427 LEU A O 1
ATOM 3575 N N . SER A 1 428 ? 9.371 -18.527 8.803 1.00 56.81 428 SER A N 1
ATOM 3576 C CA . SER A 1 428 ? 9.318 -19.921 8.341 1.00 56.81 428 SER A CA 1
ATOM 3577 C C . SER A 1 428 ? 10.350 -20.148 7.239 1.00 56.81 428 SER A C 1
ATOM 3579 O O . SER A 1 428 ? 10.334 -19.366 6.299 1.00 56.81 428 SER A O 1
ATOM 3581 N N . THR A 1 429 ? 11.201 -21.186 7.347 1.00 54.19 429 THR A N 1
ATOM 3582 C CA . THR A 1 429 ? 12.198 -21.657 6.340 1.00 54.19 429 THR A CA 1
ATOM 3583 C C . THR A 1 429 ? 12.239 -20.804 5.057 1.00 54.19 429 THR A C 1
ATOM 3585 O O . THR A 1 429 ? 11.586 -21.151 4.064 1.00 54.19 429 THR A O 1
ATOM 3588 N N . PRO A 1 430 ? 12.948 -19.656 5.089 1.00 51.09 430 PRO A N 1
ATOM 3589 C CA . PRO A 1 430 ? 12.860 -18.591 4.083 1.00 51.09 430 PRO A CA 1
ATOM 3590 C C . PRO A 1 430 ? 13.347 -18.989 2.684 1.00 51.09 430 PRO A C 1
ATOM 3592 O O . PRO A 1 430 ? 13.205 -18.232 1.730 1.00 51.09 430 PRO A O 1
ATOM 3595 N N . GLU A 1 431 ? 13.934 -20.176 2.531 1.00 46.81 431 GLU A N 1
ATOM 3596 C CA . GLU A 1 431 ? 14.533 -20.654 1.279 1.00 46.81 431 GLU A CA 1
ATOM 3597 C C . GLU A 1 431 ? 13.540 -20.916 0.120 1.00 46.81 431 GLU A C 1
ATOM 3599 O O . GLU A 1 431 ? 13.971 -21.281 -0.981 1.00 46.81 431 GLU A O 1
ATOM 3604 N N . SER A 1 432 ? 12.231 -20.736 0.335 1.00 52.25 432 SER A N 1
ATOM 3605 C CA . SER A 1 432 ? 11.167 -21.275 -0.539 1.00 52.25 432 SER A CA 1
ATOM 3606 C C . SER A 1 432 ? 9.957 -20.357 -0.751 1.00 52.25 432 SER A C 1
ATOM 3608 O O . SER A 1 432 ? 8.953 -20.785 -1.312 1.00 52.25 432 SER A O 1
ATOM 3610 N N . TRP A 1 433 ? 9.974 -19.120 -0.261 1.00 57.47 433 TRP A N 1
ATOM 3611 C CA . TRP A 1 433 ? 8.817 -18.221 -0.358 1.00 57.47 433 TRP A CA 1
ATOM 3612 C C . TRP A 1 433 ? 9.282 -16.875 -0.928 1.00 57.47 433 TRP A C 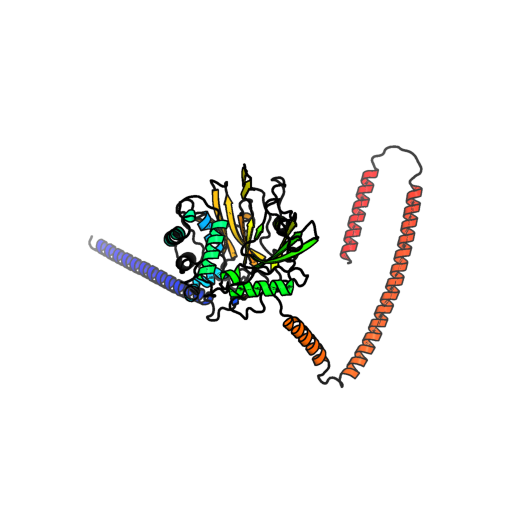1
ATOM 3614 O O . TRP A 1 433 ? 10.296 -16.383 -0.439 1.00 57.47 433 TRP A O 1
ATOM 3624 N N . PRO A 1 434 ? 8.655 -16.309 -1.986 1.00 62.22 434 PRO A N 1
ATOM 3625 C CA . PRO A 1 434 ? 7.439 -16.716 -2.709 1.00 62.22 434 PRO A CA 1
ATOM 3626 C C . PRO A 1 434 ? 7.623 -17.743 -3.863 1.00 62.22 434 PRO A C 1
ATOM 3628 O O . PRO A 1 434 ? 6.751 -17.890 -4.728 1.00 62.22 434 PRO A O 1
ATOM 3631 N N . HIS A 1 435 ? 8.760 -18.448 -3.928 1.00 69.69 435 HIS A N 1
ATOM 3632 C CA . HIS A 1 435 ? 9.162 -19.281 -5.078 1.00 69.69 435 HIS A CA 1
ATOM 3633 C C . HIS A 1 435 ? 9.162 -20.788 -4.783 1.00 69.69 435 HIS A C 1
ATOM 3635 O O . HIS A 1 435 ? 9.835 -21.240 -3.861 1.00 69.69 435 HIS A O 1
ATOM 3641 N N . PHE A 1 436 ? 8.510 -21.585 -5.635 1.00 62.41 436 PHE A N 1
ATOM 3642 C CA . PHE A 1 436 ? 8.479 -23.050 -5.517 1.00 62.41 436 PHE A CA 1
ATOM 3643 C C . PHE A 1 436 ? 9.883 -23.685 -5.522 1.00 62.41 436 PHE A C 1
ATOM 3645 O O . PHE A 1 436 ? 10.776 -23.265 -6.265 1.00 62.41 436 PHE A O 1
ATOM 3652 N N . PHE A 1 437 ? 10.086 -24.760 -4.753 1.00 50.75 437 PHE A N 1
ATOM 3653 C CA . PHE A 1 437 ? 11.301 -25.573 -4.865 1.00 50.75 437 PHE A CA 1
ATOM 3654 C C . PHE A 1 437 ? 11.214 -26.536 -6.059 1.00 50.75 437 PHE A C 1
ATOM 3656 O O . PHE A 1 437 ? 10.214 -27.226 -6.246 1.00 50.75 437 PHE A O 1
ATOM 3663 N N . LYS A 1 438 ? 12.324 -26.717 -6.795 1.00 45.81 438 LYS A N 1
ATOM 3664 C CA . LYS A 1 438 ? 12.494 -27.863 -7.718 1.00 45.81 438 LYS A CA 1
ATOM 3665 C C . LYS A 1 438 ? 12.277 -29.214 -7.005 1.00 45.81 438 LYS A C 1
ATOM 3667 O O . LYS A 1 438 ? 11.823 -30.164 -7.638 1.00 45.81 438 LYS A O 1
ATOM 3672 N N . LYS A 1 439 ? 12.529 -29.284 -5.688 1.00 42.50 439 LYS A N 1
ATOM 3673 C CA . LYS A 1 439 ? 12.252 -30.470 -4.863 1.00 42.50 439 LYS A CA 1
ATOM 3674 C C . LYS A 1 439 ? 10.762 -30.772 -4.719 1.00 42.50 439 LYS A C 1
ATOM 3676 O O . LYS A 1 439 ? 10.423 -31.937 -4.772 1.00 42.50 439 LYS A O 1
ATOM 3681 N N . GLU A 1 440 ? 9.874 -29.780 -4.648 1.00 40.84 440 GLU A N 1
ATOM 3682 C CA . GLU A 1 440 ? 8.424 -30.029 -4.567 1.00 40.84 440 GLU A CA 1
ATOM 3683 C C . GLU A 1 440 ? 7.843 -30.496 -5.904 1.00 40.84 440 GLU A C 1
ATOM 3685 O O . GLU A 1 440 ? 6.890 -31.266 -5.916 1.00 40.84 440 GLU A O 1
ATOM 3690 N N . VAL A 1 441 ? 8.435 -30.109 -7.041 1.00 44.03 441 VAL A N 1
ATOM 3691 C CA . VAL A 1 441 ? 8.082 -30.679 -8.357 1.00 44.03 441 VAL A CA 1
ATOM 3692 C C . VAL A 1 441 ? 8.530 -32.138 -8.440 1.00 44.03 441 VAL A C 1
ATOM 3694 O O . VAL A 1 441 ? 7.781 -32.978 -8.930 1.00 44.03 441 VAL A O 1
ATOM 3697 N N . GLN A 1 442 ? 9.709 -32.467 -7.905 1.00 35.22 442 GLN A N 1
ATOM 3698 C CA . GLN A 1 442 ? 10.154 -33.855 -7.794 1.00 35.22 442 GLN A CA 1
ATOM 3699 C C . GLN A 1 442 ? 9.353 -34.635 -6.756 1.00 35.22 442 GLN A C 1
ATOM 3701 O O . GLN A 1 442 ? 9.001 -35.761 -7.043 1.00 35.22 442 GLN A O 1
ATOM 3706 N N . GLU A 1 443 ? 8.988 -34.074 -5.608 1.00 36.75 443 GLU A N 1
ATOM 3707 C CA . GLU A 1 443 ? 8.173 -34.739 -4.591 1.00 36.75 443 GLU A CA 1
ATOM 3708 C C . GLU A 1 443 ? 6.733 -34.903 -5.055 1.00 36.75 443 GLU A C 1
ATOM 3710 O O . GLU A 1 443 ? 6.194 -35.980 -4.886 1.00 36.75 443 GLU A O 1
ATOM 3715 N N . THR A 1 444 ? 6.120 -33.944 -5.752 1.00 41.84 444 THR A N 1
ATOM 3716 C CA . THR A 1 444 ? 4.808 -34.164 -6.390 1.00 41.84 444 THR A CA 1
ATOM 3717 C C . THR A 1 444 ? 4.889 -35.149 -7.555 1.00 41.84 444 THR A C 1
ATOM 3719 O O . THR A 1 444 ? 3.946 -35.908 -7.756 1.00 41.84 444 THR A O 1
ATOM 3722 N N . GLN A 1 445 ? 6.004 -35.222 -8.291 1.00 42.34 445 GLN A N 1
ATOM 3723 C CA . GLN A 1 445 ? 6.239 -36.270 -9.294 1.00 42.34 445 GLN A CA 1
ATOM 3724 C C . GLN A 1 445 ? 6.576 -37.635 -8.675 1.00 42.34 445 GLN A C 1
ATOM 3726 O O . GLN A 1 445 ? 6.188 -38.651 -9.237 1.00 42.34 445 GLN A O 1
ATOM 3731 N N . ILE A 1 446 ? 7.248 -37.683 -7.524 1.00 42.03 446 ILE A N 1
ATOM 3732 C CA . ILE A 1 446 ? 7.581 -38.890 -6.754 1.00 42.03 446 ILE A CA 1
ATOM 3733 C C . ILE A 1 446 ? 6.343 -39.374 -6.010 1.00 42.03 446 ILE A C 1
ATOM 3735 O O . ILE A 1 446 ? 6.138 -40.572 -5.947 1.00 42.03 446 ILE A O 1
ATOM 3739 N N . ILE A 1 447 ? 5.491 -38.482 -5.507 1.00 43.56 447 ILE A N 1
ATOM 3740 C CA . ILE A 1 447 ? 4.186 -38.780 -4.912 1.00 43.56 447 ILE A CA 1
ATOM 3741 C C . ILE A 1 447 ? 3.246 -39.241 -6.020 1.00 43.56 447 ILE A C 1
ATOM 3743 O O . ILE A 1 447 ? 2.666 -40.302 -5.868 1.00 43.56 447 ILE A O 1
ATOM 3747 N N . LYS A 1 448 ? 3.169 -38.569 -7.180 1.00 44.03 448 LYS A N 1
ATOM 3748 C CA . LYS A 1 448 ? 2.431 -39.091 -8.346 1.00 44.03 448 LYS A CA 1
ATOM 3749 C C . LYS A 1 448 ? 2.967 -40.453 -8.789 1.00 44.03 448 LYS A C 1
ATOM 3751 O O . LYS A 1 448 ? 2.170 -41.362 -8.981 1.00 44.03 448 LYS A O 1
ATOM 3756 N N . LYS A 1 449 ? 4.289 -40.652 -8.869 1.00 43.44 449 LYS A N 1
ATOM 3757 C CA . LYS A 1 449 ? 4.899 -41.956 -9.197 1.00 43.44 449 LYS A CA 1
ATOM 3758 C C . LYS A 1 449 ? 4.659 -43.009 -8.113 1.00 43.44 449 LYS A C 1
ATOM 3760 O O . LYS A 1 449 ? 4.349 -44.131 -8.473 1.00 43.44 449 LYS A O 1
ATOM 3765 N N . LYS A 1 450 ? 4.714 -42.668 -6.821 1.00 38.44 450 LYS A N 1
ATOM 3766 C CA . LYS A 1 450 ? 4.397 -43.553 -5.685 1.00 38.44 450 LYS A CA 1
ATOM 3767 C C . LYS A 1 450 ? 2.912 -43.883 -5.615 1.00 38.44 450 LYS A C 1
ATOM 3769 O O . LYS A 1 450 ? 2.593 -45.019 -5.328 1.00 38.44 450 LYS A O 1
ATOM 3774 N N . PHE A 1 451 ? 2.014 -42.954 -5.936 1.00 39.03 451 PHE A N 1
ATOM 3775 C CA . PHE A 1 451 ? 0.583 -43.232 -6.084 1.00 39.03 451 PHE A CA 1
ATOM 3776 C C . PHE A 1 451 ? 0.338 -44.170 -7.269 1.00 39.03 451 PHE A C 1
ATOM 3778 O O . PHE A 1 451 ? -0.411 -45.128 -7.136 1.00 39.03 451 PHE A O 1
ATOM 3785 N N . THR A 1 452 ? 1.034 -43.965 -8.393 1.00 42.28 452 THR A N 1
ATOM 3786 C CA . THR A 1 452 ? 0.955 -44.865 -9.562 1.00 42.28 452 THR A CA 1
ATOM 3787 C C . THR A 1 452 ? 1.606 -46.236 -9.294 1.00 42.28 452 THR A C 1
ATOM 3789 O O . THR A 1 452 ? 1.213 -47.230 -9.897 1.00 42.28 452 THR A O 1
ATOM 3792 N N . TYR A 1 453 ? 2.594 -46.302 -8.395 1.00 37.34 453 TYR A N 1
ATOM 3793 C CA . TYR A 1 453 ? 3.329 -47.519 -8.028 1.00 37.34 453 TYR A CA 1
ATOM 3794 C C . TYR A 1 453 ? 2.628 -48.317 -6.916 1.00 37.34 453 TYR A C 1
ATOM 3796 O O . TYR A 1 453 ? 2.531 -49.534 -7.015 1.00 37.34 453 TYR A O 1
ATOM 3804 N N . ASN A 1 454 ? 2.054 -47.650 -5.910 1.00 32.88 454 ASN A N 1
ATOM 3805 C CA . ASN A 1 454 ? 1.267 -48.280 -4.844 1.00 32.88 454 ASN A CA 1
ATOM 3806 C C . ASN A 1 454 ? -0.080 -48.803 -5.356 1.00 32.88 454 ASN A C 1
ATOM 3808 O O . ASN A 1 454 ? -0.581 -49.781 -4.820 1.00 32.88 454 ASN A O 1
ATOM 3812 N N . PHE A 1 455 ? -0.630 -48.239 -6.438 1.00 36.06 455 PHE A N 1
ATOM 3813 C CA . PHE A 1 455 ? -1.776 -48.851 -7.124 1.00 36.06 455 PHE A CA 1
ATOM 3814 C C . PHE A 1 455 ? -1.416 -50.155 -7.859 1.00 36.06 455 PHE A C 1
ATOM 3816 O O . PHE A 1 455 ? -2.309 -50.909 -8.228 1.00 36.06 455 PHE A O 1
ATOM 3823 N N . LYS A 1 456 ? -0.121 -50.424 -8.091 1.00 41.00 456 LYS A N 1
ATOM 3824 C CA . LYS A 1 456 ? 0.364 -51.612 -8.807 1.00 41.00 456 LYS A CA 1
ATOM 3825 C C . LYS A 1 456 ? 0.872 -52.738 -7.899 1.00 41.00 456 LYS A C 1
ATOM 3827 O O . LYS A 1 456 ? 1.170 -53.800 -8.433 1.00 41.00 456 LYS A O 1
ATOM 3832 N N . HIS A 1 457 ? 0.985 -52.546 -6.578 1.00 40.34 457 HIS A N 1
ATOM 3833 C CA . HIS A 1 457 ? 1.712 -53.499 -5.721 1.00 40.34 457 HIS A CA 1
ATOM 3834 C C . HIS A 1 457 ? 1.023 -54.011 -4.447 1.00 40.34 457 HIS A C 1
ATOM 3836 O O . HIS A 1 457 ? 1.660 -54.773 -3.723 1.00 40.34 457 HIS A O 1
ATOM 3842 N N . ASP A 1 458 ? -0.267 -53.749 -4.224 1.00 33.28 458 ASP A N 1
ATOM 3843 C CA . ASP A 1 458 ? -1.030 -54.484 -3.203 1.00 33.28 458 ASP A CA 1
ATOM 3844 C C . ASP A 1 458 ? -1.948 -55.547 -3.835 1.00 33.28 458 ASP A C 1
ATOM 3846 O O . ASP A 1 458 ? -2.803 -55.271 -4.674 1.00 33.28 458 ASP A O 1
ATOM 3850 N N . LYS A 1 459 ? -1.695 -56.797 -3.430 1.00 41.16 459 LYS A N 1
ATOM 3851 C CA . LYS A 1 459 ? -2.258 -58.084 -3.876 1.00 41.16 459 LYS A CA 1
ATOM 3852 C C . LYS A 1 459 ? -3.765 -58.076 -4.200 1.00 41.16 459 LYS A C 1
ATOM 3854 O O . LYS A 1 459 ? -4.586 -58.402 -3.346 1.00 41.16 459 LYS A O 1
ATOM 3859 N N . PHE A 1 460 ? -4.106 -57.862 -5.471 1.00 35.25 460 PHE A N 1
ATOM 3860 C CA . PHE A 1 460 ? -5.448 -58.103 -6.029 1.00 35.25 460 PHE A CA 1
ATOM 3861 C C . PHE A 1 460 ? -5.455 -59.063 -7.241 1.00 35.25 460 PHE A C 1
ATOM 3863 O O . PHE A 1 460 ? -6.435 -59.127 -7.981 1.00 35.25 460 PHE A O 1
ATOM 3870 N N . GLU A 1 461 ? -4.415 -59.890 -7.417 1.00 38.22 461 GLU A N 1
ATOM 3871 C CA . GLU A 1 461 ? -4.284 -60.821 -8.561 1.00 38.22 461 GLU A CA 1
ATOM 3872 C C . GLU A 1 461 ? -5.343 -61.941 -8.621 1.00 38.22 461 GLU A C 1
ATOM 3874 O O . GLU A 1 461 ? -5.498 -62.583 -9.656 1.00 38.22 461 GLU A O 1
ATOM 3879 N N . GLN A 1 462 ? -6.138 -62.160 -7.566 1.00 38.16 462 GLN A N 1
ATOM 3880 C CA . GLN A 1 462 ? -7.223 -63.157 -7.584 1.00 38.16 462 GLN A CA 1
ATOM 3881 C C . GLN A 1 462 ? -8.619 -62.571 -7.861 1.00 38.16 462 GLN A C 1
ATOM 3883 O O . GLN A 1 462 ? -9.547 -63.313 -8.181 1.00 38.16 462 GLN A O 1
ATOM 3888 N N . TYR A 1 463 ? -8.774 -61.247 -7.782 1.00 34.31 463 TYR A N 1
ATOM 3889 C CA . TYR A 1 463 ? -10.018 -60.540 -8.118 1.00 34.31 463 TYR A CA 1
ATOM 3890 C C . TYR A 1 463 ? -9.992 -59.965 -9.541 1.00 34.31 463 TYR A C 1
ATOM 3892 O O . TYR A 1 463 ? -11.053 -59.719 -10.116 1.00 34.31 463 TYR A O 1
ATOM 3900 N N . ASP A 1 464 ? -8.801 -59.817 -10.131 1.00 40.41 464 ASP A N 1
ATOM 3901 C CA . ASP A 1 464 ? -8.606 -59.239 -11.461 1.00 40.41 464 ASP A CA 1
ATOM 3902 C C . ASP A 1 464 ? -9.183 -60.135 -12.573 1.00 40.41 464 ASP A C 1
ATOM 3904 O O . ASP A 1 464 ? -9.825 -59.634 -13.480 1.00 40.41 464 ASP A O 1
ATOM 3908 N N . SER A 1 465 ? -9.124 -61.470 -12.484 1.00 39.19 465 SER A N 1
ATOM 3909 C CA . SER A 1 465 ? -9.702 -62.344 -13.529 1.00 39.19 465 SER A CA 1
ATOM 3910 C C . SER A 1 465 ? -11.239 -62.290 -13.598 1.00 39.19 465 SER A C 1
ATOM 3912 O O . SER A 1 465 ? -11.824 -62.309 -14.684 1.00 39.19 465 SER A O 1
ATOM 3914 N N . LYS A 1 466 ? -11.916 -62.144 -12.449 1.00 41.84 466 LYS A N 1
ATOM 3915 C CA . LYS A 1 466 ? -13.372 -61.925 -12.381 1.00 41.84 466 LYS A CA 1
ATOM 3916 C C . LYS A 1 466 ? -13.751 -60.510 -12.815 1.00 41.84 466 L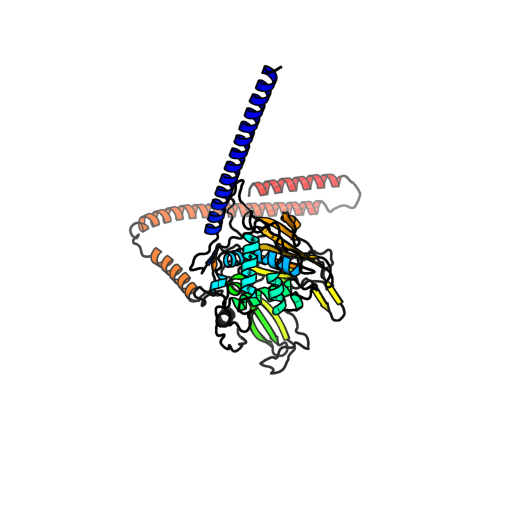YS A C 1
ATOM 3918 O O . LYS A 1 466 ? -14.734 -60.353 -13.539 1.00 41.84 466 LYS A O 1
ATOM 3923 N N . LEU A 1 467 ? -12.976 -59.492 -12.430 1.00 40.41 467 LEU A N 1
ATOM 3924 C CA . LEU A 1 467 ? -13.222 -58.111 -12.852 1.00 40.41 467 LEU A CA 1
ATOM 3925 C C . LEU A 1 467 ? -12.933 -57.908 -14.346 1.00 40.41 467 LEU A C 1
ATOM 3927 O O . LEU A 1 467 ? -13.708 -57.233 -15.006 1.00 40.41 467 LEU A O 1
ATOM 3931 N N . GLN A 1 468 ? -11.894 -58.529 -14.906 1.00 40.69 468 GLN A N 1
ATOM 3932 C CA . GLN A 1 468 ? -11.545 -58.486 -16.334 1.00 40.69 468 GLN A CA 1
ATOM 3933 C C . GLN A 1 468 ? -12.588 -59.207 -17.196 1.00 40.69 468 GLN A C 1
ATOM 3935 O O . GLN A 1 468 ? -12.900 -58.737 -18.288 1.00 40.69 468 GLN A O 1
ATOM 3940 N N . ASN A 1 469 ? -13.208 -60.283 -16.698 1.00 44.53 469 ASN A N 1
ATOM 3941 C CA . ASN A 1 469 ? -14.349 -60.917 -17.371 1.00 44.53 469 ASN A CA 1
ATOM 3942 C C . ASN A 1 469 ? -15.621 -60.052 -17.317 1.00 44.53 469 ASN A C 1
ATOM 3944 O O . ASN A 1 469 ? -16.327 -59.942 -18.315 1.00 44.53 469 ASN A O 1
ATOM 3948 N N . ILE A 1 470 ? -15.886 -59.360 -16.204 1.00 43.97 470 ILE A N 1
ATOM 3949 C CA . ILE A 1 470 ? -17.026 -58.431 -16.092 1.00 43.97 470 ILE A CA 1
ATOM 3950 C C . ILE A 1 470 ? -16.784 -57.149 -16.910 1.00 43.97 470 ILE A C 1
ATOM 3952 O O . ILE A 1 470 ? -17.705 -56.625 -17.532 1.00 43.97 470 ILE A O 1
ATOM 3956 N N . ILE A 1 471 ? -15.548 -56.647 -16.947 1.00 40.84 471 ILE A N 1
ATOM 3957 C CA . ILE A 1 471 ? -15.138 -55.468 -17.717 1.00 40.84 471 ILE A CA 1
ATOM 3958 C C . ILE A 1 471 ? -15.073 -55.795 -19.208 1.00 40.84 471 ILE A C 1
ATOM 3960 O O . ILE A 1 471 ? -15.444 -54.936 -19.997 1.00 40.84 471 ILE A O 1
ATOM 3964 N N . SER A 1 472 ? -14.664 -56.999 -19.622 1.00 43.69 472 SER A N 1
ATOM 3965 C CA . SER A 1 472 ? -14.727 -57.404 -21.033 1.00 43.69 472 SER A CA 1
ATOM 3966 C C . SER A 1 472 ? -16.171 -57.600 -21.489 1.00 43.69 472 SER A C 1
ATOM 3968 O O . SER A 1 472 ? -16.543 -57.013 -22.497 1.00 43.69 472 SER A O 1
ATOM 3970 N N . GLN A 1 473 ? -17.030 -58.265 -20.706 1.00 44.75 473 GLN A N 1
ATOM 3971 C CA . GLN A 1 473 ? -18.461 -58.387 -21.023 1.00 44.75 473 GLN A CA 1
ATOM 3972 C C . GLN A 1 473 ? -19.171 -57.025 -21.082 1.00 44.75 473 GLN A C 1
ATOM 3974 O O . GLN A 1 473 ? -19.929 -56.769 -22.020 1.00 44.75 473 GLN A O 1
ATOM 3979 N N . LYS A 1 474 ? -18.884 -56.111 -20.142 1.00 41.91 474 LYS A N 1
ATOM 3980 C CA . LYS A 1 474 ? -19.444 -54.751 -20.162 1.00 41.91 474 LYS A CA 1
ATOM 3981 C C . LYS A 1 474 ? -18.838 -53.878 -21.261 1.00 41.91 474 LYS A C 1
ATOM 3983 O O . LYS A 1 474 ? -19.584 -53.159 -21.905 1.00 41.91 474 LYS A O 1
ATOM 3988 N N . LYS A 1 475 ? -17.534 -53.969 -21.555 1.00 40.38 475 LYS A N 1
ATOM 3989 C CA . LYS A 1 475 ? -16.916 -53.256 -22.690 1.00 40.38 475 LYS A CA 1
ATOM 3990 C C . LYS A 1 475 ? -17.469 -53.741 -24.024 1.00 40.38 475 LYS A C 1
ATOM 3992 O O . LYS A 1 475 ? -17.719 -52.906 -24.879 1.00 40.38 475 LYS A O 1
ATOM 3997 N N . SER A 1 476 ? -17.713 -55.038 -24.204 1.00 47.12 476 SER A N 1
ATOM 3998 C CA . SER A 1 476 ? -18.344 -55.565 -25.418 1.00 47.12 476 SER A CA 1
ATOM 3999 C C . SER A 1 476 ? -19.771 -55.038 -25.580 1.00 47.12 476 SER A C 1
ATOM 4001 O O . SER A 1 476 ? -20.120 -54.580 -26.662 1.00 47.12 476 SER A O 1
ATOM 4003 N N . GLN A 1 477 ? -20.570 -55.009 -24.508 1.00 47.97 477 GLN A N 1
ATOM 4004 C CA . GLN A 1 477 ? -21.928 -54.449 -24.544 1.00 47.97 477 GLN A CA 1
ATOM 4005 C C . GLN A 1 477 ? -21.930 -52.932 -24.783 1.00 47.97 477 GLN A C 1
ATOM 4007 O O . GLN A 1 477 ? -22.683 -52.459 -25.626 1.00 47.97 477 GLN A O 1
ATOM 4012 N N . THR A 1 478 ? -21.044 -52.172 -24.133 1.00 46.28 478 THR A N 1
ATOM 4013 C CA . THR A 1 478 ? -20.946 -50.714 -24.309 1.00 46.28 478 THR A CA 1
ATOM 4014 C C . THR A 1 478 ? -20.341 -50.325 -25.663 1.00 46.28 478 THR A C 1
ATOM 4016 O O . THR A 1 478 ? -20.765 -49.334 -26.236 1.00 46.28 478 THR A O 1
ATOM 4019 N N . ILE A 1 479 ? -19.409 -51.102 -26.230 1.00 44.72 479 ILE A N 1
ATOM 4020 C CA . ILE A 1 479 ? -18.860 -50.862 -27.580 1.00 44.72 479 ILE A CA 1
ATOM 4021 C C . ILE A 1 479 ? -19.887 -51.216 -28.663 1.00 44.72 479 ILE A C 1
ATOM 4023 O O . ILE A 1 479 ? -19.990 -50.490 -29.645 1.00 44.72 479 ILE A O 1
ATOM 4027 N N . ILE A 1 480 ? -20.684 -52.277 -28.487 1.00 50.44 480 ILE A N 1
ATOM 4028 C CA . ILE A 1 480 ? -21.794 -52.596 -29.402 1.00 50.44 480 ILE A CA 1
ATOM 4029 C C . ILE A 1 480 ? -22.877 -51.509 -29.325 1.00 50.44 480 ILE A C 1
ATOM 4031 O O . ILE A 1 480 ? -23.387 -51.080 -30.355 1.00 50.44 480 ILE A O 1
ATOM 4035 N N . GLN A 1 481 ? -23.178 -51.002 -28.127 1.00 48.41 481 GLN A N 1
ATOM 4036 C CA . GLN A 1 481 ? -24.156 -49.933 -27.919 1.00 48.41 481 GLN A CA 1
ATOM 4037 C C . GLN A 1 481 ? -23.671 -48.585 -28.486 1.00 48.41 481 GLN A C 1
ATOM 4039 O O . GLN A 1 481 ? -24.411 -47.942 -29.221 1.00 48.41 481 GLN A O 1
ATOM 4044 N N . LEU A 1 482 ? -22.400 -48.221 -28.272 1.00 42.72 482 LEU A N 1
ATOM 4045 C CA . LEU A 1 482 ? -21.784 -47.013 -28.839 1.00 42.72 482 LEU A CA 1
ATOM 4046 C C . LEU A 1 482 ? -21.602 -47.096 -30.362 1.00 42.72 482 LEU A C 1
ATOM 4048 O O . LEU A 1 482 ? -21.766 -46.089 -31.042 1.00 42.72 482 LEU A O 1
ATOM 4052 N N . ASN A 1 483 ? -21.302 -48.274 -30.922 1.00 43.75 483 ASN A N 1
ATOM 4053 C CA . ASN A 1 483 ? -21.236 -48.453 -32.376 1.00 43.75 483 ASN A CA 1
ATOM 4054 C C . ASN A 1 483 ? -22.627 -48.403 -33.018 1.00 43.75 483 ASN A C 1
ATOM 4056 O O . ASN A 1 483 ? -22.765 -47.812 -34.085 1.00 43.75 483 ASN A O 1
ATOM 4060 N N . ASN A 1 484 ? -23.663 -48.943 -32.371 1.00 47.69 484 ASN A N 1
ATOM 4061 C CA . ASN A 1 484 ? -25.041 -48.815 -32.852 1.00 47.69 484 ASN A CA 1
ATOM 4062 C C . ASN A 1 484 ? -25.537 -47.360 -32.768 1.00 47.69 484 ASN A C 1
ATOM 4064 O O . ASN A 1 484 ? -26.169 -46.885 -33.708 1.00 47.69 484 ASN A O 1
ATOM 4068 N N . GLU A 1 485 ? -25.184 -46.624 -31.709 1.00 47.84 485 GLU A N 1
ATOM 4069 C CA . GLU A 1 485 ? -25.478 -45.189 -31.570 1.00 47.84 485 GLU A CA 1
ATOM 4070 C C . GLU A 1 485 ? -24.670 -44.320 -32.552 1.00 47.84 485 GLU A C 1
ATOM 4072 O O . GLU A 1 485 ? -25.182 -43.316 -33.043 1.00 47.84 485 GLU A O 1
ATOM 4077 N N . LEU A 1 486 ? -23.436 -44.699 -32.904 1.00 42.69 486 LEU A N 1
ATOM 4078 C CA . LEU A 1 486 ? -22.637 -44.029 -33.942 1.00 42.69 486 LEU A CA 1
ATOM 4079 C C . LEU A 1 486 ? -23.155 -44.315 -35.356 1.00 42.69 486 LEU A C 1
ATOM 4081 O O . LEU A 1 486 ? -23.158 -43.414 -36.191 1.00 42.69 486 LEU A O 1
ATOM 4085 N N . VAL A 1 487 ? -23.618 -45.538 -35.634 1.00 48.34 487 VAL A N 1
ATOM 4086 C CA . VAL A 1 487 ? -24.247 -45.889 -36.917 1.00 48.34 487 VAL A CA 1
ATOM 4087 C C . VAL A 1 487 ? -25.589 -45.168 -37.063 1.00 48.34 487 VAL A C 1
ATOM 4089 O O . VAL A 1 487 ? -25.816 -44.556 -38.104 1.00 48.34 487 VAL A O 1
ATOM 4092 N N . GLN A 1 488 ? -26.417 -45.126 -36.011 1.00 46.25 488 GLN A N 1
ATOM 4093 C CA . GLN A 1 488 ? -27.664 -44.352 -36.001 1.00 46.25 488 GLN A CA 1
ATOM 4094 C C . GLN A 1 488 ? -27.412 -42.845 -36.120 1.00 46.25 488 GLN A C 1
ATOM 4096 O O . GLN A 1 488 ? -28.074 -42.194 -36.921 1.00 46.25 488 GLN A O 1
ATOM 4101 N N . ASN A 1 489 ? -26.415 -42.284 -35.424 1.00 45.56 489 ASN A N 1
ATOM 4102 C CA . ASN A 1 489 ? -26.058 -40.868 -35.568 1.00 45.56 489 ASN A CA 1
ATOM 4103 C C . ASN A 1 489 ? -25.491 -40.535 -36.952 1.00 45.56 489 ASN A C 1
ATOM 4105 O O . ASN A 1 489 ? -25.741 -39.447 -37.463 1.00 45.56 489 ASN A O 1
ATOM 4109 N N . ASN A 1 490 ? -24.751 -41.442 -37.593 1.00 43.84 490 ASN A N 1
ATOM 4110 C CA . ASN A 1 490 ? -24.260 -41.226 -38.955 1.00 43.84 490 ASN A CA 1
ATOM 4111 C C . ASN A 1 490 ? -25.379 -41.342 -40.000 1.00 43.84 490 ASN A C 1
ATOM 4113 O O . ASN A 1 490 ? -25.378 -40.565 -40.952 1.00 43.84 490 ASN A O 1
ATOM 4117 N N . GLN A 1 491 ? -26.356 -42.237 -39.812 1.00 45.44 491 GLN A N 1
ATOM 4118 C CA . GLN A 1 491 ? -27.568 -42.297 -40.641 1.00 45.44 491 GLN A CA 1
ATOM 4119 C C . GLN A 1 491 ? -28.433 -41.042 -40.455 1.00 45.44 491 GLN A C 1
ATOM 4121 O O . GLN A 1 491 ? -28.804 -40.408 -41.436 1.00 45.44 491 GLN A O 1
ATOM 4126 N N . PHE A 1 492 ? -28.631 -40.606 -39.209 1.00 39.78 492 PHE A N 1
ATOM 4127 C CA . PHE A 1 492 ? -29.396 -39.407 -38.865 1.00 39.78 492 PHE A CA 1
ATOM 4128 C C . PHE A 1 492 ? -28.722 -38.117 -39.364 1.00 39.78 492 PHE A C 1
ATOM 4130 O O . PHE A 1 492 ? -29.380 -37.224 -39.887 1.00 39.78 492 PHE A O 1
ATOM 4137 N N . ASN A 1 493 ? -27.389 -38.022 -39.294 1.00 41.12 493 ASN A N 1
ATOM 4138 C CA . ASN A 1 493 ? -26.641 -36.895 -39.865 1.00 41.12 493 ASN A CA 1
ATOM 4139 C C . ASN A 1 493 ? -26.659 -36.894 -41.401 1.00 41.12 493 ASN A C 1
ATOM 4141 O O . ASN A 1 493 ? -26.604 -35.822 -42.007 1.00 41.12 493 ASN A O 1
ATOM 4145 N N . LYS A 1 494 ? -26.751 -38.067 -42.038 1.00 46.31 494 LYS A N 1
ATOM 4146 C CA . LYS A 1 494 ? -26.899 -38.184 -43.492 1.00 46.31 494 LYS A CA 1
ATOM 4147 C C . LYS A 1 494 ? -28.301 -37.755 -43.940 1.00 46.31 494 LYS A C 1
ATOM 4149 O O . LYS A 1 494 ? -28.396 -36.917 -44.827 1.00 46.31 494 LYS A O 1
ATOM 4154 N N . GLU A 1 495 ? -29.348 -38.188 -43.236 1.00 44.72 495 GLU A N 1
ATOM 4155 C CA . GLU A 1 495 ? -30.734 -37.739 -43.449 1.00 44.72 495 GLU A CA 1
ATOM 4156 C C . GLU A 1 495 ? -30.897 -36.230 -43.193 1.00 44.72 495 GLU A C 1
ATOM 4158 O O . GLU A 1 495 ? -31.524 -35.528 -43.981 1.00 44.72 495 GLU A O 1
ATOM 4163 N N . ILE A 1 496 ? -30.255 -35.674 -42.157 1.00 41.69 496 ILE A N 1
ATOM 4164 C CA . ILE A 1 496 ? -30.246 -34.222 -41.901 1.00 41.69 496 ILE A CA 1
ATOM 4165 C C . ILE A 1 496 ? -29.528 -33.451 -43.013 1.00 41.69 496 ILE A C 1
ATOM 4167 O O . ILE A 1 496 ? -29.953 -32.350 -43.361 1.00 41.69 496 ILE A O 1
ATOM 4171 N N . ASN A 1 497 ? -28.436 -33.981 -43.565 1.00 40.06 497 ASN A N 1
ATOM 4172 C CA . ASN A 1 497 ? -27.717 -33.320 -44.654 1.00 40.06 497 ASN A CA 1
ATOM 4173 C C . ASN A 1 497 ? -28.475 -33.410 -45.986 1.00 40.06 497 ASN A C 1
ATOM 4175 O O . ASN A 1 497 ? -28.469 -32.436 -46.736 1.00 40.06 497 ASN A O 1
ATOM 4179 N N . GLU A 1 498 ? -29.193 -34.506 -46.235 1.00 44.62 498 GLU A N 1
ATOM 4180 C CA . GLU A 1 498 ? -30.096 -34.662 -47.382 1.00 44.62 498 GLU A CA 1
ATOM 4181 C C . GLU A 1 498 ? -31.315 -33.722 -47.268 1.00 44.62 498 GLU A C 1
ATOM 4183 O O . GLU A 1 498 ? -31.644 -33.028 -48.229 1.00 44.62 498 GLU A O 1
ATOM 4188 N N . VAL A 1 499 ? -31.902 -33.568 -46.072 1.00 44.19 499 VAL A N 1
ATOM 4189 C CA . VAL A 1 499 ? -32.987 -32.599 -45.792 1.00 44.19 499 VAL A CA 1
ATOM 4190 C C . VAL A 1 499 ? -32.500 -31.144 -45.836 1.00 44.19 499 VAL A C 1
ATOM 4192 O O . VAL A 1 499 ? -33.249 -30.236 -46.205 1.00 44.19 499 VAL A O 1
ATOM 4195 N N . LYS A 1 500 ? -31.238 -30.876 -45.478 1.00 39.91 500 LYS A N 1
ATOM 4196 C CA . LYS A 1 500 ? -30.624 -29.549 -45.648 1.00 39.91 500 LYS A CA 1
ATOM 4197 C C . LYS A 1 500 ? -30.372 -29.242 -47.120 1.00 39.91 500 LYS A C 1
ATOM 4199 O O . LYS A 1 500 ? -30.684 -28.135 -47.540 1.00 39.91 500 LYS A O 1
ATOM 4204 N N . GLN A 1 501 ? -29.862 -30.191 -47.906 1.00 41.78 501 GLN A N 1
ATOM 4205 C CA . GLN A 1 501 ? -29.681 -30.006 -49.349 1.00 41.78 501 GLN A CA 1
ATOM 4206 C C . GLN A 1 501 ? -31.018 -29.833 -50.080 1.00 41.78 501 GLN A C 1
ATOM 4208 O O . GLN A 1 501 ? -31.113 -28.952 -50.931 1.00 41.78 501 GLN A O 1
ATOM 4213 N N . SER A 1 502 ? -32.071 -30.572 -49.705 1.00 41.34 502 SER A N 1
ATOM 4214 C CA . SER A 1 502 ? -33.404 -30.394 -50.297 1.00 41.34 502 SER A CA 1
ATOM 4215 C C . SER A 1 502 ? -34.037 -29.048 -49.925 1.00 41.34 502 SER A C 1
ATOM 4217 O O . SER A 1 502 ? -34.662 -28.421 -50.776 1.00 41.34 502 SER A O 1
ATOM 4219 N N . ASN A 1 503 ? -33.837 -28.562 -48.692 1.00 43.25 503 ASN A N 1
ATOM 4220 C CA . ASN A 1 503 ? -34.294 -27.232 -48.269 1.00 43.25 503 ASN A CA 1
ATOM 4221 C C . ASN A 1 503 ? -33.501 -26.095 -48.924 1.00 43.25 503 ASN A C 1
ATOM 4223 O O . ASN A 1 503 ? -34.091 -25.072 -49.257 1.00 43.25 503 ASN A O 1
ATOM 4227 N N . TYR A 1 504 ? -32.192 -26.260 -49.139 1.00 39.81 504 TYR A N 1
ATOM 4228 C CA . TYR A 1 504 ? -31.383 -25.281 -49.872 1.00 39.81 504 TYR A CA 1
ATOM 4229 C C . TYR A 1 504 ? -31.764 -25.226 -51.354 1.00 39.81 504 TYR A C 1
ATOM 4231 O O . TYR A 1 504 ? -31.828 -24.134 -51.912 1.00 39.81 504 TYR A O 1
ATOM 4239 N N . GLN A 1 505 ? -32.082 -26.369 -51.971 1.00 41.66 505 GLN A N 1
ATOM 4240 C CA . GLN A 1 505 ? -32.568 -26.418 -53.349 1.00 41.66 505 GLN A CA 1
ATOM 4241 C C . GLN A 1 505 ? -33.978 -25.815 -53.468 1.00 41.66 505 GLN A C 1
ATOM 4243 O O . GLN A 1 505 ? -34.187 -24.952 -54.309 1.00 41.66 505 GLN A O 1
ATOM 4248 N N . GLN A 1 506 ? -34.907 -26.135 -52.554 1.00 46.66 506 GLN A N 1
ATOM 4249 C CA . GLN A 1 506 ? -36.225 -25.480 -52.502 1.00 46.66 506 GLN A CA 1
ATOM 4250 C C . GLN A 1 506 ? -36.130 -23.972 -52.211 1.00 46.66 506 GLN A C 1
ATOM 4252 O O . GLN A 1 506 ? -36.900 -23.200 -52.775 1.00 46.66 506 GLN A O 1
ATOM 4257 N N . GLN A 1 507 ? -35.183 -23.525 -51.375 1.00 44.91 507 GLN A N 1
ATOM 4258 C CA . GLN A 1 507 ? -34.905 -22.098 -51.167 1.00 44.91 507 GLN A CA 1
ATOM 4259 C C . GLN A 1 507 ? -34.336 -21.429 -52.419 1.00 44.91 507 GLN A C 1
ATOM 4261 O O . GLN A 1 507 ? -34.705 -20.291 -52.691 1.00 44.91 507 GLN A O 1
ATOM 4266 N N . TYR A 1 508 ? -33.468 -22.105 -53.175 1.00 40.56 508 TYR A N 1
ATOM 4267 C CA . TYR A 1 508 ? -32.898 -21.586 -54.421 1.00 40.56 508 TYR A CA 1
ATOM 4268 C C . TYR A 1 508 ? -33.958 -21.493 -55.530 1.00 40.56 508 TYR A C 1
ATOM 4270 O O . TYR A 1 508 ? -34.050 -20.470 -56.208 1.00 40.56 508 TYR A O 1
ATOM 4278 N N . ASP A 1 509 ? -34.832 -22.495 -55.633 1.00 46.00 509 ASP A N 1
ATOM 4279 C CA . ASP A 1 509 ? -35.931 -22.533 -56.602 1.00 46.00 509 ASP A CA 1
ATOM 4280 C C . ASP A 1 509 ? -37.027 -21.495 -56.257 1.00 46.00 509 ASP A C 1
ATOM 4282 O O . ASP A 1 509 ? -37.544 -20.816 -57.144 1.00 46.00 509 ASP A O 1
ATOM 4286 N N . LEU A 1 510 ? -37.325 -21.267 -54.965 1.00 47.22 510 LEU A N 1
ATOM 4287 C CA . LEU A 1 510 ? -38.217 -20.186 -54.496 1.00 47.22 510 LEU A CA 1
ATOM 4288 C C . LEU A 1 510 ? -37.606 -18.782 -54.648 1.00 47.22 510 LEU A C 1
ATOM 4290 O O . LEU A 1 510 ? -38.343 -17.798 -54.765 1.00 47.22 510 LEU A O 1
ATOM 4294 N N . TYR A 1 511 ? -36.275 -18.675 -54.630 1.00 42.03 511 TYR A N 1
ATOM 4295 C CA . TYR A 1 511 ? -35.552 -17.423 -54.863 1.00 42.03 511 TYR A CA 1
ATOM 4296 C C . TYR A 1 511 ? -35.529 -17.065 -56.356 1.00 42.03 511 TYR A C 1
ATOM 4298 O O . TYR A 1 511 ? -35.718 -15.899 -56.697 1.00 42.03 511 TYR A O 1
ATOM 4306 N N . GLN A 1 512 ? -35.388 -18.056 -57.246 1.00 41.31 512 GLN A N 1
ATOM 4307 C CA . GLN A 1 512 ? -35.525 -17.855 -58.693 1.00 41.31 512 GLN A CA 1
ATOM 4308 C C . GLN A 1 512 ? -36.976 -17.584 -59.124 1.00 41.31 512 GLN A C 1
ATOM 4310 O O . GLN A 1 512 ? -37.192 -16.774 -60.018 1.00 41.31 512 GLN A O 1
ATOM 4315 N N . ALA A 1 513 ? -37.978 -18.166 -58.457 1.00 47.66 513 ALA A N 1
ATOM 4316 C CA . ALA A 1 513 ? -39.391 -17.953 -58.793 1.00 47.66 513 ALA A CA 1
ATOM 4317 C C . ALA A 1 513 ? -39.960 -16.569 -58.398 1.00 47.66 513 ALA A C 1
ATOM 4319 O O . ALA A 1 513 ? -41.045 -16.212 -58.847 1.00 47.66 513 ALA A O 1
ATOM 4320 N N . ASN A 1 514 ? -39.262 -15.785 -57.562 1.00 44.31 514 ASN A N 1
ATOM 4321 C CA . ASN A 1 514 ? -39.733 -14.481 -57.057 1.00 44.31 514 ASN A CA 1
ATOM 4322 C C . ASN A 1 514 ? -39.004 -13.259 -57.649 1.00 44.31 514 ASN A C 1
ATOM 4324 O O . ASN A 1 514 ? -39.292 -12.131 -57.249 1.00 44.31 514 ASN A O 1
ATOM 4328 N N . PHE A 1 515 ? -38.077 -13.461 -58.588 1.00 41.91 515 PHE A N 1
ATOM 4329 C CA . PHE A 1 515 ? -37.384 -12.387 -59.305 1.00 41.91 515 PHE A CA 1
ATOM 4330 C C . PHE A 1 515 ? -37.630 -12.488 -60.811 1.00 41.91 515 PHE A C 1
ATOM 4332 O O . PHE A 1 515 ? -36.703 -12.556 -61.606 1.00 41.91 515 PHE A O 1
ATOM 4339 N N . ASP A 1 516 ? -38.902 -12.432 -61.189 1.00 38.38 516 ASP A N 1
ATOM 4340 C CA . ASP A 1 516 ? -39.308 -11.826 -62.449 1.00 38.38 516 ASP A CA 1
ATOM 4341 C C . ASP A 1 516 ? -40.480 -10.874 -62.162 1.00 38.38 516 ASP A C 1
ATOM 4343 O O . ASP A 1 516 ? -41.456 -11.245 -61.511 1.00 38.38 516 ASP A O 1
ATOM 4347 N N . ILE A 1 517 ? -40.366 -9.657 -62.706 1.00 35.28 517 ILE A N 1
ATOM 4348 C CA . ILE A 1 517 ? -41.353 -8.562 -62.801 1.00 35.28 517 ILE A CA 1
ATOM 4349 C C . ILE A 1 517 ? -41.152 -7.353 -61.847 1.00 35.28 517 ILE A C 1
ATOM 4351 O O . ILE A 1 517 ? -40.915 -7.436 -60.646 1.00 35.28 517 ILE A O 1
ATOM 4355 N N . THR A 1 518 ? -41.229 -6.202 -62.514 1.00 34.53 518 THR A N 1
ATOM 4356 C CA . THR A 1 518 ? -40.974 -4.777 -62.244 1.00 34.53 518 THR A CA 1
ATOM 4357 C C . THR A 1 518 ? -41.879 -4.095 -61.186 1.00 34.53 518 THR A C 1
ATOM 4359 O O . THR A 1 518 ? -42.782 -4.726 -60.643 1.00 34.53 518 THR A O 1
ATOM 4362 N N . PRO A 1 519 ? -41.626 -2.813 -60.815 1.00 41.12 519 PRO A N 1
ATOM 4363 C CA . PRO A 1 519 ? -41.992 -2.274 -59.506 1.00 41.12 519 PRO A CA 1
ATOM 4364 C C . PRO A 1 519 ? -43.393 -1.651 -59.454 1.00 41.12 519 PRO A C 1
ATOM 4366 O O . PRO A 1 519 ? -43.696 -0.750 -60.231 1.00 41.12 519 PRO A O 1
ATOM 4369 N N . SER A 1 520 ? -44.186 -2.001 -58.435 1.00 33.69 520 SER A N 1
ATOM 4370 C CA . SER A 1 520 ? -45.201 -1.097 -57.876 1.00 33.69 520 SER A CA 1
ATOM 4371 C C . SER A 1 520 ? -45.660 -1.503 -56.469 1.00 33.69 520 SER A C 1
ATOM 4373 O O . SER A 1 520 ? -45.966 -2.660 -56.198 1.00 33.69 520 SER A O 1
ATOM 4375 N N . GLN A 1 521 ? -45.654 -0.485 -55.609 1.00 44.75 521 GLN A N 1
ATOM 4376 C CA . GLN A 1 521 ? -46.316 -0.253 -54.319 1.00 44.75 521 GLN A CA 1
ATOM 4377 C C . GLN A 1 521 ? -47.326 -1.308 -53.825 1.00 44.75 521 GLN A C 1
ATOM 4379 O O . GLN A 1 521 ? -48.322 -1.535 -54.494 1.00 44.75 521 GLN A O 1
ATOM 4384 N N . ASP A 1 522 ? -47.134 -1.837 -52.604 1.00 39.81 522 ASP A N 1
ATOM 4385 C CA . ASP A 1 522 ? -48.244 -1.959 -51.640 1.00 39.81 522 ASP A CA 1
ATOM 4386 C C . ASP A 1 522 ? -47.815 -2.340 -50.207 1.00 39.81 522 ASP A C 1
ATOM 4388 O O . ASP A 1 522 ? -47.019 -3.252 -49.967 1.00 39.81 522 ASP A O 1
ATOM 4392 N N . ASN A 1 523 ? -48.396 -1.635 -49.231 1.00 46.28 523 ASN A N 1
ATOM 4393 C CA . ASN A 1 523 ? -48.054 -1.624 -47.799 1.00 46.28 523 ASN A CA 1
ATOM 4394 C C . ASN A 1 523 ? -48.501 -2.865 -46.991 1.00 46.28 523 ASN A C 1
ATOM 4396 O O . ASN A 1 523 ? -48.389 -2.876 -45.765 1.00 46.28 523 ASN A O 1
ATOM 4400 N N . ASN A 1 524 ? -48.953 -3.941 -47.640 1.00 45.97 524 ASN A N 1
ATOM 4401 C CA . ASN A 1 524 ? -49.427 -5.149 -46.948 1.00 45.97 524 ASN A CA 1
ATOM 4402 C C . ASN A 1 524 ? -48.317 -6.164 -46.602 1.00 45.97 524 ASN A C 1
ATOM 4404 O O . ASN A 1 524 ? -48.524 -7.028 -45.755 1.00 45.97 524 ASN A O 1
ATOM 4408 N N . LYS A 1 525 ? -47.098 -6.018 -47.146 1.00 44.38 525 LYS A N 1
ATOM 4409 C CA . LYS A 1 525 ? -45.980 -6.963 -46.914 1.00 44.38 525 LYS A CA 1
ATOM 4410 C C . LYS A 1 525 ? -45.247 -6.798 -45.571 1.00 44.38 525 LYS A C 1
ATOM 4412 O O . LYS A 1 525 ? -44.467 -7.663 -45.178 1.00 44.38 525 LYS A O 1
ATOM 4417 N N . VAL A 1 526 ? -45.496 -5.714 -44.831 1.00 43.56 526 VAL A N 1
ATOM 4418 C CA . VAL A 1 526 ? -44.832 -5.462 -43.534 1.00 43.56 526 VAL A CA 1
ATOM 4419 C C . VAL A 1 526 ? -45.451 -6.294 -42.399 1.00 43.56 526 VAL A C 1
ATOM 4421 O O . VAL A 1 526 ? -44.757 -6.655 -41.445 1.00 43.56 526 VAL A O 1
ATOM 4424 N N . ASN A 1 527 ? -46.731 -6.664 -42.512 1.00 41.97 527 ASN A N 1
ATOM 4425 C CA . ASN A 1 527 ? -47.401 -7.500 -41.511 1.00 41.97 527 ASN A CA 1
ATOM 4426 C C . ASN A 1 527 ? -47.012 -8.984 -41.629 1.00 41.97 527 ASN A C 1
ATOM 4428 O O . ASN A 1 527 ? -46.828 -9.643 -40.603 1.00 41.97 527 ASN A O 1
ATOM 4432 N N . ASP A 1 528 ? -46.745 -9.475 -42.840 1.00 46.19 528 ASP A N 1
ATOM 4433 C CA . ASP A 1 528 ? -46.284 -10.854 -43.053 1.00 46.19 528 ASP A CA 1
ATOM 4434 C C . ASP A 1 528 ? -44.858 -11.077 -42.530 1.00 46.19 528 ASP A C 1
ATOM 4436 O O . ASP A 1 528 ? -44.564 -12.102 -41.912 1.00 46.19 528 ASP A O 1
ATOM 4440 N N . PHE A 1 529 ? -43.989 -10.067 -42.640 1.00 41.28 529 PHE A N 1
ATOM 4441 C CA . PHE A 1 529 ? -42.626 -10.130 -42.099 1.00 41.28 529 PHE A CA 1
ATOM 4442 C C . PHE A 1 529 ? -42.593 -10.145 -40.558 1.00 41.28 529 PHE A C 1
ATOM 4444 O O . PHE A 1 529 ? -41.712 -10.757 -39.945 1.00 41.28 529 PHE A O 1
ATOM 4451 N N . ARG A 1 530 ? -43.571 -9.502 -39.901 1.00 42.84 530 ARG A N 1
ATOM 4452 C CA . ARG A 1 530 ? -43.726 -9.548 -38.435 1.00 42.84 530 ARG A CA 1
ATOM 4453 C C . ARG A 1 530 ? -44.235 -10.903 -37.949 1.00 42.84 530 ARG A C 1
ATOM 4455 O O . ARG A 1 530 ? -43.725 -11.405 -36.947 1.00 42.84 530 ARG A O 1
ATOM 4462 N N . ASN A 1 531 ? -45.170 -11.519 -38.670 1.00 45.47 531 ASN A N 1
ATOM 4463 C CA . ASN A 1 531 ? -45.654 -12.864 -38.350 1.00 45.47 531 ASN A CA 1
ATOM 4464 C C . ASN A 1 531 ? -44.563 -13.929 -38.561 1.00 45.47 531 ASN A C 1
ATOM 4466 O O . ASN A 1 531 ? -44.395 -14.812 -37.718 1.00 45.47 531 ASN A O 1
ATOM 4470 N N . PHE A 1 532 ? -43.734 -13.776 -39.598 1.00 43.53 532 PHE A N 1
ATOM 4471 C CA . PHE A 1 532 ? -42.594 -14.656 -39.866 1.00 43.53 532 PHE A CA 1
ATOM 4472 C C . PHE A 1 532 ? -41.514 -14.595 -38.766 1.00 43.53 532 PHE A C 1
ATOM 4474 O O . PHE A 1 532 ? -41.048 -15.627 -38.282 1.00 43.53 532 PHE A O 1
ATOM 4481 N N . ASN A 1 533 ? -41.169 -13.400 -38.273 1.00 41.06 533 ASN A N 1
ATOM 4482 C CA . ASN A 1 533 ? -40.183 -13.252 -37.192 1.00 41.06 533 ASN A CA 1
ATOM 4483 C C . ASN A 1 533 ? -40.667 -13.792 -35.833 1.00 41.06 533 ASN A C 1
ATOM 4485 O O . ASN A 1 533 ? -39.858 -14.267 -35.030 1.00 41.06 533 ASN A O 1
ATOM 4489 N N . ASN A 1 534 ? -41.977 -13.762 -35.571 1.00 44.66 534 ASN A N 1
ATOM 4490 C CA . ASN A 1 534 ? -42.550 -14.368 -34.367 1.00 44.66 534 ASN A CA 1
ATOM 4491 C C . ASN A 1 534 ? -42.525 -15.906 -34.431 1.00 44.66 534 ASN A C 1
ATOM 4493 O O . ASN A 1 534 ? -42.225 -16.550 -33.422 1.00 44.66 534 ASN A O 1
ATOM 4497 N N . TYR A 1 535 ? -42.720 -16.496 -35.616 1.00 45.06 535 TYR A N 1
ATOM 4498 C CA . TYR A 1 535 ? -42.574 -17.939 -35.834 1.00 45.06 535 TYR A CA 1
ATOM 4499 C C . TYR A 1 535 ? -41.124 -18.416 -35.618 1.00 45.06 535 TYR A C 1
ATOM 4501 O O . TYR A 1 535 ? -40.887 -19.388 -34.892 1.00 45.06 535 TYR A O 1
ATOM 4509 N N . ILE A 1 536 ? -40.139 -17.669 -36.132 1.00 40.78 536 ILE A N 1
ATOM 4510 C CA . ILE A 1 536 ? -38.703 -17.943 -35.932 1.00 40.78 536 ILE A CA 1
ATOM 4511 C C . ILE A 1 536 ? -38.328 -17.882 -34.441 1.00 40.78 536 ILE A C 1
ATOM 4513 O O . ILE A 1 536 ? -37.665 -18.788 -33.930 1.00 40.78 536 ILE A O 1
ATOM 4517 N N . LYS A 1 537 ? -38.796 -16.864 -33.703 1.00 43.62 537 LYS A N 1
ATOM 4518 C CA . LYS A 1 537 ? -38.536 -16.757 -32.256 1.00 43.62 537 LYS A CA 1
ATOM 4519 C C . LYS A 1 537 ? -39.150 -17.913 -31.463 1.00 43.62 537 LYS A C 1
ATOM 4521 O O . LYS A 1 537 ? -38.493 -18.427 -30.561 1.00 43.62 537 LYS A O 1
ATOM 4526 N N . SER A 1 538 ? -40.360 -18.356 -31.812 1.00 42.91 538 SER A N 1
ATOM 4527 C CA . SER A 1 538 ? -41.005 -19.494 -31.137 1.00 42.91 538 SER A CA 1
ATOM 4528 C C . SER A 1 538 ? -40.267 -20.821 -31.373 1.00 42.91 538 SER A C 1
ATOM 4530 O O . SER A 1 538 ? -40.049 -21.582 -30.430 1.00 42.91 538 SER A O 1
ATOM 4532 N N . SER A 1 539 ? -39.759 -21.036 -32.590 1.00 40.66 539 SER A N 1
ATOM 4533 C CA . SER A 1 539 ? -39.045 -22.260 -32.977 1.00 40.66 539 SER A CA 1
ATOM 4534 C C . SER A 1 539 ? -37.661 -22.368 -32.318 1.00 40.66 539 SER A C 1
ATOM 4536 O O . SER A 1 539 ? -37.260 -23.439 -31.867 1.00 40.66 539 SER A O 1
ATOM 4538 N N . VAL A 1 540 ? -36.942 -21.249 -32.172 1.00 41.88 540 VAL A N 1
ATOM 4539 C CA . VAL A 1 540 ? -35.624 -21.212 -31.504 1.00 41.88 540 VAL A CA 1
ATOM 4540 C C . VAL A 1 540 ? -35.744 -21.417 -29.987 1.00 41.88 540 VAL A C 1
ATOM 4542 O O . VAL A 1 540 ? -34.896 -22.074 -29.380 1.00 41.88 540 VAL A O 1
ATOM 4545 N N . ILE A 1 541 ? -36.821 -20.924 -29.364 1.00 42.94 541 ILE A N 1
ATOM 4546 C CA . ILE A 1 541 ? -37.101 -21.159 -27.937 1.00 42.94 541 ILE A CA 1
ATOM 4547 C C . ILE A 1 541 ? -37.420 -22.641 -27.673 1.00 42.94 541 ILE A C 1
ATOM 4549 O O . ILE A 1 541 ? -37.048 -23.171 -26.626 1.00 42.94 541 ILE A O 1
ATOM 4553 N N . GLN A 1 542 ? -38.057 -23.331 -28.623 1.00 38.34 542 GLN A N 1
ATOM 4554 C CA . GLN A 1 542 ? -38.393 -24.752 -28.503 1.00 38.34 542 GLN A CA 1
ATOM 4555 C C . GLN A 1 542 ? -37.170 -25.665 -28.702 1.00 38.34 542 GLN A C 1
ATOM 4557 O O . GLN A 1 542 ? -37.026 -26.658 -27.994 1.00 38.34 542 GLN A O 1
ATOM 4562 N N . ILE A 1 543 ? -36.231 -25.282 -29.576 1.00 42.09 543 ILE A N 1
ATOM 4563 C CA . ILE A 1 543 ? -34.965 -26.008 -29.786 1.00 42.09 543 ILE A CA 1
ATOM 4564 C C . ILE A 1 543 ? -34.028 -25.888 -28.572 1.00 42.09 543 ILE A C 1
ATOM 4566 O O . ILE A 1 543 ? -33.380 -26.864 -28.204 1.00 42.09 543 ILE A O 1
ATOM 4570 N N . ASN A 1 544 ? -33.988 -24.733 -27.901 1.00 39.03 544 ASN A N 1
ATOM 4571 C CA . ASN A 1 544 ? -33.147 -24.542 -26.711 1.00 39.03 544 ASN A CA 1
ATOM 4572 C C . ASN A 1 544 ? -33.721 -25.156 -25.422 1.00 39.03 544 ASN A C 1
ATOM 4574 O O . ASN A 1 544 ? -33.004 -25.223 -24.434 1.00 39.03 544 ASN A O 1
ATOM 4578 N N . ARG A 1 545 ? -34.989 -25.595 -25.413 1.00 38.34 545 ARG A N 1
ATOM 4579 C CA . ARG A 1 545 ? -35.589 -26.334 -24.284 1.00 38.34 545 ARG A CA 1
ATOM 4580 C C . ARG A 1 545 ? -35.383 -27.853 -24.360 1.00 38.34 545 ARG A C 1
ATOM 4582 O O . ARG A 1 545 ? -35.569 -28.516 -23.349 1.00 38.34 545 ARG A O 1
ATOM 4589 N N . ASN A 1 546 ? -35.030 -28.381 -25.535 1.00 39.59 546 ASN A N 1
ATOM 4590 C CA . ASN A 1 546 ? -34.773 -29.810 -25.771 1.00 39.59 546 ASN A CA 1
ATOM 4591 C C . ASN A 1 546 ? -33.271 -30.168 -25.812 1.00 39.59 546 ASN A C 1
ATOM 4593 O O . ASN A 1 546 ? -32.934 -31.339 -25.973 1.00 39.59 546 ASN A O 1
ATOM 4597 N N . LYS A 1 547 ? -32.382 -29.175 -25.689 1.00 37.91 547 LYS A N 1
ATOM 4598 C CA . LYS A 1 547 ? -30.966 -29.347 -25.329 1.00 37.91 547 LYS A CA 1
ATOM 4599 C C . LYS A 1 547 ? -30.818 -29.189 -23.826 1.00 37.91 547 LYS A C 1
ATOM 4601 O O . LYS A 1 547 ? -29.933 -29.872 -23.270 1.00 37.91 547 LYS A O 1
#

Secondary structure (DSSP, 8-state):
-HHHHHHHHHHHHHHHHHHHHHHHHHHHHHHHHHHHHHHHHHHHHHHHPPPTT--EEE-TTS---TTTSTT-TTPPPP---EE--SSS-HHHHHHHHHHHT-HHHHHHHHTT-HHHH--TT-TTS-TTHHHHHHHHHHHHHHH--SSEE--HHHHHHHHHH-GGGTSS----HHHHHHHHHHHHHHHT-S-SS--------B-SS-HHHHHHHHHHHHHHH--SHHHHHH-EEEEEEEEETTT--EEEEEEEESEEEEEP-TTS-TTSPEEHHHHHHHHTS-EEPPGGG-EEETTTTEEE-EEEEEEEEE--SEEEEEEE-EEEETTEEEE----EE--SS-EE-GGGB-SPPSS--EEEEEEEEEEEE-SSSEEEEEEEE-TTT--EEEEETTEEEEE-GGGS-STTEEEEEEEE-S-SEEE-TTTS-GGGSSS--HHHHHHHHHHHHHHHHHTTTSS-TTTHHHHHHHHHHHHHHHHHHHHHHHHHHHHHHHHHHHHHHHHHHHHHHHHHTT--S-----TTHHHHHHHHHHHHHHHHHHHHH--

pLDDT: mean 75.75, std 23.1, range [31.94, 98.75]

Organism: Ichthyophthirius multifiliis (NCBI:txid5932)

Sequence (547 aa):
KNGFLYFLQFNFKQKIKQKKLTNKKEKDSKKQISQQTVKQSNEIDRKRKLSINYKKIPNKIHKQESRLFQNSQNLQIYGLVGLYNLGNTCYINAALQCLSNTPPLCDYFLSQLHEKEINPNAFLGSNGQITSQFGKLILDLWQTDQNFIEPIDFINEIGQFAEQFADGTQQDSHEFLAFLLDILHEDLNRVIKKPYIKEKDYNCEKHEEYSKESWKEYLMRNKSIIVDLFQGQTKSTLKCLVCGSVSHKFEAFQFLSVPVPANKSHNEIINLSECIQEFTKEEYLDQNEWWYCFKCKKNRKSTKQIDLWKLPNILIIHLKRFRFDKNIKAKIKNFVDFPIQNFDLQPYTIGRQRDQPIYDLFAISNHEGNLSSGHYTAYAKNRANQNWYLFDDCNVQQCLKEQIKSEKAYVLFYSKTTVDEFFRQTLSTPESWPHFFKKEVQETQIIKKKFTYNFKHDKFEQYDSKLQNIISQKKSQTIIQLNNELVQNNQFNKEINEVKQSNYQQQYDLYQANFDITPSQDNNKVNDFRNFNNYIKSSVIQINRNK